Protein AF-0000000084729268 (afdb_homodimer)

pLDDT: mean 81.25, std 22.96, range [21.53, 98.81]

Sequence (520 aa):
MSSQNPLSTCLTQEKMNTTFDNKDSKAAITSRKYRYWSYLDIKDSEGNPRAKVYYVFKLSEVKNAVSLLKGPYLGFDMEWKPYGSSKVAIIQLSDANSIVLFHLSLMGLEGTFPEALKHLLEDPSYIKCGVGVRNDGYKLFKDYGIIGSGFLELSQLAIAVDSNKWDSNTRLIGLTKLAEQYLGKPLFKGNVRFNAATDCFAGLMIFEKLNYLRETSTNPLRIPEPIDMHLDPSVIDDIQKKEENGILQSKVDKDYENFGMSSQNPLSTCLTQEKMNTTFDNKDSKAAITSRKYRYWSYLDIKDSEGNPRAKVYYVFKLSEVKNAVSLLKGPYLGFDMEWKPYGSSKVAIIQLSDANSIVLFHLSLMGLEGTFPEALKHLLEDPSYIKCGVGVRNDGYKLFKDYGIIGSGFLELSQLAIAVDSNKWDSNTRLIGLTKLAEQYLGKPLFKGNVRFNAATDCFAGLMIFEKLNYLRETSTNPLRIPEPIDMHLDPSVIDDIQKKEENGILQSKVDKDYENFG

InterPro domains:
  IPR002562 3'-5' exonuclease domain [PF01612] (57-192)
  IPR002562 3'-5' exonuclease domain [SM00474] (53-215)
  IPR012337 Ribonuclease H-like superfamily [SSF53098] (67-210)
  IPR036397 Ribonuclease H superfamily [G3DSA:3.30.420.10] (44-211)
  IPR051132 3'-5' Exonuclease domain-containing protein [PTHR13620] (22-187)

Secondary structure (DSSP, 8-state):
---------------------TTTHHHHHHHHHHHSB-GGGSB-TTSSBSSEEEEE-SGGGHHHHHHT---SEEEEEEEE-SSTTPPEEEEEEE-SSEEEEEEGGGTT-TT---HHHHHHHH-TTSEEEESSHHHHHHHHHHHH----EEEEEHHHHHHHH-TTTS-TT-S---HHHHHHHHHSS-B----HHHHHHHHHHHHHHHHHHHHHHHHHSSSPPPPPPPEEGGG-HHHHHHHHHHHHHHHHHHHHHHHHHHH-/---------------------TTSHHHHHHHHHHHSB-GGGSB-TTSSBSSEEEEE-SGGGHHHHHHT---SEEEEEEEE-SSTTPPEEEEEEE-SSEEEEEEGGGTT-TT---HHHHHHHH-TTSEEEESSHHHHHHHHHHHH----EEEEEHHHHHHHH-TTTS-TT-S---HHHHHHHHHSS-B----HHHHHHHHHHHHHHHHHHHHHHHHHSSSPPPPPPPEEGGG-HHHHHHHHHHHHHHHHHHHHHHHHHHH-

Nearest PDB structures (foldseek):
  6k1d-assembly1_B  TM=5.890E-01  e=2.822E-11  Homo sapiens
  6k1c-assembly1_B  TM=5.981E-01  e=9.277E-11  Homo sapiens
  7jw2-assembly1_B  TM=7.699E-01  e=6.168E-09  Aedes aegypti
  5c0y-assembly2_B  TM=7.629E-01  e=6.358E-07  Saccharomyces cerevisiae S288C
  5fis-assembly1_B  TM=7.348E-01  e=8.697E-07  Bombyx mori

Radius of gyration: 27.51 Å; Cα contacts (8 Å, |Δi|>4): 822; chains: 2; bounding box: 82×84×83 Å

Organism: Pneumocystis jirovecii (NCBI:txid42068)

Solvent-accessible surface area (backbone atoms only — not comparable to full-atom values): 28543 Å² total; per-residue (Å²): 139,82,82,79,78,80,83,77,74,80,72,74,72,70,75,73,71,72,75,77,53,63,67,48,42,50,38,44,53,53,41,34,62,67,53,29,48,47,52,66,74,44,55,39,98,86,68,42,53,42,45,46,80,42,83,41,47,50,69,86,50,46,55,64,57,52,69,64,54,53,71,46,61,24,7,30,42,74,42,54,59,79,56,82,86,51,50,71,29,32,44,26,41,16,28,87,48,32,31,38,40,38,32,48,70,68,39,69,48,87,90,57,73,63,62,60,58,50,50,53,44,43,31,59,71,35,32,33,22,14,60,65,38,66,53,50,40,49,49,39,28,72,66,69,66,42,66,28,23,16,31,30,46,46,35,57,44,46,32,70,64,40,51,88,80,35,63,84,83,57,79,76,54,57,62,41,59,51,31,30,74,66,69,69,24,33,52,69,75,68,62,58,64,58,51,48,47,23,54,9,40,46,25,34,52,46,47,53,49,49,51,51,54,23,67,71,38,95,70,57,64,79,79,69,82,48,44,44,42,81,73,31,65,68,52,47,51,52,53,49,50,51,50,50,48,48,50,49,48,53,48,54,52,48,53,51,56,67,69,98,139,81,84,78,77,78,82,77,72,80,70,74,69,72,74,70,70,72,72,78,54,57,67,48,47,54,39,44,50,52,43,34,61,68,53,29,47,48,52,67,73,43,55,38,97,86,68,42,54,43,45,45,79,44,82,41,46,48,70,87,49,45,54,63,56,54,68,65,53,54,71,45,61,22,7,29,41,76,42,56,59,80,57,82,87,52,50,71,29,31,43,27,40,15,29,84,49,32,30,38,39,38,31,48,69,66,38,68,48,87,90,56,74,63,63,59,58,49,51,51,44,43,30,57,71,37,30,33,23,13,62,65,37,68,53,49,41,49,49,39,27,75,66,69,66,41,66,28,24,16,32,31,46,46,36,57,44,46,32,71,65,40,51,90,78,33,63,85,83,58,80,75,53,56,62,40,60,51,31,28,71,65,70,69,23,33,54,67,76,68,63,57,66,58,51,47,47,23,55,9,39,45,25,33,53,45,48,52,48,49,51,50,53,24,68,70,39,95,71,58,63,78,79,68,81,50,45,46,41,81,73,30,64,68,53,48,50,51,53,49,52,49,51,50,48,48,50,50,48,52,46,53,53,48,54,50,57,67,70,98

Structure (mmCIF, N/CA/C/O backbone):
data_AF-0000000084729268-model_v1
#
loop_
_entity.id
_entity.type
_entity.pdbx_description
1 polymer '3-5 exonuclease domain-containing protein'
#
loop_
_atom_site.group_PDB
_atom_site.id
_atom_site.type_symbol
_atom_site.label_atom_id
_atom_site.label_alt_id
_atom_site.label_comp_id
_atom_site.label_asym_id
_atom_site.label_entity_id
_atom_site.label_seq_id
_atom_site.pdbx_PDB_ins_code
_atom_site.Cartn_x
_atom_site.Cartn_y
_atom_site.Cartn_z
_atom_site.occupancy
_atom_site.B_iso_or_equiv
_atom_site.auth_seq_id
_atom_site.auth_comp_id
_atom_site.auth_asym_id
_atom_site.auth_atom_id
_atom_site.pdbx_PDB_model_num
ATOM 1 N N . MET A 1 1 ? 38.969 51.781 -7.699 1 28.42 1 MET A N 1
ATOM 2 C CA . MET A 1 1 ? 37.969 51.125 -6.879 1 28.42 1 MET A CA 1
ATOM 3 C C . MET A 1 1 ? 36.906 50.469 -7.75 1 28.42 1 MET A C 1
ATOM 5 O O . MET A 1 1 ? 36.031 51.156 -8.281 1 28.42 1 MET A O 1
ATOM 9 N N . SER A 1 2 ? 37.188 49.469 -8.586 1 28.23 2 SER A N 1
ATOM 10 C CA . SER A 1 2 ? 36.719 48.844 -9.812 1 28.23 2 SER A CA 1
ATOM 11 C C . SER A 1 2 ? 35.469 48.031 -9.57 1 28.23 2 SER A C 1
ATOM 13 O O . SER A 1 2 ? 35.406 47.219 -8.625 1 28.23 2 SER A O 1
ATOM 15 N N . SER A 1 3 ? 34.219 48.469 -10.07 1 28.56 3 SER A N 1
ATOM 16 C CA . SER A 1 3 ? 32.781 48.188 -10.07 1 28.56 3 SER A CA 1
ATOM 17 C C . SER A 1 3 ? 32.5 46.844 -10.664 1 28.56 3 SER A C 1
ATOM 19 O O . SER A 1 3 ? 32.625 46.625 -11.867 1 28.56 3 SER A O 1
ATOM 21 N N . GLN A 1 4 ? 32.969 45.75 -10.023 1 26.52 4 GLN A N 1
ATOM 22 C CA . GLN A 1 4 ? 32.938 44.406 -10.555 1 26.52 4 GLN A CA 1
ATOM 23 C C . GLN A 1 4 ? 31.5 44.031 -10.945 1 26.52 4 GLN A C 1
ATOM 25 O O . GLN A 1 4 ? 30.547 44.281 -10.203 1 26.52 4 GLN A O 1
ATOM 30 N N . ASN A 1 5 ? 31.266 43.844 -12.234 1 28.22 5 ASN A N 1
ATOM 31 C CA . ASN A 1 5 ? 30.125 43.531 -13.102 1 28.22 5 ASN A CA 1
ATOM 32 C C . ASN A 1 5 ? 29.328 42.344 -12.594 1 28.22 5 ASN A C 1
ATOM 34 O O . ASN A 1 5 ? 29.891 41.312 -12.203 1 28.22 5 ASN A O 1
ATOM 38 N N . PRO A 1 6 ? 27.984 42.562 -12.367 1 26.59 6 PRO A N 1
ATOM 39 C CA . PRO A 1 6 ? 26.953 41.688 -11.781 1 26.59 6 PRO A CA 1
ATOM 40 C C . PRO A 1 6 ? 26.734 40.406 -12.562 1 26.59 6 PRO A C 1
ATOM 42 O O . PRO A 1 6 ? 26.953 40.375 -13.781 1 26.59 6 PRO A O 1
ATOM 45 N N . LEU A 1 7 ? 27 39.219 -11.969 1 24.81 7 LEU A N 1
ATOM 46 C CA . LEU A 1 7 ? 26.891 37.812 -12.406 1 24.81 7 LEU A CA 1
ATOM 47 C C . LEU A 1 7 ? 25.547 37.562 -13.078 1 24.81 7 LEU A C 1
ATOM 49 O O . LEU A 1 7 ? 24.5 37.781 -12.469 1 24.81 7 LEU A O 1
ATOM 53 N N . SER A 1 8 ? 25.422 37.719 -14.375 1 22.19 8 SER A N 1
ATOM 54 C CA . SER A 1 8 ? 24.328 37.5 -15.312 1 22.19 8 SER A CA 1
ATOM 55 C C . SER A 1 8 ? 23.766 36.094 -15.18 1 22.19 8 SER A C 1
ATOM 57 O O . SER A 1 8 ? 24.438 35.125 -15.516 1 22.19 8 SER A O 1
ATOM 59 N N . THR A 1 9 ? 23.172 35.75 -14.078 1 22.33 9 THR A N 1
ATOM 60 C CA . THR A 1 9 ? 22.594 34.438 -13.836 1 22.33 9 THR A CA 1
ATOM 61 C C . THR A 1 9 ? 21.594 34.094 -14.922 1 22.33 9 THR A C 1
ATOM 63 O O . THR A 1 9 ? 20.609 34.812 -15.133 1 22.33 9 THR A O 1
ATOM 66 N N . CYS A 1 10 ? 22.031 33.531 -16.016 1 21.7 10 CYS A N 1
ATOM 67 C CA . CYS A 1 10 ? 21.281 33.062 -17.188 1 21.7 10 CYS A CA 1
ATOM 68 C C . CYS A 1 10 ? 20.125 32.156 -16.781 1 21.7 10 CYS A C 1
ATOM 70 O O . CYS A 1 10 ? 20.359 31.031 -16.328 1 21.7 10 CYS A O 1
ATOM 72 N N . LEU A 1 11 ? 19.141 32.719 -16.156 1 22.12 11 LEU A N 1
ATOM 73 C CA . LEU A 1 11 ? 17.891 32 -15.836 1 22.12 11 LEU A CA 1
ATOM 74 C C . LEU A 1 11 ? 17.203 31.531 -17.094 1 22.12 11 LEU A C 1
ATOM 76 O O . LEU A 1 11 ? 16.656 32.344 -17.859 1 22.12 11 LEU A O 1
ATOM 80 N N . THR A 1 12 ? 17.906 30.656 -17.875 1 23.02 12 THR A N 1
ATOM 81 C CA . THR A 1 12 ? 17.234 30.172 -19.062 1 23.02 12 THR A CA 1
ATOM 82 C C . THR A 1 12 ? 15.82 29.703 -18.75 1 23.02 12 THR A C 1
ATOM 84 O O . THR A 1 12 ? 15.633 28.844 -17.875 1 23.02 12 THR A O 1
ATOM 87 N N . GLN A 1 13 ? 14.938 30.594 -18.797 1 21.83 13 GLN A N 1
ATOM 88 C CA . GLN A 1 13 ? 13.492 30.375 -18.766 1 21.83 13 GLN A CA 1
ATOM 89 C C . GLN A 1 13 ? 13.062 29.391 -19.844 1 21.83 13 GLN A C 1
ATOM 91 O O . GLN A 1 13 ? 13.047 29.734 -21.031 1 21.83 13 GLN A O 1
ATOM 96 N N . GLU A 1 14 ? 13.531 28.188 -19.766 1 23.42 14 GLU A N 1
ATOM 97 C CA . GLU A 1 14 ? 13.047 27.297 -20.797 1 23.42 14 GLU A CA 1
ATOM 98 C C . GLU A 1 14 ? 11.531 27.359 -20.922 1 23.42 14 GLU A C 1
ATOM 100 O O . GLU A 1 14 ? 10.812 27.281 -19.922 1 23.42 14 GLU A O 1
ATOM 105 N N . LYS A 1 15 ? 11.117 28.062 -21.922 1 23.38 15 LYS A N 1
ATOM 106 C CA . LYS A 1 15 ? 9.75 28.141 -22.438 1 23.38 15 LYS A CA 1
ATOM 107 C C . LYS A 1 15 ? 9.07 26.781 -22.438 1 23.38 15 LYS A C 1
ATOM 109 O O . LYS A 1 15 ? 9.484 25.875 -23.172 1 23.38 15 LYS A O 1
ATOM 114 N N . MET A 1 16 ? 8.758 26.391 -21.219 1 22.5 16 MET A N 1
ATOM 115 C CA . MET A 1 16 ? 7.973 25.156 -21.25 1 22.5 16 MET A CA 1
ATOM 116 C C . MET A 1 16 ? 6.715 25.328 -22.094 1 22.5 16 MET A C 1
ATOM 118 O O . MET A 1 16 ? 5.801 26.062 -21.719 1 22.5 16 MET A O 1
ATOM 122 N N . ASN A 1 17 ? 6.945 25.562 -23.359 1 23.59 17 ASN A N 1
ATOM 123 C CA . ASN A 1 17 ? 5.848 25.547 -24.328 1 23.59 17 ASN A CA 1
ATOM 124 C C . ASN A 1 17 ? 4.875 24.406 -24.047 1 23.59 17 ASN A C 1
ATOM 126 O O . ASN A 1 17 ? 5.262 23.234 -24.062 1 23.59 17 ASN A O 1
ATOM 130 N N . THR A 1 18 ? 3.947 24.766 -23.297 1 24.38 18 THR A N 1
ATOM 131 C CA . THR A 1 18 ? 2.852 24 -22.734 1 24.38 18 THR A CA 1
ATOM 132 C C . THR A 1 18 ? 1.941 23.469 -23.828 1 24.38 18 THR A C 1
ATOM 134 O O . THR A 1 18 ? 0.775 23.156 -23.594 1 24.38 18 THR A O 1
ATOM 137 N N . THR A 1 19 ? 2.521 23.531 -25.094 1 23.92 19 THR A N 1
ATOM 138 C CA . THR A 1 19 ? 1.584 22.984 -26.078 1 23.92 19 THR A CA 1
ATOM 139 C C . THR A 1 19 ? 1.326 21.5 -25.797 1 23.92 19 THR A C 1
ATOM 141 O O . THR A 1 19 ? 2.229 20.672 -25.922 1 23.92 19 THR A O 1
ATOM 144 N N . PHE A 1 20 ? 0.557 21.297 -24.812 1 24.8 20 PHE A N 1
ATOM 145 C CA . PHE A 1 20 ? 0.179 19.938 -24.406 1 24.8 20 PHE A CA 1
ATOM 146 C C . PHE A 1 20 ? -0.554 19.234 -25.547 1 24.8 20 PHE A C 1
ATOM 148 O O . PHE A 1 20 ? -1.713 19.531 -25.828 1 24.8 20 PHE A O 1
ATOM 155 N N . ASP A 1 21 ? 0.19 18.938 -26.641 1 24.8 21 ASP A N 1
ATOM 156 C CA . ASP A 1 21 ? -0.308 18.219 -27.812 1 24.8 21 ASP A CA 1
ATOM 157 C C . ASP A 1 21 ? -0.872 16.844 -27.422 1 24.8 21 ASP A C 1
ATOM 159 O O . ASP A 1 21 ? -0.324 16.172 -26.547 1 24.8 21 ASP A O 1
ATOM 163 N N . ASN A 1 22 ? -2.137 16.562 -27.766 1 30.05 22 ASN A N 1
ATOM 164 C CA . ASN A 1 22 ? -2.967 15.359 -27.75 1 30.05 22 ASN A CA 1
ATOM 165 C C . ASN A 1 22 ? -2.154 14.117 -28.094 1 30.05 22 ASN A C 1
ATOM 167 O O . ASN A 1 22 ? -2.641 12.992 -27.938 1 30.05 22 ASN A O 1
ATOM 171 N N . LYS A 1 23 ? -1.037 14.203 -28.703 1 28.89 23 LYS A N 1
ATOM 172 C CA . LYS A 1 23 ? 0.021 13.266 -29.047 1 28.89 23 LYS A CA 1
ATOM 173 C C . LYS A 1 23 ? 0.724 12.727 -27.812 1 28.89 23 LYS A C 1
ATOM 175 O O . LYS A 1 23 ? 1.473 11.75 -27.891 1 28.89 23 LYS A O 1
ATOM 180 N N . ASP A 1 24 ? 0.599 13.359 -26.703 1 29.17 24 ASP A N 1
ATOM 181 C CA . ASP A 1 24 ? 1.472 13.109 -25.562 1 29.17 24 ASP A CA 1
ATOM 182 C C . ASP A 1 24 ? 0.856 12.086 -24.609 1 29.17 24 ASP A C 1
ATOM 184 O O . ASP A 1 24 ? 1.572 11.414 -23.859 1 29.17 24 ASP A O 1
ATOM 188 N N . SER A 1 25 ? -0.538 11.969 -24.422 1 32 25 SER A N 1
ATOM 189 C CA . SER A 1 25 ? -1.125 10.914 -23.594 1 32 25 SER A CA 1
ATOM 190 C C . SER A 1 25 ? -0.924 9.539 -24.219 1 32 25 SER A C 1
ATOM 192 O O . SER A 1 25 ? -0.677 8.562 -23.5 1 32 25 SER A O 1
ATOM 194 N N . LYS A 1 26 ? -1.206 9.25 -25.422 1 31.67 26 LYS A N 1
ATOM 195 C CA . LYS A 1 26 ? -0.808 8.094 -26.203 1 31.67 26 LYS A CA 1
ATOM 196 C C . LYS A 1 26 ? 0.703 7.879 -26.156 1 31.67 26 LYS A C 1
ATOM 198 O O . LYS A 1 26 ? 1.184 6.754 -26.297 1 31.67 26 LYS A O 1
ATOM 203 N N . ALA A 1 27 ? 1.33 8.922 -26.078 1 30.92 27 ALA A N 1
ATOM 204 C CA . ALA A 1 27 ? 2.783 8.852 -25.938 1 30.92 27 ALA A CA 1
ATOM 205 C C . ALA A 1 27 ? 3.18 8.43 -24.516 1 30.92 27 ALA A C 1
ATOM 207 O O . ALA A 1 27 ? 4.168 7.715 -24.328 1 30.92 27 ALA A O 1
ATOM 208 N N . ALA A 1 28 ? 2.312 8.875 -23.484 1 34.19 28 ALA A N 1
ATOM 209 C CA . ALA A 1 28 ? 2.699 8.43 -22.156 1 34.19 28 ALA A CA 1
ATOM 210 C C . ALA A 1 28 ? 2.33 6.969 -21.922 1 34.19 28 ALA A C 1
ATOM 212 O O . ALA A 1 28 ? 3.111 6.207 -21.359 1 34.19 28 ALA A O 1
ATOM 213 N N . ILE A 1 29 ? 0.987 6.426 -22.094 1 38.97 29 ILE A N 1
ATOM 214 C CA . ILE A 1 29 ? 0.671 5 -22.094 1 38.97 29 ILE A CA 1
ATOM 215 C C . ILE A 1 29 ? 1.493 4.293 -23.172 1 38.97 29 ILE A C 1
ATOM 217 O O . ILE A 1 29 ? 2.049 3.221 -22.922 1 38.97 29 ILE A O 1
ATOM 221 N N . THR A 1 30 ? 1.351 4.809 -24.312 1 38.91 30 THR A N 1
ATOM 222 C CA . THR A 1 30 ? 2.205 4.262 -25.359 1 38.91 30 THR A CA 1
ATOM 223 C C . THR A 1 30 ? 3.67 4.289 -24.938 1 38.91 30 THR A C 1
ATOM 225 O O . THR A 1 30 ? 4.422 3.355 -25.219 1 38.91 30 THR A O 1
ATOM 228 N N . SER A 1 31 ? 3.887 5.465 -24.266 1 42 31 SER A N 1
ATOM 229 C CA . SER A 1 31 ? 5.266 5.559 -23.797 1 42 31 SER A CA 1
ATOM 230 C C . SER A 1 31 ? 5.504 4.656 -22.594 1 42 31 SER A C 1
ATOM 232 O O . SER A 1 31 ? 6.574 4.059 -22.453 1 42 31 SER A O 1
ATOM 234 N N . ARG A 1 32 ? 4.367 4.547 -21.734 1 47.88 32 ARG A N 1
ATOM 235 C CA . ARG A 1 32 ? 4.461 3.611 -20.625 1 47.88 32 ARG A CA 1
ATOM 236 C C . ARG A 1 32 ? 4.516 2.17 -21.109 1 47.88 32 ARG A C 1
ATOM 238 O O . ARG A 1 32 ? 5.207 1.334 -20.531 1 47.88 32 ARG A O 1
ATOM 245 N N . LYS A 1 33 ? 3.482 1.901 -22.203 1 50.91 33 LYS A N 1
ATOM 246 C CA . LYS A 1 33 ? 3.508 0.553 -22.766 1 50.91 33 LYS A CA 1
ATOM 247 C C . LYS A 1 33 ? 4.934 0.125 -23.094 1 50.91 33 LYS A C 1
ATOM 249 O O . LYS A 1 33 ? 5.285 -1.049 -22.953 1 50.91 33 LYS A O 1
ATOM 254 N N . TYR A 1 34 ? 5.57 1.213 -23.359 1 57.84 34 TYR A N 1
ATOM 255 C CA . TYR A 1 34 ? 6.91 0.814 -23.766 1 57.84 34 TYR A CA 1
ATOM 256 C C . TYR A 1 34 ? 7.875 0.854 -22.594 1 57.84 34 TYR A C 1
ATOM 258 O O . TYR A 1 34 ? 8.883 0.14 -22.578 1 57.84 34 TYR A O 1
ATOM 266 N N . ARG A 1 35 ? 7.27 1.392 -21.516 1 77.31 35 ARG A N 1
ATOM 267 C CA . ARG A 1 35 ? 8.25 1.584 -20.453 1 77.31 35 ARG A CA 1
ATOM 268 C C . ARG A 1 35 ? 8.047 0.568 -19.328 1 77.31 35 ARG A C 1
ATOM 270 O O . ARG A 1 35 ? 9.016 0.118 -18.719 1 77.31 35 ARG A O 1
ATOM 277 N N . TYR A 1 36 ? 6.676 0.058 -19.266 1 86.5 36 TYR A N 1
ATOM 278 C CA . TYR A 1 36 ? 6.406 -0.847 -18.156 1 86.5 36 TYR A CA 1
ATOM 279 C C . TYR A 1 36 ? 5.762 -2.137 -18.641 1 86.5 36 TYR A C 1
ATOM 281 O O . TYR A 1 36 ? 5.031 -2.133 -19.641 1 86.5 36 TYR A O 1
ATOM 289 N N . TRP A 1 37 ? 6.027 -3.178 -17.969 1 92.56 37 TRP A N 1
ATOM 290 C CA . TRP A 1 37 ? 5.422 -4.469 -18.281 1 92.56 37 TRP A CA 1
ATOM 291 C C . TRP A 1 37 ? 4.035 -4.586 -17.656 1 92.56 37 TRP A C 1
ATOM 293 O O . TRP A 1 37 ? 3.795 -4.066 -16.562 1 92.56 37 TRP A O 1
ATOM 303 N N . SER A 1 38 ? 3.105 -5.207 -18.328 1 92.44 38 SER A N 1
ATOM 304 C CA . SER A 1 38 ? 1.805 -5.574 -17.781 1 92.44 38 SER A CA 1
ATOM 305 C C . SER A 1 38 ? 1.3 -6.883 -18.375 1 92.44 38 SER A C 1
ATOM 307 O O . SER A 1 38 ? 1.89 -7.41 -19.328 1 92.44 38 SER A O 1
ATOM 309 N N . TYR A 1 39 ? 0.255 -7.41 -17.781 1 94.12 39 TYR A N 1
ATOM 310 C CA . TYR A 1 39 ? -0.292 -8.672 -18.266 1 94.12 39 TYR A CA 1
ATOM 311 C C . TYR A 1 39 ? -0.783 -8.531 -19.703 1 94.12 39 TYR A C 1
ATOM 313 O O . TYR A 1 39 ? -0.937 -9.531 -20.406 1 94.12 39 TYR A O 1
ATOM 321 N N . LEU A 1 40 ? -0.958 -7.336 -20.172 1 91.69 40 LEU A N 1
ATOM 322 C CA . LEU A 1 40 ? -1.426 -7.082 -21.531 1 91.69 40 LEU A CA 1
ATOM 323 C C . LEU A 1 40 ? -0.322 -7.355 -22.547 1 91.69 40 LEU A C 1
ATOM 325 O O . LEU A 1 40 ? -0.59 -7.488 -23.75 1 91.69 40 LEU A O 1
ATOM 329 N N . ASP A 1 41 ? 0.907 -7.445 -22.078 1 93.75 41 ASP A N 1
ATOM 330 C CA . ASP A 1 41 ? 2.051 -7.633 -22.969 1 93.75 41 ASP A CA 1
ATOM 331 C C . ASP A 1 41 ? 2.096 -9.055 -23.516 1 93.75 41 ASP A C 1
ATOM 333 O O . ASP A 1 41 ? 2.777 -9.328 -24.5 1 93.75 41 ASP A O 1
ATOM 337 N N . ILE A 1 42 ? 1.438 -10 -22.812 1 95.56 42 ILE A N 1
ATOM 338 C CA . ILE A 1 42 ? 1.348 -11.367 -23.297 1 95.56 42 ILE A CA 1
ATOM 339 C C . ILE A 1 42 ? 0.092 -11.539 -24.156 1 95.56 42 ILE A C 1
ATOM 341 O O . ILE A 1 42 ? -1.026 -11.367 -23.656 1 95.56 42 ILE A O 1
ATOM 345 N N . LYS A 1 43 ? 0.345 -11.922 -25.422 1 94.81 43 LYS A N 1
ATOM 346 C CA . LYS A 1 43 ? -0.756 -11.953 -26.391 1 94.81 43 LYS A CA 1
ATOM 347 C C . LYS A 1 43 ? -1.032 -13.375 -26.859 1 94.81 43 LYS A C 1
ATOM 349 O O . LYS A 1 43 ? -0.137 -14.219 -26.844 1 94.81 43 LYS A O 1
ATOM 354 N N . ASP A 1 44 ? -2.311 -13.57 -27.172 1 93.81 44 ASP A N 1
ATOM 355 C CA . ASP A 1 44 ? -2.65 -14.828 -27.828 1 93.81 44 ASP A CA 1
ATOM 356 C C . ASP A 1 44 ? -2.367 -14.758 -29.328 1 93.81 44 ASP A C 1
ATOM 358 O O . ASP A 1 44 ? -1.761 -13.805 -29.812 1 93.81 44 ASP A O 1
ATOM 362 N N . SER A 1 45 ? -2.742 -15.789 -30.031 1 94.5 45 SER A N 1
ATOM 363 C CA . SER A 1 45 ? -2.436 -15.906 -31.453 1 94.5 45 SER A CA 1
ATOM 364 C C . SER A 1 45 ? -3.133 -14.812 -32.25 1 94.5 45 SER A C 1
ATOM 366 O O . SER A 1 45 ? -2.67 -14.438 -33.344 1 94.5 45 SER A O 1
ATOM 368 N N . GLU A 1 46 ? -4.172 -14.203 -31.766 1 94.5 46 GLU A N 1
ATOM 369 C CA . GLU A 1 46 ? -4.945 -13.188 -32.469 1 94.5 46 GLU A CA 1
ATOM 370 C C . GLU A 1 46 ? -4.477 -11.781 -32.094 1 94.5 46 GLU A C 1
ATOM 372 O O . GLU A 1 46 ? -5.02 -10.789 -32.594 1 94.5 46 GLU A O 1
ATOM 377 N N . GLY A 1 47 ? -3.525 -11.75 -31.25 1 92.69 47 GLY A N 1
ATOM 378 C CA . GLY A 1 47 ? -2.973 -10.461 -30.891 1 92.69 47 GLY A CA 1
ATOM 379 C C . GLY A 1 47 ? -3.672 -9.82 -29.703 1 92.69 47 GLY A C 1
ATOM 380 O O . GLY A 1 47 ? -3.369 -8.688 -29.328 1 92.69 47 GLY A O 1
ATOM 381 N N . ASN A 1 48 ? -4.609 -10.555 -29.125 1 91.88 48 ASN A N 1
ATOM 382 C CA . ASN A 1 48 ? -5.301 -10.086 -27.922 1 91.88 48 ASN A CA 1
ATOM 383 C C . ASN A 1 48 ? -4.59 -10.547 -26.656 1 91.88 48 ASN A C 1
ATOM 385 O O . ASN A 1 48 ? -3.807 -11.5 -26.688 1 91.88 48 ASN A O 1
ATOM 389 N N . PRO A 1 49 ? -4.852 -9.734 -25.562 1 92.5 49 PRO A N 1
ATOM 390 C CA . PRO A 1 49 ? -4.281 -10.234 -24.312 1 92.5 49 PRO A CA 1
ATOM 391 C C . PRO A 1 49 ? -4.664 -11.688 -24.031 1 92.5 49 PRO A C 1
ATOM 393 O O . PRO A 1 49 ? -5.844 -12.047 -24.109 1 92.5 49 PRO A O 1
ATOM 396 N N . ARG A 1 50 ? -3.717 -12.469 -23.688 1 96.25 50 ARG A N 1
ATOM 397 C CA . ARG A 1 50 ? -3.938 -13.891 -23.453 1 96.25 50 ARG A CA 1
ATOM 398 C C . ARG A 1 50 ? -4.766 -14.109 -22.188 1 96.25 50 ARG A C 1
ATOM 400 O O . ARG A 1 50 ? -5.746 -14.859 -22.219 1 96.25 50 ARG A O 1
ATOM 407 N N . ALA A 1 51 ? -4.34 -13.453 -21.125 1 96.62 51 ALA A N 1
ATOM 408 C CA . ALA A 1 51 ? -5.012 -13.672 -19.844 1 96.62 51 ALA A CA 1
ATOM 409 C C . ALA A 1 51 ? -6.211 -12.734 -19.703 1 96.62 51 ALA A C 1
ATOM 411 O O . ALA A 1 51 ? -6.125 -11.547 -20.016 1 96.62 51 ALA A O 1
ATOM 412 N N . LYS A 1 52 ? -7.332 -13.25 -19.266 1 95.5 52 LYS A N 1
ATOM 413 C CA . LYS A 1 52 ? -8.523 -12.477 -18.922 1 95.5 52 LYS A CA 1
ATOM 414 C C . LYS A 1 52 ? -8.609 -12.219 -17.422 1 95.5 52 LYS A C 1
ATOM 416 O O . LYS A 1 52 ? -8.32 -13.109 -16.625 1 95.5 52 LYS A O 1
ATOM 421 N N . VAL A 1 53 ? -8.992 -10.984 -17.078 1 94.56 53 VAL A N 1
ATOM 422 C CA . VAL A 1 53 ? -9.086 -10.602 -15.672 1 94.56 53 VAL A CA 1
ATOM 423 C C . VAL A 1 53 ? -10.523 -10.789 -15.18 1 94.56 53 VAL A C 1
ATOM 425 O O . VAL A 1 53 ? -11.469 -10.32 -15.812 1 94.56 53 VAL A O 1
ATOM 428 N N . TYR A 1 54 ? -10.695 -11.508 -14.094 1 95.69 54 TYR A N 1
ATOM 429 C CA . TYR A 1 54 ? -11.977 -11.695 -13.43 1 95.69 54 TYR A CA 1
ATOM 430 C C . TYR A 1 54 ? -11.984 -11.047 -12.047 1 95.69 54 TYR A C 1
ATOM 432 O O . TYR A 1 54 ? -11.164 -11.398 -11.195 1 95.69 54 TYR A O 1
ATOM 440 N N . TYR A 1 55 ? -12.812 -10.117 -11.898 1 91.94 55 TYR A N 1
ATOM 441 C CA . TYR A 1 55 ? -12.977 -9.422 -10.625 1 91.94 55 TYR A CA 1
ATOM 442 C C . TYR A 1 55 ? -14.148 -10 -9.836 1 91.94 55 TYR A C 1
ATOM 444 O O . TYR A 1 55 ? -15.297 -9.914 -10.266 1 91.94 55 TYR A O 1
ATOM 452 N N . VAL A 1 56 ? -13.875 -10.602 -8.688 1 94.94 56 VAL A N 1
ATOM 453 C CA . VAL A 1 56 ? -14.867 -11.359 -7.93 1 94.94 56 VAL A CA 1
ATOM 454 C C . VAL A 1 56 ? -15.078 -10.703 -6.562 1 94.94 56 VAL A C 1
ATOM 456 O O . VAL A 1 56 ? -14.148 -10.641 -5.75 1 94.94 56 VAL A O 1
ATOM 459 N N . PHE A 1 57 ? -16.281 -10.258 -6.281 1 89.38 57 PHE A N 1
ATOM 460 C CA . PHE A 1 57 ? -16.547 -9.617 -4.996 1 89.38 57 PHE A CA 1
ATOM 461 C C . PHE A 1 57 ? -17.828 -10.18 -4.371 1 89.38 57 PHE A C 1
ATOM 463 O O . PHE A 1 57 ? -18.281 -9.688 -3.34 1 89.38 57 PHE A O 1
ATOM 470 N N . LYS A 1 58 ? -18.422 -11.18 -4.996 1 91.06 58 LYS A N 1
ATOM 471 C CA . LYS A 1 58 ? -19.562 -11.914 -4.434 1 91.06 58 LYS A CA 1
ATOM 472 C C . LYS A 1 58 ? -19.156 -13.344 -4.062 1 91.06 58 LYS A C 1
ATOM 474 O O . LYS A 1 58 ? -18.531 -14.039 -4.855 1 91.06 58 LYS A O 1
ATOM 479 N N . LEU A 1 59 ? -19.641 -13.734 -2.896 1 94.25 59 LEU A N 1
ATOM 480 C CA . LEU A 1 59 ? -19.312 -15.062 -2.393 1 94.25 59 LEU A CA 1
ATOM 481 C C . LEU A 1 59 ? -19.812 -16.141 -3.35 1 94.25 59 LEU A C 1
ATOM 483 O O . LEU A 1 59 ? -19.141 -17.156 -3.559 1 94.25 59 LEU A O 1
ATOM 487 N N . SER A 1 60 ? -20.891 -15.898 -3.979 1 95.06 60 SER A N 1
ATOM 488 C CA . SER A 1 60 ? -21.531 -16.875 -4.844 1 95.06 60 SER A CA 1
ATOM 489 C C . SER A 1 60 ? -20.703 -17.141 -6.094 1 95.06 60 SER A C 1
ATOM 491 O O . SER A 1 60 ? -20.906 -18.156 -6.77 1 95.06 60 SER A O 1
ATOM 493 N N . GLU A 1 61 ? -19.797 -16.297 -6.402 1 96.62 61 GLU A N 1
ATOM 494 C CA . GLU A 1 61 ? -19.047 -16.406 -7.648 1 96.62 61 GLU A CA 1
ATOM 495 C C . GLU A 1 61 ? -17.672 -17.031 -7.41 1 96.62 61 GLU A C 1
ATOM 497 O O . GLU A 1 61 ? -16.953 -17.359 -8.367 1 96.62 61 GLU A O 1
ATOM 502 N N . VAL A 1 62 ? -17.297 -17.25 -6.137 1 97.69 62 VAL A N 1
ATOM 503 C CA . VAL A 1 62 ? -15.93 -17.625 -5.801 1 97.69 62 VAL A CA 1
ATOM 504 C C . VAL A 1 62 ? -15.633 -19.031 -6.332 1 97.69 62 VAL A C 1
ATOM 506 O O . VAL A 1 62 ? -14.578 -19.25 -6.93 1 97.69 62 VAL A O 1
ATOM 509 N N . LYS A 1 63 ? -16.547 -19.922 -6.117 1 97.62 63 LYS A N 1
ATOM 510 C CA . LYS A 1 63 ? -16.312 -21.297 -6.559 1 97.62 63 LYS A CA 1
ATOM 511 C C . LYS A 1 63 ? -16.062 -21.344 -8.062 1 97.62 63 LYS A C 1
ATOM 513 O O . LYS A 1 63 ? -15.117 -22 -8.516 1 97.62 63 LYS A O 1
ATOM 518 N N . ASN A 1 64 ? -16.906 -20.688 -8.836 1 97.94 64 ASN A N 1
ATOM 519 C CA . ASN A 1 64 ? -16.734 -20.641 -10.281 1 97.94 64 ASN A CA 1
ATOM 520 C C . ASN A 1 64 ? -15.414 -19.984 -10.672 1 97.94 64 ASN A C 1
ATOM 522 O O . ASN A 1 64 ? -14.734 -20.453 -11.586 1 97.94 64 ASN A O 1
ATOM 526 N N . ALA A 1 65 ? -15.062 -18.953 -9.992 1 98.25 65 ALA A N 1
ATOM 527 C CA . ALA A 1 65 ? -13.828 -18.25 -10.297 1 98.25 65 ALA A CA 1
ATOM 528 C C . ALA A 1 65 ? -12.609 -19.125 -10.023 1 98.25 65 ALA A C 1
ATOM 530 O O . ALA A 1 65 ? -11.648 -19.125 -10.805 1 98.25 65 ALA A O 1
ATOM 531 N N . VAL A 1 66 ? -12.648 -19.875 -8.922 1 98.56 66 VAL A N 1
ATOM 532 C CA . VAL A 1 66 ? -11.555 -20.781 -8.57 1 98.56 66 VAL A CA 1
ATOM 533 C C . VAL A 1 66 ? -11.391 -21.844 -9.656 1 98.56 66 VAL A C 1
ATOM 535 O O . VAL A 1 66 ? -10.266 -22.234 -9.977 1 98.56 66 VAL A O 1
ATOM 538 N N . SER A 1 67 ? -12.477 -22.25 -10.234 1 98.19 67 SER A N 1
ATOM 539 C CA . SER A 1 67 ? -12.461 -23.297 -11.242 1 98.19 67 SER A CA 1
ATOM 540 C C . SER A 1 67 ? -11.75 -22.844 -12.516 1 98.19 67 SER A C 1
ATOM 542 O O . SER A 1 67 ? -11.344 -23.672 -13.344 1 98.19 67 SER A O 1
ATOM 544 N N . LEU A 1 68 ? -11.602 -21.578 -12.734 1 97.88 68 LEU A N 1
ATOM 545 C CA . LEU A 1 68 ? -10.906 -21.031 -13.898 1 97.88 68 LEU A CA 1
ATOM 546 C C . LEU A 1 68 ? -9.406 -21.25 -13.789 1 97.88 68 LEU A C 1
ATOM 548 O O . LEU A 1 68 ? -8.688 -21.203 -14.797 1 97.88 68 LEU A O 1
ATOM 552 N N . LEU A 1 69 ? -8.914 -21.406 -12.57 1 98.38 69 LEU A N 1
ATOM 553 C CA . LEU A 1 69 ? -7.484 -21.5 -12.312 1 98.38 69 LEU A CA 1
ATOM 554 C C . LEU A 1 69 ? -6.992 -22.938 -12.492 1 98.38 69 LEU A C 1
ATOM 556 O O . LEU A 1 69 ? -7.406 -23.844 -11.758 1 98.38 69 LEU A O 1
ATOM 560 N N . LYS A 1 70 ? -6.133 -23.062 -13.445 1 97.31 70 LYS A N 1
ATOM 561 C CA . LYS A 1 70 ? -5.566 -24.375 -13.727 1 97.31 70 LYS A CA 1
ATOM 562 C C . LYS A 1 70 ? -4.117 -24.469 -13.25 1 97.31 70 LYS A C 1
ATOM 564 O O . LYS A 1 70 ? -3.293 -23.625 -13.594 1 97.31 70 LYS A O 1
ATOM 569 N N . GLY A 1 71 ? -3.809 -25.469 -12.336 1 93.38 71 GLY A N 1
ATOM 570 C CA . GLY A 1 71 ? -2.471 -25.688 -11.805 1 93.38 71 GLY A CA 1
ATOM 571 C C . GLY A 1 71 ? -1.542 -26.391 -12.773 1 93.38 71 GLY A C 1
ATOM 572 O O . GLY A 1 71 ? -1.814 -26.438 -13.977 1 93.38 71 GLY A O 1
ATOM 573 N N . PRO A 1 72 ? -0.424 -26.781 -12.273 1 97.38 72 PRO A N 1
ATOM 574 C CA . PRO A 1 72 ? -0.017 -26.734 -10.867 1 97.38 72 PRO A CA 1
ATOM 575 C C . PRO A 1 72 ? 0.563 -25.375 -10.469 1 97.38 72 PRO A C 1
ATOM 577 O O . PRO A 1 72 ? 0.588 -25.031 -9.281 1 97.38 72 PRO A O 1
ATOM 580 N N . TYR A 1 73 ? 1.137 -24.547 -11.453 1 98.31 73 TYR A N 1
ATOM 581 C CA . TYR A 1 73 ? 1.79 -23.297 -11.117 1 98.31 73 TYR A CA 1
ATOM 582 C C . TYR A 1 73 ? 0.843 -22.125 -11.312 1 98.31 73 TYR A C 1
ATOM 584 O O . TYR A 1 73 ? 0.248 -21.969 -12.383 1 98.31 73 TYR A O 1
ATOM 592 N N . LEU A 1 74 ? 0.696 -21.328 -10.305 1 98.81 74 LEU A N 1
ATOM 593 C CA . LEU A 1 74 ? -0.155 -20.141 -10.32 1 98.81 74 LEU A CA 1
ATOM 594 C C . LEU A 1 74 ? 0.634 -18.906 -9.914 1 98.81 74 LEU A C 1
ATOM 596 O O . LEU A 1 74 ? 1.569 -18.984 -9.117 1 98.81 74 LEU A O 1
ATOM 600 N N . GLY A 1 75 ? 0.282 -17.75 -10.562 1 98.75 75 GLY A N 1
ATOM 601 C CA . GLY A 1 75 ? 0.681 -16.484 -9.961 1 98.75 75 GLY A CA 1
ATOM 602 C C . GLY A 1 75 ? -0.067 -16.172 -8.672 1 98.75 75 GLY A C 1
ATOM 603 O O . GLY A 1 75 ? -1.233 -16.547 -8.523 1 98.75 75 GLY A O 1
ATOM 604 N N . PHE A 1 76 ? 0.579 -15.492 -7.734 1 98.56 76 PHE A N 1
ATOM 605 C CA . PHE A 1 76 ? -0.013 -15.234 -6.43 1 98.56 76 PHE A CA 1
ATOM 606 C C . PHE A 1 76 ? 0.443 -13.883 -5.887 1 98.56 76 PHE A C 1
ATOM 608 O O . PHE A 1 76 ? 1.632 -13.562 -5.926 1 98.56 76 PHE A O 1
ATOM 615 N N . ASP A 1 77 ? -0.526 -13.125 -5.445 1 94.81 77 ASP A N 1
ATOM 616 C CA . ASP A 1 77 ? -0.266 -11.867 -4.758 1 94.81 77 ASP A CA 1
ATOM 617 C C . ASP A 1 77 ? -1.436 -11.484 -3.854 1 94.81 77 ASP A C 1
ATOM 619 O O . ASP A 1 77 ? -2.496 -12.109 -3.904 1 94.81 77 ASP A O 1
ATOM 623 N N . MET A 1 78 ? -1.172 -10.539 -2.932 1 93.06 78 MET A N 1
ATOM 624 C CA . MET A 1 78 ? -2.236 -10.047 -2.061 1 93.06 78 MET A CA 1
ATOM 625 C C . MET A 1 78 ? -2.115 -8.547 -1.844 1 93.06 78 MET A C 1
ATOM 627 O O . MET A 1 78 ? -1.028 -7.98 -1.979 1 93.06 78 MET A O 1
ATOM 631 N N . GLU A 1 79 ? -3.295 -7.902 -1.649 1 84.69 79 GLU A N 1
ATOM 632 C CA . GLU A 1 79 ? -3.352 -6.48 -1.333 1 84.69 79 GLU A CA 1
ATOM 633 C C . GLU A 1 79 ? -4.102 -6.234 -0.025 1 84.69 79 GLU A C 1
ATOM 635 O O . GLU A 1 79 ? -5.113 -6.883 0.248 1 84.69 79 GLU A O 1
ATOM 640 N N . TRP A 1 80 ? -3.516 -5.352 0.838 1 79.75 80 TRP A N 1
ATOM 641 C CA . TRP A 1 80 ? -4.199 -4.855 2.025 1 79.75 80 TRP A CA 1
ATOM 642 C C . TRP A 1 80 ? -3.805 -3.41 2.318 1 79.75 80 TRP A C 1
ATOM 644 O O . TRP A 1 80 ? -2.846 -2.895 1.738 1 79.75 80 TRP A O 1
ATOM 654 N N . LYS A 1 81 ? -4.57 -2.791 3.125 1 66.94 81 LYS A N 1
ATOM 655 C CA . LYS A 1 81 ? -4.277 -1.407 3.49 1 66.94 81 LYS A CA 1
ATOM 656 C C . LYS A 1 81 ? -3.148 -1.335 4.512 1 66.94 81 LYS A C 1
ATOM 658 O O . LYS A 1 81 ? -3.035 -2.201 5.383 1 66.94 81 LYS A O 1
ATOM 663 N N . PRO A 1 82 ? -2.254 -0.383 4.387 1 59.44 82 PRO A N 1
ATOM 664 C CA . PRO A 1 82 ? -1.081 -0.292 5.258 1 59.44 82 PRO A CA 1
ATOM 665 C C . PRO A 1 82 ? -1.432 0.157 6.676 1 59.44 82 PRO A C 1
ATOM 667 O O . PRO A 1 82 ? -0.564 0.181 7.551 1 59.44 82 PRO A O 1
ATOM 670 N N . TYR A 1 83 ? -2.705 0.397 6.949 1 51.03 83 TYR A N 1
ATOM 671 C CA . TYR A 1 83 ? -2.986 0.956 8.266 1 51.03 83 TYR A CA 1
ATOM 672 C C . TYR A 1 83 ? -3.525 -0.114 9.211 1 51.03 83 TYR A C 1
ATOM 674 O O . TYR A 1 83 ? -4.328 -0.958 8.805 1 51.03 83 TYR A O 1
ATOM 682 N N . GLY A 1 84 ? -2.877 -0.194 10.492 1 52.03 84 GLY A N 1
ATOM 683 C CA . GLY A 1 84 ? -3.43 -0.917 11.625 1 52.03 84 GLY A CA 1
ATOM 684 C C . GLY A 1 84 ? -3.529 -2.412 11.391 1 52.03 84 GLY A C 1
ATOM 685 O O . GLY A 1 84 ? -2.59 -3.031 10.891 1 52.03 84 GLY A O 1
ATOM 686 N N . SER A 1 85 ? -4.578 -2.852 11.797 1 59.72 85 SER A N 1
ATOM 687 C CA . SER A 1 85 ? -5.004 -4.246 11.781 1 59.72 85 SER A CA 1
ATOM 688 C C . SER A 1 85 ? -5.844 -4.555 10.547 1 59.72 85 SER A C 1
ATOM 690 O O . SER A 1 85 ? -6.715 -5.43 10.586 1 59.72 85 SER A O 1
ATOM 692 N N . SER A 1 86 ? -5.418 -3.795 9.414 1 70.19 86 SER A N 1
ATOM 693 C CA . SER A 1 86 ? -6.227 -4.055 8.227 1 70.19 86 SER A CA 1
ATOM 694 C C . SER A 1 86 ? -6.074 -5.496 7.754 1 70.19 86 SER A C 1
ATOM 696 O O . SER A 1 86 ? -4.977 -6.059 7.809 1 70.19 86 SER A O 1
ATOM 698 N N . LYS A 1 87 ? -7.207 -6.031 7.406 1 82.62 87 LYS A N 1
ATOM 699 C CA . LYS A 1 87 ? -7.219 -7.391 6.875 1 82.62 87 LYS A CA 1
ATOM 700 C C . LYS A 1 87 ? -6.879 -7.402 5.387 1 82.62 87 LYS A C 1
ATOM 702 O O . LYS A 1 87 ? -6.973 -6.375 4.715 1 82.62 87 LYS A O 1
ATOM 707 N N . VAL A 1 88 ? -6.488 -8.57 4.957 1 89.56 88 VAL A N 1
ATOM 708 C CA . VAL A 1 88 ? -6.285 -8.781 3.529 1 89.56 88 VAL A CA 1
ATOM 709 C C . VAL A 1 88 ? -7.539 -8.359 2.764 1 89.56 88 VAL A C 1
ATOM 711 O O . VAL A 1 88 ? -8.648 -8.781 3.092 1 89.56 88 VAL A O 1
ATOM 714 N N . ALA A 1 89 ? -7.336 -7.5 1.791 1 85.38 89 ALA A N 1
ATOM 715 C CA . ALA A 1 89 ? -8.477 -6.992 1.028 1 85.38 89 ALA A CA 1
ATOM 716 C C . ALA A 1 89 ? -8.664 -7.773 -0.268 1 85.38 89 ALA A C 1
ATOM 718 O O . ALA A 1 89 ? -9.789 -8.078 -0.661 1 85.38 89 ALA A O 1
ATOM 719 N N . ILE A 1 90 ? -7.562 -8.055 -1.023 1 90.44 90 ILE A N 1
ATOM 720 C CA . ILE A 1 90 ? -7.625 -8.719 -2.32 1 90.44 90 ILE A CA 1
ATOM 721 C C . ILE A 1 90 ? -6.598 -9.852 -2.371 1 90.44 90 ILE A C 1
ATOM 723 O O . ILE A 1 90 ? -5.449 -9.672 -1.952 1 90.44 90 ILE A O 1
ATOM 727 N N . ILE A 1 91 ? -7.059 -11.039 -2.783 1 97 91 ILE A N 1
ATOM 728 C CA . ILE A 1 91 ? -6.164 -12.133 -3.152 1 97 91 ILE A CA 1
ATOM 729 C C . ILE A 1 91 ? -6.164 -12.312 -4.672 1 97 91 ILE A C 1
ATOM 731 O O . ILE A 1 91 ? -7.227 -12.344 -5.297 1 97 91 ILE A O 1
ATOM 735 N N . GLN A 1 92 ? -5.004 -12.289 -5.23 1 96.38 92 GLN A N 1
ATOM 736 C CA . GLN A 1 92 ? -4.863 -12.461 -6.672 1 96.38 92 GLN A CA 1
ATOM 737 C C . GLN A 1 92 ? -4.25 -13.82 -7.008 1 96.38 92 GLN A C 1
ATOM 739 O O . GLN A 1 92 ? -3.256 -14.219 -6.402 1 96.38 92 GLN A O 1
ATOM 744 N N . LEU A 1 93 ? -4.867 -14.539 -7.852 1 98.75 93 LEU A N 1
ATOM 745 C CA . LEU A 1 93 ? -4.359 -15.789 -8.406 1 98.75 93 LEU A CA 1
ATOM 746 C C . LEU A 1 93 ? -4.496 -15.805 -9.93 1 98.75 93 LEU A C 1
ATOM 748 O O . LEU A 1 93 ? -5.484 -15.305 -10.469 1 98.75 93 LEU A O 1
ATOM 752 N N . SER A 1 94 ? -3.467 -16.406 -10.57 1 98.75 94 SER A N 1
ATOM 753 C CA . SER A 1 94 ? -3.574 -16.484 -12.031 1 98.75 94 SER A CA 1
ATOM 754 C C . SER A 1 94 ? -3.008 -17.797 -12.562 1 98.75 94 SER A C 1
ATOM 756 O O . SER A 1 94 ? -2.066 -18.344 -11.992 1 98.75 94 SER A O 1
ATOM 758 N N . ASP A 1 95 ? -3.631 -18.328 -13.539 1 98.5 95 ASP A N 1
ATOM 759 C CA . ASP A 1 95 ? -2.961 -19.234 -14.461 1 98.5 95 ASP A CA 1
ATOM 760 C C . ASP A 1 95 ? -2.592 -18.531 -15.758 1 98.5 95 ASP A C 1
ATOM 762 O O . ASP A 1 95 ? -2.521 -17.297 -15.805 1 98.5 95 ASP A O 1
ATOM 766 N N . ALA A 1 96 ? -2.246 -19.234 -16.781 1 97.06 96 ALA A N 1
ATOM 767 C CA . ALA A 1 96 ? -1.725 -18.641 -18.016 1 97.06 96 ALA A CA 1
ATOM 768 C C . ALA A 1 96 ? -2.814 -17.875 -18.75 1 97.06 96 ALA A C 1
ATOM 770 O O . ALA A 1 96 ? -2.518 -17 -19.578 1 97.06 96 ALA A O 1
ATOM 771 N N . ASN A 1 97 ? -4.09 -18.156 -18.406 1 97.62 97 ASN A N 1
ATOM 772 C CA . ASN A 1 97 ? -5.164 -17.609 -19.234 1 97.62 97 ASN A CA 1
ATOM 773 C C . ASN A 1 97 ? -6.141 -16.781 -18.406 1 97.62 97 ASN A C 1
ATOM 775 O O . ASN A 1 97 ? -6.969 -16.062 -18.953 1 97.62 97 ASN A O 1
ATOM 779 N N . SER A 1 98 ? -6.035 -16.891 -17.125 1 98.31 98 SER A N 1
ATOM 780 C CA . SER A 1 98 ? -6.996 -16.234 -16.25 1 98.31 98 SER A CA 1
ATOM 781 C C . SER A 1 98 ? -6.297 -15.57 -15.062 1 98.31 98 SER A C 1
ATOM 783 O O . SER A 1 98 ? -5.375 -16.141 -14.484 1 98.31 98 SER A O 1
ATOM 785 N N . ILE A 1 99 ? -6.656 -14.367 -14.789 1 98.25 99 ILE A N 1
ATOM 786 C CA . ILE A 1 99 ? -6.277 -13.656 -13.57 1 98.25 99 ILE A CA 1
ATOM 787 C C . ILE A 1 99 ? -7.523 -13.367 -12.734 1 98.25 99 ILE A C 1
ATOM 789 O O . ILE A 1 99 ? -8.422 -12.648 -13.18 1 98.25 99 ILE A O 1
ATOM 793 N N . VAL A 1 100 ? -7.566 -13.906 -11.531 1 98.44 100 VAL A N 1
ATOM 794 C CA . VAL A 1 100 ? -8.734 -13.719 -10.672 1 98.44 100 VAL A CA 1
ATOM 795 C C . VAL A 1 100 ? -8.367 -12.852 -9.477 1 98.44 100 VAL A C 1
ATOM 797 O O . VAL A 1 100 ? -7.41 -13.148 -8.758 1 98.44 100 VAL A O 1
ATOM 800 N N . LEU A 1 101 ? -9.062 -11.781 -9.352 1 96.38 101 LEU A N 1
ATOM 801 C CA . LEU A 1 101 ? -8.945 -10.891 -8.203 1 96.38 101 LEU A CA 1
ATOM 802 C C . LEU A 1 101 ? -10.102 -11.109 -7.227 1 96.38 101 LEU A C 1
ATOM 804 O O . LEU A 1 101 ? -11.227 -10.672 -7.477 1 96.38 101 LEU A O 1
ATOM 808 N N . PHE A 1 102 ? -9.82 -11.781 -6.109 1 96.94 102 PHE A N 1
ATOM 809 C CA . PHE A 1 102 ? -10.828 -11.984 -5.074 1 96.94 102 PHE A CA 1
ATOM 810 C C . PHE A 1 102 ? -10.836 -10.812 -4.098 1 96.94 102 PHE A C 1
ATOM 812 O O . PHE A 1 102 ? -9.938 -10.68 -3.268 1 96.94 102 PHE A O 1
ATOM 819 N N . HIS A 1 103 ? -11.852 -10 -4.203 1 91.56 103 HIS A N 1
ATOM 820 C CA . HIS A 1 103 ? -11.961 -8.836 -3.334 1 91.56 103 HIS A CA 1
ATOM 821 C C . HIS A 1 103 ? -12.695 -9.18 -2.043 1 91.56 103 HIS A C 1
ATOM 823 O O . HIS A 1 103 ? -13.867 -8.828 -1.88 1 91.56 103 HIS A O 1
ATOM 829 N N . LEU A 1 104 ? -11.984 -9.656 -1.073 1 93.88 104 LEU A N 1
ATOM 830 C CA . LEU A 1 104 ? -12.539 -10.219 0.154 1 93.88 104 LEU A CA 1
ATOM 831 C C . LEU A 1 104 ? -13.242 -9.141 0.974 1 93.88 104 LEU A C 1
ATOM 833 O O . LEU A 1 104 ? -14.32 -9.383 1.529 1 93.88 104 LEU A O 1
ATOM 837 N N . SER A 1 105 ? -12.648 -7.969 1.072 1 85.88 105 SER A N 1
ATOM 838 C CA . SER A 1 105 ? -13.18 -6.941 1.958 1 85.88 105 SER A CA 1
ATOM 839 C C . SER A 1 105 ? -14.562 -6.477 1.497 1 85.88 105 SER A C 1
ATOM 841 O O . SER A 1 105 ? -15.312 -5.883 2.273 1 85.88 105 SER A O 1
ATOM 843 N N . LEU A 1 106 ? -14.875 -6.809 0.238 1 81.69 106 LEU A N 1
ATOM 844 C CA . LEU A 1 106 ? -16.156 -6.375 -0.297 1 81.69 106 LEU A CA 1
ATOM 845 C C . LEU A 1 106 ? -17.188 -7.508 -0.246 1 81.69 106 LEU A C 1
ATOM 847 O O . LEU A 1 106 ? -18.375 -7.293 -0.508 1 81.69 106 LEU A O 1
ATOM 851 N N . MET A 1 107 ? -16.797 -8.734 0.193 1 89 107 MET A N 1
ATOM 852 C CA . MET A 1 107 ? -17.656 -9.914 0.105 1 89 107 MET A CA 1
ATOM 853 C C . MET A 1 107 ? -18.531 -10.031 1.343 1 89 107 MET A C 1
ATOM 855 O O . MET A 1 107 ? -19.422 -10.883 1.396 1 89 107 MET A O 1
ATOM 859 N N . GLY A 1 108 ? -18.328 -9.234 2.287 1 83.56 108 GLY A N 1
ATOM 860 C CA . GLY A 1 108 ? -19.125 -9.352 3.5 1 83.56 108 GLY A CA 1
ATOM 861 C C . GLY A 1 108 ? -18.938 -10.672 4.211 1 83.56 108 GLY A C 1
ATOM 862 O O . GLY A 1 108 ? -19.906 -11.336 4.586 1 83.56 108 GLY A O 1
ATOM 863 N N . LEU A 1 109 ? -17.781 -11.164 4.434 1 84.81 109 LEU A N 1
ATOM 864 C CA . LEU A 1 109 ? -17.422 -12.5 4.906 1 84.81 109 LEU A CA 1
ATOM 865 C C . LEU A 1 109 ? -17.812 -12.68 6.367 1 84.81 109 LEU A C 1
ATOM 867 O O . LEU A 1 109 ? -17.953 -13.812 6.84 1 84.81 109 LEU A O 1
ATOM 871 N N . GLU A 1 110 ? -18.219 -11.695 7.09 1 79.94 110 GLU A N 1
ATOM 872 C CA . GLU A 1 110 ? -18.703 -11.781 8.469 1 79.94 110 GLU A CA 1
ATOM 873 C C . GLU A 1 110 ? -17.969 -12.867 9.242 1 79.94 110 GLU A C 1
ATOM 875 O O . GLU A 1 110 ? -18.594 -13.719 9.875 1 79.94 110 GLU A O 1
ATOM 880 N N . GLY A 1 111 ? -16.672 -13.023 9.195 1 81.38 111 GLY A N 1
ATOM 881 C CA . GLY A 1 111 ? -15.844 -13.945 9.953 1 81.38 111 GLY A CA 1
ATOM 882 C C . GLY A 1 111 ? -15.609 -15.266 9.242 1 81.38 111 GLY A C 1
ATOM 883 O O . GLY A 1 111 ? -14.984 -16.172 9.797 1 81.38 111 GLY A O 1
ATOM 884 N N . THR A 1 112 ? -16.109 -15.383 8.078 1 89.62 112 THR A N 1
ATOM 885 C CA . THR A 1 112 ? -15.906 -16.594 7.301 1 89.62 112 THR A CA 1
ATOM 886 C C . THR A 1 112 ? -14.898 -16.359 6.18 1 89.62 112 THR A C 1
ATOM 888 O O . THR A 1 112 ? -14.32 -15.273 6.086 1 89.62 112 THR A O 1
ATOM 891 N N . PHE A 1 113 ? -14.602 -17.469 5.484 1 95.62 113 PHE A N 1
ATOM 892 C CA . PHE A 1 113 ? -13.734 -17.438 4.312 1 95.62 113 PHE A CA 1
ATOM 893 C C . PHE A 1 113 ? -14.266 -18.359 3.225 1 95.62 113 PHE A C 1
ATOM 895 O O . PHE A 1 113 ? -14.766 -19.453 3.514 1 95.62 113 PHE A O 1
ATOM 902 N N . PRO A 1 114 ? -14.227 -17.938 1.993 1 96.5 114 PRO A N 1
ATOM 903 C CA . PRO A 1 114 ? -14.758 -18.797 0.929 1 96.5 114 PRO A CA 1
ATOM 904 C C . PRO A 1 114 ? -14.078 -20.156 0.87 1 96.5 114 PRO A C 1
ATOM 906 O O . PRO A 1 114 ? -12.859 -20.234 0.673 1 96.5 114 PRO A O 1
ATOM 909 N N . GLU A 1 115 ? -14.836 -21.203 0.898 1 96.69 115 GLU A N 1
ATOM 910 C CA . GLU A 1 115 ? -14.32 -22.562 1.047 1 96.69 115 GLU A CA 1
ATOM 911 C C . GLU A 1 115 ? -13.469 -22.969 -0.151 1 96.69 115 GLU A C 1
ATOM 913 O O . GLU A 1 115 ? -12.391 -23.531 0.013 1 96.69 115 GLU A O 1
ATOM 918 N N . ALA A 1 116 ? -13.961 -22.703 -1.334 1 97.75 11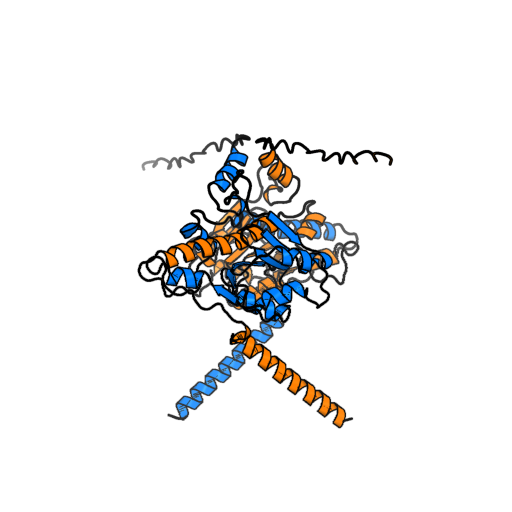6 ALA A N 1
ATOM 919 C CA . ALA A 1 116 ? -13.234 -23.094 -2.537 1 97.75 116 ALA A CA 1
ATOM 920 C C . ALA A 1 116 ? -11.852 -22.438 -2.582 1 97.75 116 ALA A C 1
ATOM 922 O O . ALA A 1 116 ? -10.875 -23.078 -2.967 1 97.75 116 ALA A O 1
ATOM 923 N N . LEU A 1 117 ? -11.805 -21.203 -2.207 1 98.44 117 LEU A N 1
ATOM 924 C CA . LEU A 1 117 ? -10.539 -20.469 -2.193 1 98.44 117 LEU A CA 1
ATOM 925 C C . LEU A 1 117 ? -9.625 -21 -1.093 1 98.44 117 LEU A C 1
ATOM 927 O O . LEU A 1 117 ? -8.422 -21.156 -1.304 1 98.44 117 LEU A O 1
ATOM 931 N N . LYS A 1 118 ? -10.227 -21.281 0.024 1 98.12 118 LYS A N 1
ATOM 932 C CA . LYS A 1 118 ? -9.484 -21.891 1.123 1 98.12 118 LYS A CA 1
ATOM 933 C C . LYS A 1 118 ? -8.82 -23.203 0.687 1 98.12 118 LYS A C 1
ATOM 935 O O . LYS A 1 118 ? -7.629 -23.406 0.923 1 98.12 118 LYS A O 1
ATOM 940 N N . HIS A 1 119 ? -9.539 -23.984 0.053 1 98.12 119 HIS A N 1
ATOM 941 C CA . HIS A 1 119 ? -9.031 -25.281 -0.397 1 98.12 119 HIS A CA 1
ATOM 942 C C . HIS A 1 119 ? -7.852 -25.109 -1.346 1 98.12 119 HIS A C 1
ATOM 944 O O . HIS A 1 119 ? -6.852 -25.828 -1.233 1 98.12 119 HIS A O 1
ATOM 950 N N . LEU A 1 120 ? -7.98 -24.219 -2.229 1 98.5 120 LEU A N 1
ATOM 951 C CA . LEU A 1 120 ? -6.906 -23.969 -3.186 1 98.5 120 LEU A CA 1
ATOM 952 C C . LEU A 1 120 ? -5.645 -23.484 -2.479 1 98.5 120 LEU A C 1
ATOM 954 O O . LEU A 1 120 ? -4.543 -23.969 -2.758 1 98.5 120 LEU A O 1
ATOM 958 N N . LEU A 1 121 ? -5.828 -22.547 -1.543 1 98.5 121 LEU A N 1
ATOM 959 C CA . LEU A 1 121 ? -4.707 -21.922 -0.849 1 98.5 121 LEU A CA 1
ATOM 960 C C . LEU A 1 121 ? -3.994 -22.938 0.045 1 98.5 121 LEU A C 1
ATOM 962 O O . LEU A 1 121 ? -2.781 -22.844 0.244 1 98.5 121 LEU A O 1
ATOM 966 N N . GLU A 1 122 ? -4.719 -23.891 0.521 1 97.88 122 GLU A N 1
ATOM 967 C CA . GLU A 1 122 ? -4.16 -24.891 1.437 1 97.88 122 GLU A CA 1
ATOM 968 C C . GLU A 1 122 ? -3.615 -26.094 0.678 1 97.88 122 GLU A C 1
ATOM 970 O O . GLU A 1 122 ? -2.889 -26.906 1.244 1 97.88 122 GLU A O 1
ATOM 975 N N . ASP A 1 123 ? -3.916 -26.266 -0.572 1 97.75 123 ASP A N 1
ATOM 976 C CA . ASP A 1 123 ? -3.541 -27.406 -1.394 1 97.75 123 ASP A CA 1
ATOM 977 C C . ASP A 1 123 ? -2.109 -27.281 -1.906 1 97.75 123 ASP A C 1
ATOM 979 O O . ASP A 1 123 ? -1.812 -26.375 -2.699 1 97.75 123 ASP A O 1
ATOM 983 N N . PRO A 1 124 ? -1.214 -28.188 -1.519 1 97.06 124 PRO A N 1
ATOM 984 C CA . PRO A 1 124 ? 0.188 -28.094 -1.932 1 97.06 124 PRO A CA 1
ATOM 985 C C . PRO A 1 124 ? 0.394 -28.422 -3.406 1 97.06 124 PRO A C 1
ATOM 987 O O . PRO A 1 124 ? 1.475 -28.188 -3.953 1 97.06 124 PRO A O 1
ATOM 990 N N . SER A 1 125 ? -0.614 -28.984 -3.996 1 97.25 125 SER A N 1
ATOM 991 C CA . SER A 1 125 ? -0.483 -29.328 -5.406 1 97.25 125 SER A CA 1
ATOM 992 C C . SER A 1 125 ? -0.545 -28.094 -6.293 1 97.25 125 SER A C 1
ATOM 994 O O . SER A 1 125 ? -0.152 -28.141 -7.461 1 97.25 125 SER A O 1
ATOM 996 N N . TYR A 1 126 ? -1.146 -27.047 -5.789 1 98.06 126 TYR A N 1
ATOM 997 C CA . TYR A 1 126 ? -1.076 -25.75 -6.441 1 98.06 126 TYR A CA 1
ATOM 998 C C . TYR A 1 126 ? 0.126 -24.953 -5.949 1 98.06 126 TYR A C 1
ATOM 1000 O O . TYR A 1 126 ? 0.226 -24.641 -4.758 1 98.06 126 TYR A O 1
ATOM 1008 N N . ILE A 1 127 ? 1.021 -24.703 -6.871 1 98.44 127 ILE A N 1
ATOM 1009 C CA . ILE A 1 127 ? 2.215 -23.953 -6.512 1 98.44 127 ILE A CA 1
ATOM 1010 C C . ILE A 1 127 ? 1.983 -22.469 -6.781 1 98.44 127 ILE A C 1
ATOM 1012 O O . ILE A 1 127 ? 1.82 -22.047 -7.934 1 98.44 127 ILE A O 1
ATOM 1016 N N . LYS A 1 128 ? 1.9 -21.703 -5.773 1 98.62 128 LYS A N 1
ATOM 1017 C CA . LYS A 1 128 ? 1.641 -20.266 -5.844 1 98.62 128 LYS A CA 1
ATOM 1018 C C . LYS A 1 128 ? 2.943 -19.469 -5.91 1 98.62 128 LYS A C 1
ATOM 1020 O O . LYS A 1 128 ? 3.639 -19.328 -4.902 1 98.62 128 LYS A O 1
ATOM 1025 N N . CYS A 1 129 ? 3.223 -18.906 -7.047 1 98.69 129 CYS A N 1
ATOM 1026 C CA . CYS A 1 129 ? 4.48 -18.219 -7.324 1 98.69 129 CYS A CA 1
ATOM 1027 C C . CYS A 1 129 ? 4.352 -16.719 -7.07 1 98.69 129 CYS A C 1
ATOM 1029 O O . CYS A 1 129 ? 3.445 -16.062 -7.602 1 98.69 129 CYS A O 1
ATOM 1031 N N . GLY A 1 130 ? 5.145 -16.172 -6.289 1 97.56 130 GLY A N 1
ATOM 1032 C CA . GLY A 1 130 ? 5.16 -14.742 -6.004 1 97.56 130 GLY A CA 1
ATOM 1033 C C . GLY A 1 130 ? 6.398 -14.305 -5.246 1 97.56 130 GLY A C 1
ATOM 1034 O O . GLY A 1 130 ? 7.352 -15.07 -5.102 1 97.56 130 GLY A O 1
ATOM 1035 N N . VAL A 1 131 ? 6.438 -13.055 -4.883 1 95.5 131 VAL A N 1
ATOM 1036 C CA . VAL A 1 131 ? 7.516 -12.484 -4.078 1 95.5 131 VAL A CA 1
ATOM 1037 C C . VAL A 1 131 ? 6.992 -12.133 -2.689 1 95.5 131 VAL A C 1
ATOM 1039 O O . VAL A 1 131 ? 5.902 -11.578 -2.551 1 95.5 131 VAL A O 1
ATOM 1042 N N . GLY A 1 132 ? 7.781 -12.492 -1.672 1 92.88 132 GLY A N 1
ATOM 1043 C CA . GLY A 1 132 ? 7.355 -12.234 -0.306 1 92.88 132 GLY A CA 1
ATOM 1044 C C . GLY A 1 132 ? 6.211 -13.125 0.139 1 92.88 132 GLY A C 1
ATOM 1045 O O . GLY A 1 132 ? 5.383 -12.719 0.959 1 92.88 132 GLY A O 1
ATOM 1046 N N . VAL A 1 133 ? 6.184 -14.273 -0.407 1 94.88 133 VAL A N 1
ATOM 1047 C CA . VAL A 1 133 ? 5.008 -15.133 -0.267 1 94.88 133 VAL A CA 1
ATOM 1048 C C . VAL A 1 133 ? 4.953 -15.703 1.147 1 94.88 133 VAL A C 1
ATOM 1050 O O . VAL A 1 133 ? 3.885 -16.094 1.624 1 94.88 133 VAL A O 1
ATOM 1053 N N . ARG A 1 134 ? 6.086 -15.828 1.856 1 93.31 134 ARG A N 1
ATOM 1054 C CA . ARG A 1 134 ? 6.043 -16.266 3.248 1 93.31 134 ARG A CA 1
ATOM 1055 C C . ARG A 1 134 ? 5.234 -15.297 4.102 1 93.31 134 ARG A C 1
ATOM 1057 O O . ARG A 1 134 ? 4.398 -15.719 4.906 1 93.31 134 ARG A O 1
ATOM 1064 N N . ASN A 1 135 ? 5.52 -14.055 3.9 1 88.88 135 ASN A N 1
ATOM 1065 C CA . ASN A 1 135 ? 4.773 -13.031 4.621 1 88.88 135 ASN A CA 1
ATOM 1066 C C . ASN A 1 135 ? 3.291 -13.055 4.254 1 88.88 135 ASN A C 1
ATOM 1068 O O . ASN A 1 135 ? 2.432 -12.836 5.109 1 88.88 135 ASN A O 1
ATOM 1072 N N . ASP A 1 136 ? 3.039 -13.242 3.027 1 91.81 136 ASP A N 1
ATOM 1073 C CA . ASP A 1 136 ? 1.654 -13.359 2.58 1 91.81 136 ASP A CA 1
ATOM 1074 C C . ASP A 1 136 ? 0.952 -14.523 3.273 1 91.81 136 ASP A C 1
ATOM 1076 O O . ASP A 1 136 ? -0.179 -14.383 3.746 1 91.81 136 ASP A O 1
ATOM 1080 N N . GLY A 1 137 ? 1.669 -15.664 3.293 1 94.75 137 GLY A N 1
ATOM 1081 C CA . GLY A 1 137 ? 1.117 -16.812 3.994 1 94.75 137 GLY A CA 1
ATOM 1082 C C . GLY A 1 137 ? 0.833 -16.531 5.457 1 94.75 137 GLY A C 1
ATOM 1083 O O . GLY A 1 137 ? -0.208 -16.938 5.98 1 94.75 137 GLY A O 1
ATOM 1084 N N . TYR A 1 138 ? 1.734 -15.859 6.098 1 92.94 138 TYR A N 1
ATOM 1085 C CA . TYR A 1 138 ? 1.552 -15.531 7.504 1 92.94 138 TYR A CA 1
ATOM 1086 C C . TYR A 1 138 ? 0.368 -14.586 7.695 1 92.94 138 TYR A C 1
ATOM 1088 O O . TYR A 1 138 ? -0.415 -14.742 8.633 1 92.94 138 TYR A O 1
ATOM 1096 N N . LYS A 1 139 ? 0.255 -13.617 6.809 1 90.12 139 LYS A N 1
ATOM 1097 C CA . LYS A 1 139 ? -0.86 -12.672 6.848 1 90.12 139 LYS A CA 1
ATOM 1098 C C . LYS A 1 139 ? -2.195 -13.391 6.676 1 90.12 139 LYS A C 1
ATOM 1100 O O . LYS A 1 139 ? -3.178 -13.055 7.34 1 90.12 139 LYS A O 1
ATOM 1105 N N . LEU A 1 140 ? -2.244 -14.344 5.809 1 93.56 140 LEU A N 1
ATOM 1106 C CA . LEU A 1 140 ? -3.438 -15.156 5.605 1 93.56 140 LEU A CA 1
ATOM 1107 C C . LEU A 1 140 ? -3.826 -15.875 6.895 1 93.56 140 LEU A C 1
ATOM 1109 O O . LEU A 1 140 ? -5.004 -15.914 7.258 1 93.56 140 LEU A O 1
ATOM 1113 N N . PHE A 1 141 ? -2.852 -16.438 7.543 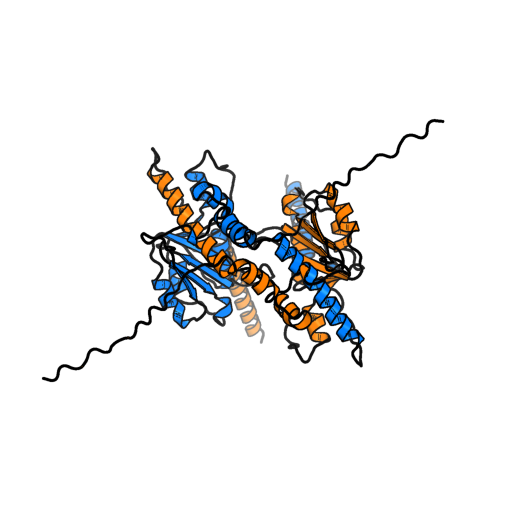1 94.62 141 PHE A N 1
ATOM 1114 C CA . PHE A 1 141 ? -3.064 -17.141 8.805 1 94.62 141 PHE A CA 1
ATOM 1115 C C . PHE A 1 141 ? -3.58 -16.188 9.875 1 94.62 141 PHE A C 1
ATOM 1117 O O . PHE A 1 141 ? -4.598 -16.453 10.516 1 94.62 141 PHE A O 1
ATOM 1124 N N . LYS A 1 142 ? -2.986 -15.062 10 1 89.25 142 LYS A N 1
ATOM 1125 C CA . LYS A 1 142 ? -3.354 -14.086 11.023 1 89.25 142 LYS A CA 1
ATOM 1126 C C . LYS A 1 142 ? -4.766 -13.562 10.805 1 89.25 142 LYS A C 1
ATOM 1128 O O . LYS A 1 142 ? -5.543 -13.422 11.75 1 89.25 142 LYS A O 1
ATOM 1133 N N . ASP A 1 143 ? -5.105 -13.32 9.586 1 90 143 ASP A N 1
ATOM 1134 C CA . ASP A 1 143 ? -6.355 -12.625 9.289 1 90 143 ASP A CA 1
ATOM 1135 C C . ASP A 1 143 ? -7.52 -13.609 9.211 1 90 143 ASP A C 1
ATOM 1137 O O . ASP A 1 143 ? -8.641 -13.281 9.602 1 90 143 ASP A O 1
ATOM 1141 N N . TYR A 1 144 ? -7.203 -14.82 8.695 1 93.62 144 TYR A N 1
ATOM 1142 C CA . TYR A 1 144 ? -8.336 -15.68 8.359 1 93.62 144 TYR A CA 1
ATOM 1143 C C . TYR A 1 144 ? -8.141 -17.078 8.914 1 93.62 144 TYR A C 1
ATOM 1145 O O . TYR A 1 144 ? -8.992 -17.953 8.727 1 93.62 144 TYR A O 1
ATOM 1153 N N . GLY A 1 145 ? -7.027 -17.312 9.516 1 93.12 145 GLY A N 1
ATOM 1154 C CA . GLY A 1 145 ? -6.762 -18.625 10.062 1 93.12 145 GLY A CA 1
ATOM 1155 C C . GLY A 1 145 ? -6.414 -19.656 9 1 93.12 145 GLY A C 1
ATOM 1156 O O . GLY A 1 145 ? -6.449 -20.859 9.258 1 93.12 145 GLY A O 1
ATOM 1157 N N . ILE A 1 146 ? -6.094 -19.219 7.828 1 95.31 146 ILE A N 1
ATOM 1158 C CA . ILE A 1 146 ? -5.754 -20.109 6.723 1 95.31 146 ILE A CA 1
ATOM 1159 C C . ILE A 1 146 ? -4.273 -20.469 6.793 1 95.31 146 ILE A C 1
ATOM 1161 O O . ILE A 1 146 ? -3.406 -19.594 6.766 1 95.31 146 ILE A O 1
ATOM 1165 N N . ILE A 1 147 ? -3.973 -21.75 6.891 1 96.94 147 ILE A N 1
ATOM 1166 C CA . ILE A 1 147 ? -2.592 -22.203 6.852 1 96.94 147 ILE A CA 1
ATOM 1167 C C . ILE A 1 147 ? -2.266 -22.734 5.457 1 96.94 147 ILE A C 1
ATOM 1169 O O . ILE A 1 147 ? -2.512 -23.906 5.156 1 96.94 147 ILE A O 1
ATOM 1173 N N . GLY A 1 148 ? -1.762 -21.859 4.668 1 97.25 148 GLY A N 1
ATOM 1174 C CA . GLY A 1 148 ? -1.534 -22.172 3.264 1 97.25 148 GLY A CA 1
ATOM 1175 C C . GLY A 1 148 ? -0.309 -23.031 3.031 1 97.25 148 GLY A C 1
ATOM 1176 O O . GLY A 1 148 ? 0.525 -23.188 3.924 1 97.25 148 GLY A O 1
ATOM 1177 N N . SER A 1 149 ? -0.258 -23.625 1.818 1 97.44 149 SER A N 1
ATOM 1178 C CA . SER A 1 149 ? 0.871 -24.422 1.368 1 97.44 149 SER A CA 1
ATOM 1179 C C . SER A 1 149 ? 1.153 -24.203 -0.114 1 97.44 149 SER A C 1
ATOM 1181 O O . SER A 1 149 ? 0.338 -23.609 -0.825 1 97.44 149 SER A O 1
ATOM 1183 N N . GLY A 1 150 ? 2.377 -24.578 -0.522 1 98 150 GLY A N 1
ATOM 1184 C CA . GLY A 1 150 ? 2.719 -24.5 -1.933 1 98 150 GLY A CA 1
ATOM 1185 C C . GLY A 1 150 ? 3.131 -23.109 -2.367 1 98 150 GLY A C 1
ATOM 1186 O O . GLY A 1 150 ? 2.881 -22.703 -3.506 1 98 150 GLY A O 1
ATOM 1187 N N . PHE A 1 151 ? 3.707 -22.297 -1.474 1 97.88 151 PHE A N 1
ATOM 1188 C CA . PHE A 1 151 ? 4.168 -20.953 -1.826 1 97.88 151 PHE A CA 1
ATOM 1189 C C . PHE A 1 151 ? 5.605 -21 -2.336 1 97.88 151 PHE A C 1
ATOM 1191 O O . PHE A 1 151 ? 6.516 -21.391 -1.606 1 97.88 151 PHE A O 1
ATOM 1198 N N . LEU A 1 152 ? 5.812 -20.594 -3.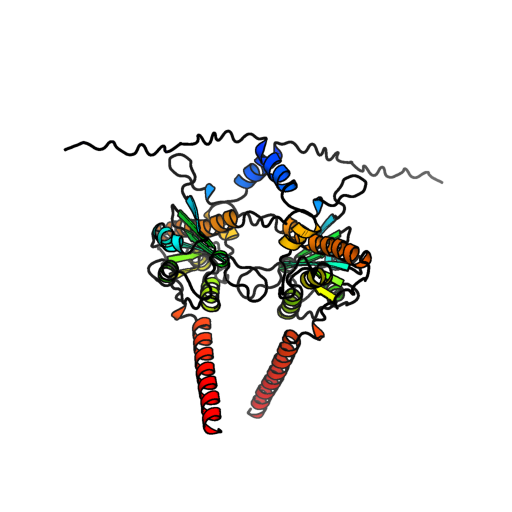561 1 98.19 152 LEU A N 1
ATOM 1199 C CA . LEU A 1 152 ? 7.152 -20.578 -4.141 1 98.19 152 LEU A CA 1
ATOM 1200 C C . LEU A 1 152 ? 7.695 -19.156 -4.191 1 98.19 152 LEU A C 1
ATOM 1202 O O . LEU A 1 152 ? 7.16 -18.297 -4.906 1 98.19 152 LEU A O 1
ATOM 1206 N N . GLU A 1 153 ? 8.742 -18.906 -3.471 1 97.06 153 GLU A N 1
ATOM 1207 C CA . GLU A 1 153 ? 9.406 -17.609 -3.449 1 97.06 153 GLU A CA 1
ATOM 1208 C C . GLU A 1 153 ? 10.297 -17.422 -4.68 1 97.06 153 GLU A C 1
ATOM 1210 O O . GLU A 1 153 ? 11.359 -18.047 -4.785 1 97.06 153 GLU A O 1
ATOM 1215 N N . LEU A 1 154 ? 9.945 -16.5 -5.535 1 97.69 154 LEU A N 1
ATOM 1216 C CA . LEU A 1 154 ? 10.633 -16.312 -6.812 1 97.69 154 LEU A CA 1
ATOM 1217 C C . LEU A 1 154 ? 12.039 -15.773 -6.594 1 97.69 154 LEU A C 1
ATOM 1219 O O . LEU A 1 154 ? 12.945 -16.062 -7.383 1 97.69 154 LEU A O 1
ATOM 1223 N N . SER A 1 155 ? 12.219 -14.961 -5.527 1 96.25 155 SER A N 1
ATOM 1224 C CA . SER A 1 155 ? 13.562 -14.484 -5.219 1 96.25 155 SER A CA 1
ATOM 1225 C C . SER A 1 155 ? 14.539 -15.641 -5.059 1 96.25 155 SER A C 1
ATOM 1227 O O . SER A 1 155 ? 15.648 -15.609 -5.602 1 96.25 155 SER A O 1
ATOM 1229 N N . GLN A 1 156 ? 14.094 -16.672 -4.336 1 94.94 156 GLN A N 1
ATOM 1230 C CA . GLN A 1 156 ? 14.945 -17.828 -4.105 1 94.94 156 GLN A CA 1
ATOM 1231 C C . GLN A 1 156 ? 15.195 -18.594 -5.406 1 94.94 156 GLN A C 1
ATOM 1233 O O . GLN A 1 156 ? 16.312 -19.047 -5.652 1 94.94 156 GLN A O 1
ATOM 1238 N N . LEU A 1 157 ? 14.195 -18.75 -6.172 1 96.5 157 LEU A N 1
ATOM 1239 C CA . LEU A 1 157 ? 14.359 -19.422 -7.457 1 96.5 157 LEU A CA 1
ATOM 1240 C C . LEU A 1 157 ? 15.32 -18.656 -8.352 1 96.5 157 LEU A C 1
ATOM 1242 O O . LEU A 1 157 ? 16.188 -19.266 -8.992 1 96.5 157 LEU A O 1
ATOM 1246 N N . ALA A 1 158 ? 15.141 -17.312 -8.414 1 96.62 158 ALA A N 1
ATOM 1247 C CA . ALA A 1 158 ? 16 -16.469 -9.242 1 96.62 158 ALA A CA 1
ATOM 1248 C C . ALA A 1 158 ? 17.469 -16.609 -8.82 1 96.62 158 ALA A C 1
ATOM 1250 O O . ALA A 1 158 ? 18.344 -16.734 -9.664 1 96.62 158 ALA A O 1
ATOM 1251 N N . ILE A 1 159 ? 17.734 -16.594 -7.531 1 94.88 159 ILE A N 1
ATOM 1252 C CA . ILE A 1 159 ? 19.094 -16.703 -6.996 1 94.88 159 ILE A CA 1
ATOM 1253 C C . ILE A 1 159 ? 19.688 -18.062 -7.359 1 94.88 159 ILE A C 1
ATOM 1255 O O . ILE A 1 159 ? 20.859 -18.156 -7.742 1 94.88 159 ILE A O 1
ATOM 1259 N N . ALA A 1 160 ? 18.875 -19.125 -7.242 1 92.81 160 ALA A N 1
ATOM 1260 C CA . ALA A 1 160 ? 19.328 -20.469 -7.547 1 92.81 160 ALA A CA 1
ATOM 1261 C C . ALA A 1 160 ? 19.656 -20.625 -9.031 1 92.81 160 ALA A C 1
ATOM 1263 O O . ALA A 1 160 ? 20.672 -21.219 -9.398 1 92.81 160 ALA A O 1
ATOM 1264 N N . VAL A 1 161 ? 18.875 -20.078 -9.914 1 93.75 161 VAL A N 1
ATOM 1265 C CA . VAL A 1 161 ? 18.938 -20.297 -11.359 1 93.75 161 VAL A CA 1
ATOM 1266 C C . VAL A 1 161 ? 19.969 -19.328 -11.969 1 93.75 161 VAL A C 1
ATOM 1268 O O . VAL A 1 161 ? 20.672 -19.688 -12.914 1 93.75 161 VAL A O 1
ATOM 1271 N N . ASP A 1 162 ? 20.016 -18.141 -11.461 1 93.06 162 ASP A N 1
ATOM 1272 C CA . ASP A 1 162 ? 20.844 -17.062 -12.008 1 93.06 162 ASP A CA 1
ATOM 1273 C C . ASP A 1 162 ? 21.781 -16.5 -10.953 1 93.06 162 ASP A C 1
ATOM 1275 O O . ASP A 1 162 ? 21.75 -15.297 -10.664 1 93.06 162 ASP A O 1
ATOM 1279 N N . SER A 1 163 ? 22.672 -17.359 -10.414 1 89.31 163 SER A N 1
ATOM 1280 C CA . SER A 1 163 ? 23.547 -17.062 -9.281 1 89.31 163 SER A CA 1
ATOM 1281 C C . SER A 1 163 ? 24.547 -15.969 -9.633 1 89.31 163 SER A C 1
ATOM 1283 O O . SER A 1 163 ? 25.047 -15.266 -8.75 1 89.31 163 SER A O 1
ATOM 1285 N N . ASN A 1 164 ? 24.859 -15.805 -10.836 1 90.69 164 ASN A N 1
ATOM 1286 C CA . ASN A 1 164 ? 25.812 -14.773 -11.25 1 90.69 164 ASN A CA 1
ATOM 1287 C C . ASN A 1 164 ? 25.172 -13.383 -11.219 1 90.69 164 ASN A C 1
ATOM 1289 O O . ASN A 1 164 ? 25.875 -12.383 -11.094 1 90.69 164 ASN A O 1
ATOM 1293 N N . LYS A 1 165 ? 23.906 -13.375 -11.344 1 91.94 165 LYS A N 1
ATOM 1294 C CA . LYS A 1 165 ? 23.188 -12.102 -11.43 1 91.94 165 LYS A CA 1
ATOM 1295 C C . LYS A 1 165 ? 22.812 -11.594 -10.039 1 91.94 165 LYS A C 1
ATOM 1297 O O . LYS A 1 165 ? 22.797 -10.383 -9.805 1 91.94 165 LYS A O 1
ATOM 1302 N N . TRP A 1 166 ? 22.484 -12.547 -9.211 1 93.44 166 TRP A N 1
ATOM 1303 C CA . TRP A 1 166 ? 21.938 -12.141 -7.922 1 93.44 166 TRP A CA 1
ATOM 1304 C C . TRP A 1 166 ? 22.875 -12.539 -6.785 1 93.44 166 TRP A C 1
ATOM 1306 O O . TRP A 1 166 ? 23.484 -13.617 -6.812 1 93.44 166 TRP A O 1
ATOM 1316 N N . ASP A 1 167 ? 22.891 -11.625 -5.777 1 90.5 167 ASP A N 1
ATOM 1317 C CA . ASP A 1 167 ? 23.672 -11.898 -4.57 1 90.5 167 ASP A CA 1
ATOM 1318 C C . ASP A 1 167 ? 23 -12.984 -3.727 1 90.5 167 ASP A C 1
ATOM 1320 O O . ASP A 1 167 ? 21.844 -12.852 -3.334 1 90.5 167 ASP A O 1
ATOM 1324 N N . SER A 1 168 ? 23.797 -13.992 -3.441 1 87.12 168 SER A N 1
ATOM 1325 C CA . SER A 1 168 ? 23.266 -15.125 -2.686 1 87.12 168 SER A CA 1
ATOM 1326 C C . SER A 1 168 ? 22.828 -14.703 -1.287 1 87.12 168 SER A C 1
ATOM 1328 O O . SER A 1 168 ? 22.062 -15.414 -0.635 1 87.12 168 SER A O 1
ATOM 1330 N N . ASN A 1 169 ? 23.234 -13.547 -0.864 1 88.25 169 ASN A N 1
ATOM 1331 C CA . ASN A 1 169 ? 22.891 -13.055 0.466 1 88.25 169 ASN A CA 1
ATOM 1332 C C . ASN A 1 169 ? 21.594 -12.266 0.447 1 88.25 169 ASN A C 1
ATOM 1334 O O . ASN A 1 169 ? 21.062 -11.891 1.5 1 88.25 169 ASN A O 1
ATOM 1338 N N . THR A 1 170 ? 21.156 -12.094 -0.79 1 84.06 170 THR A N 1
ATOM 1339 C CA . THR A 1 170 ? 19.906 -11.359 -0.909 1 84.06 170 THR A CA 1
ATOM 1340 C C . THR A 1 170 ? 18.719 -12.234 -0.498 1 84.06 170 THR A C 1
ATOM 1342 O O . THR A 1 170 ? 18.594 -13.375 -0.951 1 84.06 170 THR A O 1
ATOM 1345 N N . ARG A 1 171 ? 17.891 -11.734 0.43 1 79.44 171 ARG A N 1
ATOM 1346 C CA . ARG A 1 171 ? 16.75 -12.531 0.879 1 79.44 171 ARG A CA 1
ATOM 1347 C C . ARG A 1 171 ? 15.547 -12.336 -0.036 1 79.44 171 ARG A C 1
ATOM 1349 O O . ARG A 1 171 ? 14.875 -13.305 -0.404 1 79.44 171 ARG A O 1
ATOM 1356 N N . LEU A 1 172 ? 15.258 -11.141 -0.404 1 88.94 172 LEU A N 1
ATOM 1357 C CA . LEU A 1 172 ? 14.094 -10.805 -1.216 1 88.94 172 LEU A CA 1
ATOM 1358 C C . LEU A 1 172 ? 14.477 -9.852 -2.346 1 88.94 172 LEU A C 1
ATOM 1360 O O . LEU A 1 172 ? 15.164 -8.859 -2.117 1 88.94 172 LEU A O 1
ATOM 1364 N N . ILE A 1 173 ? 14.148 -10.289 -3.582 1 91.31 173 ILE A N 1
ATOM 1365 C CA . ILE A 1 173 ? 14.266 -9.445 -4.762 1 91.31 173 ILE A CA 1
ATOM 1366 C C . ILE A 1 173 ? 12.891 -8.914 -5.16 1 91.31 173 ILE A C 1
ATOM 1368 O O . ILE A 1 173 ? 11.938 -9.688 -5.277 1 91.31 173 ILE A O 1
ATOM 1372 N N . GLY A 1 174 ? 12.766 -7.574 -5.316 1 89.94 174 GLY A N 1
ATOM 1373 C CA . GLY A 1 174 ? 11.484 -6.984 -5.668 1 89.94 174 GLY A CA 1
ATOM 1374 C C . GLY A 1 174 ? 10.906 -7.539 -6.957 1 89.94 174 GLY A C 1
ATOM 1375 O O . GLY A 1 174 ? 11.641 -7.848 -7.895 1 89.94 174 GLY A O 1
ATOM 1376 N N . LEU A 1 175 ? 9.617 -7.578 -6.984 1 93.19 175 LEU A N 1
ATOM 1377 C CA . LEU A 1 175 ? 8.914 -8.117 -8.141 1 93.19 175 LEU A CA 1
ATOM 1378 C C . LEU A 1 175 ? 9.25 -7.32 -9.398 1 93.19 175 LEU A C 1
ATOM 1380 O O . LEU A 1 175 ? 9.477 -7.898 -10.469 1 93.19 175 LEU A O 1
ATOM 1384 N N . THR A 1 176 ? 9.32 -6 -9.234 1 89.75 176 THR A N 1
ATOM 1385 C CA . THR A 1 176 ? 9.594 -5.152 -10.391 1 89.75 176 THR A CA 1
ATOM 1386 C C . THR A 1 176 ? 11.008 -5.379 -10.906 1 89.75 176 THR A C 1
ATOM 1388 O O . THR A 1 176 ? 11.25 -5.352 -12.117 1 89.75 176 THR A O 1
ATOM 1391 N N . LYS A 1 177 ? 11.938 -5.586 -10.07 1 91.81 177 LYS A N 1
ATOM 1392 C CA . LYS A 1 177 ? 13.305 -5.887 -10.484 1 91.81 177 LYS A CA 1
ATOM 1393 C C . LYS A 1 177 ? 13.383 -7.219 -11.219 1 91.81 177 LYS A C 1
ATOM 1395 O O . LYS A 1 177 ? 14.07 -7.34 -12.227 1 91.81 177 LYS A O 1
ATOM 1400 N N . LEU A 1 178 ? 12.711 -8.219 -10.68 1 97 178 LEU A N 1
ATOM 1401 C CA . LEU A 1 178 ? 12.656 -9.508 -11.359 1 97 178 LEU A CA 1
ATOM 1402 C C . LEU A 1 178 ? 11.992 -9.375 -12.727 1 97 178 LEU A C 1
ATOM 1404 O O . LEU A 1 178 ? 12.453 -9.969 -13.703 1 97 178 LEU A O 1
ATOM 1408 N N . ALA A 1 179 ? 10.867 -8.57 -12.766 1 96.38 179 ALA A N 1
ATOM 1409 C CA . ALA A 1 179 ? 10.195 -8.352 -14.039 1 96.38 179 ALA A CA 1
ATOM 1410 C C . ALA A 1 179 ? 11.125 -7.688 -15.047 1 96.38 179 ALA A C 1
ATOM 1412 O O . ALA A 1 179 ? 11.164 -8.07 -16.219 1 96.38 179 ALA A O 1
ATOM 1413 N N . GLU A 1 180 ? 11.875 -6.766 -14.578 1 95.06 180 GLU A N 1
ATOM 1414 C CA . GLU A 1 180 ? 12.828 -6.082 -15.445 1 95.06 180 GLU A CA 1
ATOM 1415 C C . GLU A 1 180 ? 13.875 -7.051 -15.984 1 95.06 180 GLU A C 1
ATOM 1417 O O . GLU A 1 180 ? 14.18 -7.039 -17.188 1 95.06 180 GLU A O 1
ATOM 1422 N N . GLN A 1 181 ? 14.336 -7.898 -15.195 1 96.31 181 GLN A N 1
ATOM 1423 C CA . GLN A 1 181 ? 15.406 -8.82 -15.578 1 96.31 181 GLN A CA 1
ATOM 1424 C C . GLN A 1 181 ? 14.891 -9.93 -16.484 1 96.31 181 GLN A C 1
ATOM 1426 O O . GLN A 1 181 ? 15.555 -10.312 -17.453 1 96.31 181 GLN A O 1
ATOM 1431 N N . TYR A 1 182 ? 13.688 -10.391 -16.25 1 97.69 182 TYR A N 1
ATOM 1432 C CA . TYR A 1 182 ? 13.297 -11.641 -16.891 1 97.69 182 TYR A CA 1
ATOM 1433 C C . TYR A 1 182 ? 12.156 -11.414 -17.875 1 97.69 182 TYR A C 1
ATOM 1435 O O . TYR A 1 182 ? 11.867 -12.266 -18.719 1 97.69 182 TYR A O 1
ATOM 1443 N N . LEU A 1 183 ? 11.438 -10.266 -17.719 1 96.94 183 LEU A N 1
ATOM 1444 C CA . LEU A 1 183 ? 10.359 -9.961 -18.641 1 96.94 183 LEU A CA 1
ATOM 1445 C C . LEU A 1 183 ? 10.711 -8.758 -19.5 1 96.94 183 LEU A C 1
ATOM 1447 O O . LEU A 1 183 ? 9.938 -8.383 -20.391 1 96.94 183 LEU A O 1
ATOM 1451 N N . GLY A 1 184 ? 11.797 -8.078 -19.156 1 95.62 184 GLY A N 1
ATOM 1452 C CA . GLY A 1 184 ? 12.352 -7.062 -20.047 1 95.62 184 GLY A CA 1
ATOM 1453 C C . GLY A 1 184 ? 11.953 -5.652 -19.656 1 95.62 184 GLY A C 1
ATOM 1454 O O . GLY A 1 184 ? 12.547 -4.68 -20.125 1 95.62 184 GLY A O 1
ATOM 1455 N N . LYS A 1 185 ? 10.922 -5.461 -18.859 1 93 185 LYS A N 1
ATOM 1456 C CA . LYS A 1 185 ? 10.445 -4.152 -18.422 1 93 185 LYS A CA 1
ATOM 1457 C C . LYS A 1 185 ? 10.055 -4.184 -16.938 1 93 185 LYS A C 1
ATOM 1459 O O . LYS A 1 185 ? 9.602 -5.211 -16.438 1 93 185 LYS A O 1
ATOM 1464 N N . PRO A 1 186 ? 10.227 -3.021 -16.25 1 90.62 186 PRO A N 1
ATOM 1465 C CA . PRO A 1 186 ? 9.734 -2.943 -14.875 1 90.62 186 PRO A CA 1
ATOM 1466 C C . PRO A 1 186 ? 8.211 -2.82 -14.797 1 90.62 186 PRO A C 1
ATOM 1468 O O . PRO A 1 186 ? 7.562 -2.537 -15.805 1 90.62 186 PRO A O 1
ATOM 1471 N N . LEU A 1 187 ? 7.598 -3.176 -13.617 1 88.25 187 LEU A N 1
ATOM 1472 C CA . LEU A 1 187 ? 6.18 -2.953 -13.375 1 88.25 187 LEU A CA 1
ATOM 1473 C C . LEU A 1 187 ? 5.91 -1.495 -13.016 1 88.25 187 LEU A C 1
ATOM 1475 O O . LEU A 1 187 ? 6.73 -0.853 -12.352 1 88.25 187 LEU A O 1
ATOM 1479 N N . PHE A 1 188 ? 4.754 -1.097 -13.453 1 74.5 188 PHE A N 1
ATOM 1480 C CA . PHE A 1 188 ? 4.379 0.281 -13.156 1 74.5 188 PHE A CA 1
ATOM 1481 C C . PHE A 1 188 ? 3.947 0.421 -11.703 1 74.5 188 PHE A C 1
ATOM 1483 O O . PHE A 1 188 ? 3.059 -0.297 -11.242 1 74.5 188 PHE A O 1
ATOM 1490 N N . LYS A 1 189 ? 4.527 1.064 -10.867 1 62.12 189 LYS A N 1
ATOM 1491 C CA . LYS A 1 189 ? 4.082 1.279 -9.492 1 62.12 189 LYS A CA 1
ATOM 1492 C C . LYS A 1 189 ? 3.295 2.582 -9.367 1 62.12 189 LYS A C 1
ATOM 1494 O O . LYS A 1 189 ? 2.76 2.889 -8.305 1 62.12 189 LYS A O 1
ATOM 1499 N N . GLY A 1 190 ? 2.625 3.021 -10.508 1 58.81 190 GLY A N 1
ATOM 1500 C CA . GLY A 1 190 ? 1.921 4.293 -10.422 1 58.81 190 GLY A CA 1
ATOM 1501 C C . GLY A 1 190 ? 2.814 5.441 -9.992 1 58.81 190 GLY A C 1
ATOM 1502 O O . GLY A 1 190 ? 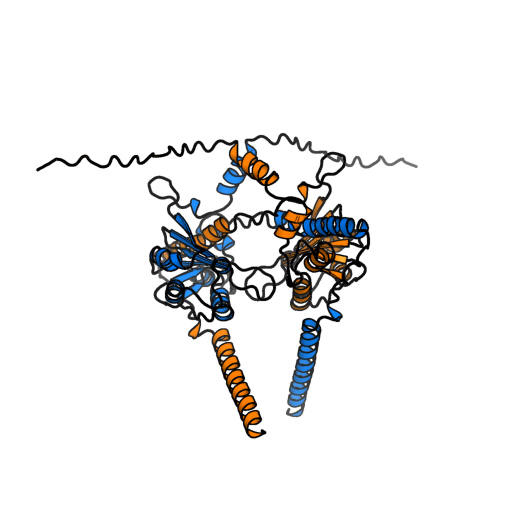3.998 5.242 -9.711 1 58.81 190 GLY A O 1
ATOM 1503 N N . ASN A 1 191 ? 2.314 6.598 -10.188 1 61.38 191 ASN A N 1
ATOM 1504 C CA . ASN A 1 191 ? 3.064 7.777 -9.773 1 61.38 191 ASN A CA 1
ATOM 1505 C C . ASN A 1 191 ? 3.002 7.977 -8.266 1 61.38 191 ASN A C 1
ATOM 1507 O O . ASN A 1 191 ? 2.18 8.75 -7.766 1 61.38 191 ASN A O 1
ATOM 1511 N N . VAL A 1 192 ? 3.686 7.102 -7.52 1 66.06 192 VAL A N 1
ATOM 1512 C CA . VAL A 1 192 ? 3.715 7.094 -6.062 1 66.06 192 VAL A CA 1
ATOM 1513 C C . VAL A 1 192 ? 3.891 8.516 -5.539 1 66.06 192 VAL A C 1
ATOM 1515 O O . VAL A 1 192 ? 3.219 8.922 -4.586 1 66.06 192 VAL A O 1
ATOM 1518 N N . ARG A 1 193 ? 4.68 9.32 -6.25 1 77.56 193 ARG A N 1
ATOM 1519 C CA . ARG A 1 193 ? 4.949 10.672 -5.785 1 77.56 193 ARG A CA 1
ATOM 1520 C C . ARG A 1 193 ? 3.725 11.562 -5.949 1 77.56 193 ARG A C 1
ATOM 1522 O O . ARG A 1 193 ? 3.381 12.328 -5.047 1 77.56 193 ARG A O 1
ATOM 1529 N N . PHE A 1 194 ? 3.053 11.375 -7.078 1 82.62 194 PHE A N 1
ATOM 1530 C CA . PHE A 1 194 ? 1.864 12.172 -7.34 1 82.62 194 PHE A CA 1
ATOM 1531 C C . PHE A 1 194 ? 0.747 11.82 -6.367 1 82.62 194 PHE A C 1
ATOM 1533 O O . PHE A 1 194 ? 0.107 12.711 -5.801 1 82.62 194 PHE A O 1
ATOM 1540 N N . ASN A 1 195 ? 0.551 10.562 -6.164 1 83.06 195 ASN A N 1
ATOM 1541 C CA . ASN A 1 195 ? -0.497 10.125 -5.25 1 83.06 195 ASN A CA 1
ATOM 1542 C C . ASN A 1 195 ? -0.189 10.523 -3.811 1 83.06 195 ASN A C 1
ATOM 1544 O O . ASN A 1 195 ? -1.078 10.969 -3.08 1 83.06 195 ASN A O 1
ATOM 1548 N N . ALA A 1 196 ? 1.108 10.391 -3.434 1 86.56 196 ALA A N 1
ATOM 1549 C CA . ALA A 1 196 ? 1.527 10.773 -2.09 1 86.56 196 ALA A CA 1
ATOM 1550 C C . ALA A 1 196 ? 1.318 12.273 -1.86 1 86.56 196 ALA A C 1
ATOM 1552 O O . ALA A 1 196 ? 0.788 12.68 -0.825 1 86.56 196 ALA A O 1
ATOM 1553 N N . ALA A 1 197 ? 1.701 13.062 -2.9 1 92.62 197 ALA A N 1
ATOM 1554 C CA . ALA A 1 197 ? 1.513 14.508 -2.812 1 92.62 197 ALA A CA 1
ATOM 1555 C C . ALA A 1 197 ? 0.032 14.859 -2.699 1 92.62 197 ALA A C 1
ATOM 1557 O O . ALA A 1 197 ? -0.353 15.695 -1.873 1 92.62 197 ALA A O 1
ATOM 1558 N N . THR A 1 198 ? -0.754 14.203 -3.475 1 91.69 198 THR A N 1
ATOM 1559 C CA . THR A 1 198 ? -2.188 14.469 -3.516 1 91.69 198 THR A CA 1
ATOM 1560 C C . THR A 1 198 ? -2.846 14.109 -2.188 1 91.69 198 THR A C 1
ATOM 1562 O O . THR A 1 198 ? -3.617 14.898 -1.638 1 91.69 198 THR A O 1
ATOM 1565 N N . ASP A 1 199 ? -2.508 12.992 -1.59 1 92.75 199 ASP A N 1
ATOM 1566 C CA . ASP A 1 199 ? -3.123 12.539 -0.345 1 92.75 199 ASP A CA 1
ATOM 1567 C C . ASP A 1 199 ? -2.773 13.469 0.811 1 92.75 199 ASP A C 1
ATOM 1569 O O . ASP A 1 199 ? -3.646 13.852 1.593 1 92.75 199 ASP A O 1
ATOM 1573 N N . CYS A 1 200 ? -1.545 13.82 0.87 1 95.81 200 CYS A N 1
ATOM 1574 C CA . CYS A 1 200 ? -1.075 14.727 1.914 1 95.81 200 CYS A CA 1
ATOM 1575 C C . CYS A 1 200 ? -1.751 16.094 1.802 1 95.81 200 CYS A C 1
ATOM 1577 O O . CYS A 1 200 ? -2.289 16.609 2.783 1 95.81 200 CYS A O 1
ATOM 1579 N N . PHE A 1 201 ? -1.8 16.641 0.609 1 97.69 201 PHE A N 1
ATOM 1580 C CA . PHE A 1 201 ? -2.377 17.953 0.391 1 97.69 201 PHE A CA 1
ATOM 1581 C C . PHE A 1 201 ? -3.883 17.938 0.628 1 97.69 201 PHE A C 1
ATOM 1583 O O . PHE A 1 201 ? -4.445 18.891 1.163 1 97.69 201 PHE A O 1
ATOM 1590 N N . ALA A 1 202 ? -4.508 16.875 0.245 1 97.44 202 ALA A N 1
ATOM 1591 C CA . ALA A 1 202 ? -5.938 16.719 0.508 1 97.44 202 ALA A CA 1
ATOM 1592 C C . ALA A 1 202 ? -6.23 16.812 2.002 1 97.44 202 ALA A C 1
ATOM 1594 O O . ALA A 1 202 ? -7.242 17.391 2.406 1 97.44 202 ALA A O 1
ATOM 1595 N N . GLY A 1 203 ? -5.352 16.188 2.818 1 98.19 203 GLY A N 1
ATOM 1596 C CA . GLY A 1 203 ? -5.527 16.281 4.258 1 98.19 203 GLY A CA 1
ATOM 1597 C C . GLY A 1 203 ? -5.641 17.719 4.742 1 98.19 203 GLY A C 1
ATOM 1598 O O . GLY A 1 203 ? -6.551 18.062 5.504 1 98.19 203 GLY A O 1
ATOM 1599 N N . LEU A 1 204 ? -4.773 18.578 4.254 1 98.56 204 LEU A N 1
ATOM 1600 C CA . LEU A 1 204 ? -4.781 19.984 4.652 1 98.56 204 LEU A CA 1
ATOM 1601 C C . LEU A 1 204 ? -6.016 20.703 4.113 1 98.56 204 LEU A C 1
ATOM 1603 O O . LEU A 1 204 ? -6.664 21.469 4.828 1 98.56 204 LEU A O 1
ATOM 1607 N N . MET A 1 205 ? -6.371 20.438 2.875 1 98.25 205 MET A N 1
ATOM 1608 C CA . MET A 1 205 ? -7.516 21.109 2.26 1 98.25 205 MET A CA 1
ATOM 1609 C C . MET A 1 205 ? -8.82 20.703 2.938 1 98.25 205 MET A C 1
ATOM 1611 O O . MET A 1 205 ? -9.711 21.531 3.119 1 98.25 205 MET A O 1
ATOM 1615 N N . ILE A 1 206 ? -8.93 19.469 3.26 1 98.38 206 ILE A N 1
ATOM 1616 C CA . ILE A 1 206 ? -10.102 18.984 3.973 1 98.38 206 ILE A CA 1
ATOM 1617 C C . ILE A 1 206 ? -10.203 19.672 5.336 1 98.38 206 ILE A C 1
ATOM 1619 O O . ILE A 1 206 ? -11.281 20.109 5.742 1 98.38 206 ILE A O 1
ATOM 1623 N N . PHE A 1 207 ? -9.094 19.797 6.055 1 98.5 207 PHE A N 1
ATOM 1624 C CA . PHE A 1 207 ? -9.086 20.516 7.324 1 98.5 207 PHE A CA 1
ATOM 1625 C C . PHE A 1 207 ? -9.602 21.938 7.145 1 98.5 207 PHE A C 1
ATOM 1627 O O . PHE A 1 207 ? -10.453 22.391 7.914 1 98.5 207 PHE A O 1
ATOM 1634 N N . GLU A 1 208 ? -9.039 22.562 6.113 1 97.94 208 GLU A N 1
ATOM 1635 C CA . GLU A 1 208 ? -9.438 23.953 5.883 1 97.94 208 GLU A CA 1
ATOM 1636 C C . GLU A 1 208 ? -10.938 24.078 5.648 1 97.94 208 GLU A C 1
ATOM 1638 O O . GLU A 1 208 ? -11.578 24.984 6.172 1 97.94 208 GLU A O 1
ATOM 1643 N N . LYS A 1 209 ? -11.492 23.203 4.906 1 97.38 209 LYS A N 1
ATOM 1644 C CA . LYS A 1 209 ? -12.93 23.219 4.633 1 97.38 209 LYS A CA 1
ATOM 1645 C C . LYS A 1 209 ? -13.734 22.938 5.898 1 97.38 209 LYS A C 1
ATOM 1647 O O . LYS A 1 209 ? -14.711 23.625 6.184 1 97.38 209 LYS A O 1
ATOM 1652 N N . LEU A 1 210 ? -13.312 21.969 6.664 1 97.19 210 LEU A N 1
ATOM 1653 C CA . LEU A 1 210 ? -14.008 21.609 7.895 1 97.19 210 LEU A CA 1
ATOM 1654 C C . LEU A 1 210 ? -13.914 22.75 8.914 1 97.19 210 LEU A C 1
ATOM 1656 O O . LEU A 1 210 ? -14.883 23.031 9.625 1 97.19 210 LEU A O 1
ATOM 1660 N N . ASN A 1 211 ? -12.719 23.312 9.047 1 95.88 211 ASN A N 1
ATOM 1661 C CA . ASN A 1 211 ? -12.539 24.438 9.969 1 95.88 211 ASN A CA 1
ATOM 1662 C C . ASN A 1 211 ? -13.422 25.625 9.578 1 95.88 211 ASN A C 1
ATOM 1664 O O . ASN A 1 211 ? -13.945 26.312 10.453 1 95.88 211 ASN A O 1
ATOM 1668 N N . TYR A 1 212 ? -13.523 25.859 8.289 1 95.44 212 TYR A N 1
ATOM 1669 C CA . TYR A 1 212 ? -14.422 26.906 7.809 1 95.44 212 TYR A CA 1
ATOM 1670 C C . TYR A 1 212 ? -15.859 26.625 8.227 1 95.44 212 TYR A C 1
ATOM 1672 O O . TYR A 1 212 ? -16.547 27.516 8.727 1 95.44 212 TYR A O 1
ATOM 1680 N N . LEU A 1 213 ? -16.312 25.422 8.023 1 93.94 213 LEU A N 1
ATOM 1681 C CA . LEU A 1 213 ? -17.656 25.031 8.406 1 93.94 213 LEU A CA 1
ATOM 1682 C C . LEU A 1 213 ? -17.859 25.172 9.914 1 93.94 213 LEU A C 1
ATOM 1684 O O . LEU A 1 213 ? -18.922 25.609 10.367 1 93.94 213 LEU A O 1
ATOM 1688 N N . ARG A 1 214 ? -16.875 24.797 10.633 1 93 214 ARG A N 1
ATOM 1689 C CA . ARG A 1 214 ? -16.906 24.906 12.086 1 93 214 ARG A CA 1
ATOM 1690 C C . ARG A 1 214 ? -17.062 26.359 12.523 1 93 214 ARG A C 1
ATOM 1692 O O . ARG A 1 214 ? -17.906 26.672 13.359 1 93 214 ARG A O 1
ATOM 1699 N N . GLU A 1 215 ? -16.281 27.234 11.961 1 92.5 215 GLU A N 1
ATOM 1700 C CA . GLU A 1 215 ? -16.234 28.641 12.352 1 92.5 215 GLU A CA 1
ATOM 1701 C C . GLU A 1 215 ? -17.516 29.375 11.945 1 92.5 215 GLU A C 1
ATOM 1703 O O . GLU A 1 215 ? -17.891 30.359 12.562 1 92.5 215 GLU A O 1
ATOM 1708 N N . THR A 1 216 ? -18.172 28.922 10.898 1 90.94 216 THR A N 1
ATOM 1709 C CA . THR A 1 216 ? -19.344 29.625 10.375 1 90.94 216 THR A CA 1
ATOM 1710 C C . THR A 1 216 ? -20.625 29.047 10.977 1 90.94 216 THR A C 1
ATOM 1712 O O . THR A 1 216 ? -21.719 29.547 10.695 1 90.94 216 THR A O 1
ATOM 1715 N N . SER A 1 217 ? -20.469 28.078 11.75 1 87.25 217 SER A N 1
ATOM 1716 C CA . SER A 1 217 ? -21.625 27.516 12.438 1 87.25 217 SER A CA 1
ATOM 1717 C C . SER A 1 217 ? -22.094 28.438 13.57 1 87.25 217 SER A C 1
ATOM 1719 O O . SER A 1 217 ? -21.312 29.266 14.062 1 87.25 217 SER A O 1
ATOM 1721 N N . THR A 1 218 ? -23.359 28.375 13.953 1 84.25 218 THR A N 1
ATOM 1722 C CA . THR A 1 218 ? -23.969 29.203 14.992 1 84.25 218 THR A CA 1
ATOM 1723 C C . THR A 1 218 ? -23.297 28.953 16.344 1 84.25 218 THR A C 1
ATOM 1725 O O . THR A 1 218 ? -23.109 29.891 17.125 1 84.25 218 THR A O 1
ATOM 1728 N N . ASN A 1 219 ? -22.969 27.781 16.594 1 80.88 219 ASN A N 1
ATOM 1729 C CA . ASN A 1 219 ? -22.234 27.375 17.781 1 80.88 219 ASN A CA 1
ATOM 1730 C C . ASN A 1 219 ? -20.922 26.703 17.438 1 80.88 219 ASN A C 1
ATOM 1732 O O . ASN A 1 219 ? -20.859 25.484 17.234 1 80.88 219 ASN A O 1
ATOM 1736 N N . PRO A 1 220 ? -20 27.578 17.281 1 78.38 220 PRO A N 1
ATOM 1737 C CA . PRO A 1 220 ? -18.734 26.984 16.812 1 78.38 220 PRO A CA 1
ATOM 1738 C C . PRO A 1 220 ? -18.188 25.938 17.766 1 78.38 220 PRO A C 1
ATOM 1740 O O . PRO A 1 220 ? -18.078 26.172 18.969 1 78.38 220 PRO A O 1
ATOM 1743 N N . LEU A 1 221 ? -18.031 24.797 17.25 1 81.5 221 LEU A N 1
ATOM 1744 C CA . LEU A 1 221 ? -17.5 23.672 17.984 1 81.5 221 LEU A CA 1
ATOM 1745 C C . LEU A 1 221 ? -15.977 23.781 18.109 1 81.5 221 LEU A C 1
ATOM 1747 O O . LEU A 1 221 ? -15.344 24.516 17.344 1 81.5 221 LEU A O 1
ATOM 1751 N N . ARG A 1 222 ? -15.438 23.188 19.125 1 85.38 222 ARG A N 1
ATOM 1752 C CA . ARG A 1 222 ? -13.992 23.141 19.312 1 85.38 222 ARG A CA 1
ATOM 1753 C C . ARG A 1 222 ? -13.352 22.094 18.406 1 85.38 222 ARG A C 1
ATOM 1755 O O . ARG A 1 222 ? -13.969 21.078 18.094 1 85.38 222 ARG A O 1
ATOM 1762 N N . ILE A 1 223 ? -12.156 22.422 17.938 1 89.75 223 ILE A N 1
ATOM 1763 C CA . ILE A 1 223 ? -11.367 21.422 17.234 1 89.75 223 ILE A CA 1
ATOM 1764 C C . ILE A 1 223 ? -10.953 20.312 18.188 1 89.75 223 ILE A C 1
ATOM 1766 O O . ILE A 1 223 ? -10.516 20.578 19.312 1 89.75 223 ILE A O 1
ATOM 1770 N N . PRO A 1 224 ? -11.141 19.062 17.766 1 90.5 224 PRO A N 1
ATOM 1771 C CA . PRO A 1 224 ? -10.672 17.984 18.641 1 90.5 224 PRO A CA 1
ATOM 1772 C C . PRO A 1 224 ? -9.203 18.125 19.016 1 90.5 224 PRO A C 1
ATOM 1774 O O . PRO A 1 224 ? -8.406 18.656 18.234 1 90.5 224 PRO A O 1
ATOM 1777 N N . GLU A 1 225 ? -8.891 17.656 20.203 1 91.81 225 GLU A N 1
ATOM 1778 C CA . GLU A 1 225 ? -7.508 17.719 20.656 1 91.81 225 GLU A CA 1
ATOM 1779 C C . GLU A 1 225 ? -6.594 16.875 19.797 1 91.81 225 GLU A C 1
ATOM 1781 O O . GLU A 1 225 ? -6.875 15.695 19.547 1 91.81 225 GLU A O 1
ATOM 1786 N N . PRO A 1 226 ? -5.566 17.516 19.25 1 94.88 226 PRO A N 1
ATOM 1787 C CA . PRO A 1 226 ? -4.613 16.703 18.469 1 94.88 226 PRO A CA 1
ATOM 1788 C C . PRO A 1 226 ? -3.998 15.578 19.297 1 94.88 226 PRO A C 1
ATOM 1790 O O . PRO A 1 226 ? -3.814 15.719 20.5 1 94.88 226 PRO A O 1
ATOM 1793 N N . ILE A 1 227 ? -3.672 14.477 18.703 1 94.25 227 ILE A N 1
ATOM 1794 C CA . ILE A 1 227 ? -3.113 13.289 19.344 1 94.25 227 ILE A CA 1
ATOM 1795 C C . ILE A 1 227 ? -1.659 13.547 19.719 1 94.25 227 ILE A C 1
ATOM 1797 O O . ILE A 1 227 ? -0.887 14.094 18.938 1 94.25 227 ILE A O 1
ATOM 1801 N N . ASP A 1 228 ? -1.361 13.305 20.953 1 95.38 228 ASP A N 1
ATOM 1802 C CA . ASP A 1 228 ? -0.006 13.273 21.5 1 95.38 228 ASP A CA 1
ATOM 1803 C C . ASP A 1 228 ? 0.44 11.844 21.797 1 95.38 228 ASP A C 1
ATOM 1805 O O . ASP A 1 228 ? -0.077 11.203 22.703 1 95.38 228 ASP A O 1
ATOM 1809 N N . MET A 1 229 ? 1.441 11.367 21.031 1 93.56 229 MET A N 1
ATOM 1810 C CA . MET A 1 229 ? 1.814 9.953 21.109 1 93.56 229 MET A CA 1
ATOM 1811 C C . MET A 1 229 ? 2.484 9.648 22.453 1 93.56 229 MET A C 1
ATOM 1813 O O . MET A 1 229 ? 2.613 8.484 22.828 1 93.56 229 MET A O 1
ATOM 1817 N N . HIS A 1 230 ? 2.924 10.695 23.203 1 93.19 230 HIS A N 1
ATOM 1818 C CA . HIS A 1 230 ? 3.455 10.469 24.547 1 93.19 230 HIS A CA 1
ATOM 1819 C C . HIS A 1 230 ? 2.387 9.906 25.484 1 93.19 230 HIS A C 1
ATOM 1821 O O . HIS A 1 230 ? 2.705 9.25 26.469 1 93.19 230 HIS A O 1
ATOM 1827 N N . LEU A 1 231 ? 1.132 10.188 25.078 1 90.62 231 LEU A N 1
ATOM 1828 C CA . LEU A 1 231 ? 0.016 9.781 25.922 1 90.62 231 LEU A CA 1
ATOM 1829 C C . LEU A 1 231 ? -0.684 8.555 25.344 1 90.62 231 LEU A C 1
ATOM 1831 O O . LEU A 1 231 ? -1.686 8.086 25.891 1 90.62 231 LEU A O 1
ATOM 1835 N N . ASP A 1 232 ? -0.229 8.023 24.297 1 90.69 232 ASP A N 1
ATOM 1836 C CA . ASP A 1 232 ? -0.86 6.887 23.625 1 90.69 232 ASP A CA 1
ATOM 1837 C C . ASP A 1 232 ? -0.581 5.59 24.391 1 90.69 232 ASP A C 1
ATOM 1839 O O . ASP A 1 232 ? 0.576 5.254 24.641 1 90.69 232 ASP A O 1
ATOM 1843 N N . PRO A 1 233 ? -1.59 4.867 24.672 1 87.5 233 PRO A N 1
ATOM 1844 C CA . PRO A 1 233 ? -1.396 3.66 25.484 1 87.5 233 PRO A CA 1
ATOM 1845 C C . PRO A 1 233 ? -0.472 2.645 24.812 1 87.5 233 PRO A C 1
ATOM 1847 O O . PRO A 1 233 ? 0.298 1.962 25.5 1 87.5 233 PRO A O 1
ATOM 1850 N N . SER A 1 234 ? -0.612 2.504 23.562 1 85.81 234 SER A N 1
ATOM 1851 C CA . SER A 1 234 ? 0.235 1.541 22.859 1 85.81 234 SER A CA 1
ATOM 1852 C C . SER A 1 234 ? 1.708 1.923 22.969 1 85.81 234 SER A C 1
ATOM 1854 O O . SER A 1 234 ? 2.566 1.059 23.156 1 85.81 234 SER A O 1
ATOM 1856 N N . VAL A 1 235 ? 1.954 3.172 22.797 1 85.94 235 VAL A N 1
ATOM 1857 C CA . VAL A 1 235 ? 3.326 3.662 22.891 1 85.94 235 VAL A CA 1
ATOM 1858 C C . VAL A 1 235 ? 3.842 3.469 24.312 1 85.94 235 VAL A C 1
ATOM 1860 O O . VAL A 1 235 ? 4.953 2.977 24.516 1 85.94 235 VAL A O 1
ATOM 1863 N N . ILE A 1 236 ? 3.041 3.818 25.281 1 85.06 236 ILE A N 1
ATOM 1864 C CA . ILE A 1 236 ? 3.398 3.688 26.688 1 85.06 236 ILE A CA 1
ATOM 1865 C C . ILE A 1 236 ? 3.691 2.225 27.016 1 85.06 236 ILE A C 1
ATOM 1867 O O . ILE A 1 236 ? 4.699 1.915 27.656 1 85.06 236 ILE A O 1
ATOM 1871 N N . ASP A 1 237 ? 2.836 1.331 26.562 1 87.94 237 ASP A N 1
ATOM 1872 C CA . ASP A 1 237 ? 2.992 -0.101 26.797 1 87.94 237 ASP A CA 1
ATOM 1873 C C . ASP A 1 237 ? 4.301 -0.617 26.203 1 87.94 237 ASP A C 1
ATOM 1875 O O . ASP A 1 237 ? 5.012 -1.397 26.844 1 87.94 237 ASP A O 1
ATOM 1879 N N . ASP A 1 238 ? 4.586 -0.216 25.078 1 84.81 238 ASP A N 1
ATOM 1880 C CA . ASP A 1 238 ? 5.789 -0.68 24.391 1 84.81 238 ASP A CA 1
ATOM 1881 C C . ASP A 1 238 ? 7.051 -0.165 25.094 1 84.81 238 ASP A C 1
ATOM 1883 O O . ASP A 1 238 ? 8.055 -0.877 25.172 1 84.81 238 ASP A O 1
ATOM 1887 N N . ILE A 1 239 ? 7.035 1.053 25.516 1 85.5 239 ILE A N 1
ATOM 1888 C CA . ILE A 1 239 ? 8.172 1.627 26.234 1 85.5 239 ILE A CA 1
ATOM 1889 C C . ILE A 1 239 ? 8.391 0.875 27.531 1 85.5 239 ILE A C 1
ATOM 1891 O O . ILE A 1 239 ? 9.523 0.558 27.891 1 85.5 239 ILE A O 1
ATOM 1895 N N . GLN A 1 240 ? 7.352 0.536 28.203 1 85.25 240 GLN A N 1
ATOM 1896 C CA . GLN A 1 240 ? 7.43 -0.198 29.469 1 85.25 240 GLN A CA 1
ATOM 1897 C C . GLN A 1 240 ? 7.961 -1.611 29.25 1 85.25 240 GLN A C 1
ATOM 1899 O O . GLN A 1 240 ? 8.781 -2.102 30.031 1 85.25 240 GLN A O 1
ATOM 1904 N N . LYS A 1 241 ? 7.504 -2.225 28.219 1 82.62 241 LYS A N 1
ATOM 1905 C CA . LYS A 1 241 ? 7.973 -3.568 27.891 1 82.62 241 LYS A CA 1
ATOM 1906 C C . LYS A 1 241 ? 9.469 -3.57 27.594 1 82.62 241 LYS A C 1
ATOM 1908 O O . LYS A 1 241 ? 10.188 -4.48 28 1 82.62 241 LYS A O 1
ATOM 1913 N N . LYS A 1 242 ? 9.898 -2.586 26.875 1 81.56 242 LYS A N 1
ATOM 1914 C CA . LYS A 1 242 ? 11.312 -2.484 26.531 1 81.56 242 LYS A CA 1
ATOM 1915 C C . LYS A 1 242 ? 12.156 -2.244 27.781 1 81.56 242 LYS A C 1
ATOM 1917 O O . LYS A 1 242 ? 13.266 -2.773 27.891 1 81.56 242 LYS A O 1
ATOM 1922 N N . GLU A 1 243 ? 11.641 -1.446 28.672 1 77.75 243 GLU A N 1
ATOM 1923 C CA . GLU A 1 243 ? 12.336 -1.161 29.922 1 77.75 243 GLU A CA 1
ATOM 1924 C C . GLU A 1 243 ? 12.422 -2.408 30.797 1 77.75 243 GLU A C 1
ATOM 1926 O O . GLU A 1 243 ? 13.461 -2.672 31.406 1 77.75 243 GLU A O 1
ATOM 1931 N N . GLU A 1 244 ? 11.367 -3.113 30.781 1 74.56 244 GLU A N 1
ATOM 1932 C CA . GLU A 1 244 ? 11.344 -4.352 31.547 1 74.56 244 GLU A CA 1
ATOM 1933 C C . GLU A 1 244 ? 12.305 -5.383 30.969 1 74.56 244 GLU A C 1
ATOM 1935 O O . GLU A 1 244 ? 13.016 -6.066 31.719 1 74.56 244 GLU A O 1
ATOM 1940 N N . ASN A 1 245 ? 12.273 -5.398 29.688 1 71.12 245 ASN A N 1
ATOM 1941 C CA . ASN A 1 245 ? 13.188 -6.332 29.016 1 71.12 245 ASN A CA 1
ATOM 1942 C C . ASN A 1 245 ? 14.641 -5.898 29.188 1 71.12 245 ASN A C 1
ATOM 1944 O O . ASN A 1 245 ? 15.539 -6.742 29.25 1 71.12 245 ASN A O 1
ATOM 1948 N N . GLY A 1 246 ? 14.812 -4.648 29.109 1 65.31 246 GLY A N 1
ATOM 1949 C CA . GLY A 1 246 ? 16.156 -4.141 29.375 1 65.31 246 GLY A CA 1
ATOM 1950 C C . GLY A 1 246 ? 16.625 -4.438 30.781 1 65.31 246 GLY A C 1
ATOM 1951 O O . GLY A 1 246 ? 17.797 -4.785 30.984 1 65.31 246 GLY A O 1
ATOM 1952 N N . ILE A 1 247 ? 15.758 -4.328 31.641 1 66.75 247 ILE A N 1
ATOM 1953 C CA . ILE A 1 247 ? 16.078 -4.629 33.031 1 66.75 247 ILE A CA 1
ATOM 1954 C C . ILE A 1 247 ? 16.344 -6.125 33.188 1 66.75 247 ILE A C 1
ATOM 1956 O O . ILE A 1 247 ? 17.297 -6.527 33.875 1 66.75 247 ILE A O 1
ATOM 1960 N N . LEU A 1 248 ? 15.547 -6.832 32.469 1 61.91 248 LEU A N 1
ATOM 1961 C CA . LEU A 1 248 ? 15.719 -8.281 32.531 1 61.91 248 LEU A CA 1
ATOM 1962 C C . LEU A 1 248 ? 17.031 -8.695 31.875 1 61.91 248 LEU A C 1
ATOM 1964 O O . LEU A 1 248 ? 17.734 -9.57 32.406 1 61.91 248 LEU A O 1
ATOM 1968 N N . GLN A 1 249 ? 17.312 -8.078 30.828 1 62.62 249 GLN A N 1
ATOM 1969 C CA . GLN A 1 249 ? 18.562 -8.391 30.156 1 62.62 249 GLN A CA 1
ATOM 1970 C C . GLN A 1 249 ? 19.766 -7.961 31 1 62.62 249 GLN A C 1
ATOM 1972 O O . GLN A 1 249 ? 20.766 -8.672 31.078 1 62.62 249 GLN A O 1
ATOM 1977 N N . SER A 1 250 ? 19.641 -6.855 31.594 1 65.38 250 SER A N 1
ATOM 1978 C CA . SER A 1 250 ? 20.703 -6.395 32.469 1 65.38 250 SER A CA 1
ATOM 1979 C C . SER A 1 250 ? 20.875 -7.332 33.688 1 65.38 250 SER A C 1
ATOM 1981 O O . SER A 1 250 ? 22 -7.559 34.125 1 65.38 250 SER A O 1
ATOM 1983 N N . LYS A 1 251 ? 19.938 -7.906 34.188 1 61.94 251 LYS A N 1
ATOM 1984 C CA . LYS A 1 251 ? 20 -8.867 35.281 1 61.94 251 LYS A CA 1
ATOM 1985 C C . LYS A 1 251 ? 20.625 -10.18 34.844 1 61.94 251 LYS A C 1
ATOM 1987 O O . LYS A 1 251 ? 21.438 -10.766 35.562 1 61.94 251 LYS A O 1
ATOM 1992 N N . VAL A 1 252 ? 20.156 -10.57 33.688 1 59.72 252 VAL A N 1
ATOM 1993 C CA . VAL A 1 252 ? 20.703 -11.812 33.125 1 59.72 252 VAL A CA 1
ATOM 1994 C C . VAL A 1 252 ? 22.203 -11.648 32.875 1 59.72 252 VAL A C 1
ATOM 1996 O O . VAL A 1 252 ? 22.984 -12.562 33.188 1 59.72 252 VAL A O 1
ATOM 1999 N N . ASP A 1 253 ? 22.578 -10.555 32.438 1 63.03 253 ASP A N 1
ATOM 2000 C CA . ASP A 1 253 ? 23.984 -10.281 32.219 1 63.03 253 ASP A CA 1
ATOM 2001 C C . ASP A 1 253 ? 24.75 -10.227 33.531 1 63.03 253 ASP A C 1
ATOM 2003 O O . ASP A 1 253 ? 25.875 -10.727 33.625 1 63.03 253 ASP A O 1
ATOM 2007 N N . LYS A 1 254 ? 24.25 -9.695 34.531 1 63.81 254 LYS A N 1
ATOM 2008 C CA . LYS A 1 254 ? 24.875 -9.641 35.844 1 63.81 254 LYS A CA 1
ATOM 2009 C C . LYS A 1 254 ? 24.984 -11.031 36.469 1 63.81 254 LYS A C 1
ATOM 2011 O O . LYS A 1 254 ? 26 -11.359 37.094 1 63.81 254 LYS A O 1
ATOM 2016 N N . ASP A 1 255 ? 23.969 -11.695 36.312 1 58.56 255 ASP A N 1
ATOM 2017 C CA . ASP A 1 255 ? 23.969 -13.047 36.844 1 58.56 255 ASP A CA 1
ATOM 2018 C C . ASP A 1 255 ? 25.031 -13.906 36.156 1 58.56 255 ASP A C 1
ATOM 2020 O O . ASP A 1 255 ? 25.688 -14.719 36.812 1 58.56 255 ASP A O 1
ATOM 2024 N N . TYR A 1 256 ? 25.25 -13.664 35.031 1 60.78 256 TYR A N 1
ATOM 2025 C CA . TYR A 1 256 ? 26.297 -14.367 34.312 1 60.78 256 TYR A CA 1
ATOM 2026 C C . TYR A 1 256 ? 27.688 -13.906 34.75 1 60.78 256 TYR A C 1
ATOM 2028 O O . TYR A 1 256 ? 28.625 -14.703 34.781 1 60.78 256 TYR A O 1
ATOM 2036 N N . GLU A 1 257 ? 27.797 -12.719 34.969 1 62.28 257 GLU A N 1
ATOM 2037 C CA . GLU A 1 257 ? 29.078 -12.227 35.469 1 62.28 257 GLU A CA 1
ATOM 2038 C C . GLU A 1 257 ? 29.391 -12.789 36.844 1 62.28 257 GLU A C 1
ATOM 2040 O O . GLU A 1 257 ? 30.547 -13.031 37.188 1 62.28 257 GLU A O 1
ATOM 2045 N N . ASN A 1 258 ? 28.422 -13 37.562 1 60.75 258 ASN A N 1
ATOM 2046 C CA . ASN A 1 258 ? 28.656 -13.5 38.906 1 60.75 258 ASN A CA 1
ATOM 2047 C C . ASN A 1 258 ? 28.938 -15 38.906 1 60.75 258 ASN A C 1
ATOM 2049 O O . ASN A 1 258 ? 29.391 -15.547 39.906 1 60.75 258 ASN A O 1
ATOM 2053 N N . PHE A 1 259 ? 28.438 -15.586 37.875 1 54.53 259 PHE A N 1
ATOM 2054 C CA . PHE A 1 259 ? 28.719 -17.016 37.812 1 54.53 259 PHE A CA 1
ATOM 2055 C C . PHE A 1 259 ? 30.094 -17.281 37.25 1 54.53 259 PHE A C 1
ATOM 2057 O O . PHE A 1 259 ? 30.609 -18.391 37.344 1 54.53 259 PHE A O 1
ATOM 2064 N N . GLY A 1 260 ? 30.703 -16.422 36.562 1 40.69 260 GLY A N 1
ATOM 2065 C CA . GLY A 1 260 ? 32.094 -16.672 36.219 1 40.69 260 GLY A CA 1
ATOM 2066 C C . GLY A 1 260 ? 33.062 -16.203 37.312 1 40.69 260 GLY A C 1
ATOM 2067 O O . GLY A 1 260 ? 32.719 -15.344 38.125 1 40.69 260 GLY A O 1
ATOM 2068 N N . MET B 1 1 ? -45 -32.938 -38.188 1 27.28 1 MET B N 1
ATOM 2069 C CA . MET B 1 1 ? -43.562 -33.031 -38.062 1 27.28 1 MET B CA 1
ATOM 2070 C C . MET B 1 1 ? -42.875 -31.688 -38.25 1 27.28 1 MET B C 1
ATOM 2072 O O . MET B 1 1 ? -42.438 -31.359 -39.344 1 27.28 1 MET B O 1
ATOM 2076 N N . SER B 1 2 ? -43.438 -30.609 -37.812 1 27.84 2 SER B N 1
ATOM 2077 C CA . SER B 1 2 ? -43.406 -29.156 -37.969 1 27.84 2 SER B CA 1
ATOM 2078 C C . SER B 1 2 ? -42.062 -28.578 -37.5 1 27.84 2 SER B C 1
ATOM 2080 O O . SER B 1 2 ? -41.531 -28.969 -36.469 1 27.84 2 SER B O 1
ATOM 2082 N N . SER B 1 3 ? -41.188 -27.984 -38.438 1 28.09 3 SER B N 1
ATOM 2083 C CA . SER B 1 3 ? -39.875 -27.406 -38.688 1 28.09 3 SER B CA 1
ATOM 2084 C C . SER B 1 3 ? -39.656 -26.188 -37.812 1 28.09 3 SER B C 1
ATOM 2086 O O . SER B 1 3 ? -40.219 -25.125 -38.062 1 28.09 3 SER B O 1
ATOM 2088 N N . GLN B 1 4 ? -39.719 -26.359 -36.531 1 26.89 4 GLN B N 1
ATOM 2089 C CA . GLN B 1 4 ? -39.719 -25.234 -35.594 1 26.89 4 GLN B CA 1
ATOM 2090 C C . GLN B 1 4 ? -38.5 -24.328 -35.812 1 26.89 4 GLN B C 1
ATOM 2092 O O . GLN B 1 4 ? -37.406 -24.797 -36.062 1 26.89 4 GLN B O 1
ATOM 2097 N N . ASN B 1 5 ? -38.75 -23.094 -36.281 1 28.77 5 ASN B N 1
ATOM 2098 C CA . ASN B 1 5 ? -38 -21.938 -36.719 1 28.77 5 ASN B CA 1
ATOM 2099 C C . ASN B 1 5 ? -36.906 -21.562 -35.719 1 28.77 5 ASN B C 1
ATOM 2101 O O . ASN B 1 5 ? -37.125 -21.5 -34.531 1 28.77 5 ASN B O 1
ATOM 2105 N N . PRO B 1 6 ? -35.625 -21.609 -36.188 1 26.88 6 PRO B N 1
ATOM 2106 C CA . PRO B 1 6 ? -34.312 -21.438 -35.5 1 26.88 6 PRO B CA 1
ATOM 2107 C C . PRO B 1 6 ? -34.156 -20.062 -34.875 1 26.88 6 PRO B C 1
ATOM 2109 O O . PRO B 1 6 ? -34.656 -19.078 -35.375 1 26.88 6 PRO B O 1
ATOM 2112 N N . LEU B 1 7 ? -34.281 -19.984 -33.531 1 25.12 7 LEU B N 1
ATOM 2113 C CA . LEU B 1 7 ? -34.156 -18.812 -32.656 1 25.12 7 LEU B CA 1
ATOM 2114 C C . LEU B 1 7 ? -32.938 -17.969 -33.031 1 25.12 7 LEU B C 1
ATOM 2116 O O . LEU B 1 7 ? -31.812 -18.453 -33.062 1 25.12 7 LEU B O 1
ATOM 2120 N N . SER B 1 8 ? -33.094 -17 -33.906 1 22.27 8 SER B N 1
ATOM 2121 C CA . SER B 1 8 ? -32.188 -15.992 -34.469 1 22.27 8 SER B CA 1
ATOM 2122 C C . SER B 1 8 ? -31.469 -15.219 -33.375 1 22.27 8 SER B C 1
ATOM 2124 O O . SER B 1 8 ? -32.094 -14.43 -32.656 1 22.27 8 SER B O 1
ATOM 2126 N N . THR B 1 9 ? -30.688 -15.859 -32.562 1 22.09 9 THR B N 1
ATOM 2127 C CA . THR B 1 9 ? -29.969 -15.234 -31.469 1 22.09 9 THR B CA 1
ATOM 2128 C C . THR B 1 9 ? -29.125 -14.062 -31.969 1 22.09 9 THR B C 1
ATOM 2130 O O . THR B 1 9 ? -28.266 -14.242 -32.812 1 22.09 9 THR B O 1
ATOM 2133 N N . CYS B 1 10 ? -29.703 -12.883 -32.062 1 21.53 10 CYS B N 1
ATOM 2134 C CA . CYS B 1 10 ? -29.125 -11.617 -32.531 1 21.53 10 CYS B CA 1
ATOM 2135 C C . CYS B 1 10 ? -27.859 -11.297 -31.75 1 21.53 10 CYS B C 1
ATOM 2137 O O . CYS B 1 10 ? -27.906 -10.992 -30.547 1 21.53 10 CYS B O 1
ATOM 2139 N N . LEU B 1 11 ? -26.844 -12.07 -31.953 1 21.7 11 LEU B N 1
ATOM 2140 C CA . LEU B 1 11 ? -25.531 -11.82 -31.391 1 21.7 11 LEU B CA 1
ATOM 2141 C C . LEU B 1 11 ? -24.984 -10.469 -31.859 1 21.7 11 LEU B C 1
ATOM 2143 O O . LEU B 1 11 ? -24.625 -10.305 -33.031 1 21.7 11 LEU B O 1
ATOM 2147 N N . THR B 1 12 ? -25.75 -9.406 -31.5 1 22.89 12 THR B N 1
ATOM 2148 C CA . THR B 1 12 ? -25.234 -8.109 -31.922 1 22.89 12 THR B CA 1
ATOM 2149 C C . THR B 1 12 ? -23.75 -7.977 -31.562 1 22.89 12 THR B C 1
ATOM 2151 O O . THR B 1 12 ? -23.375 -8.141 -30.391 1 22.89 12 THR B O 1
ATOM 2154 N N . GLN B 1 13 ? -22.953 -8.453 -32.406 1 22.02 13 GLN B N 1
ATOM 2155 C CA . GLN B 1 13 ? -21.516 -8.227 -32.438 1 22.02 13 GLN B CA 1
ATOM 2156 C C . GLN B 1 13 ? -21.188 -6.742 -32.344 1 22.02 13 GLN B C 1
ATOM 2158 O O . GLN B 1 13 ? -21.391 -5.996 -33.312 1 22.02 13 GLN B O 1
ATOM 2163 N N . GLU B 1 14 ? -21.562 -6.172 -31.234 1 23.48 14 GLU B N 1
ATOM 2164 C CA . GLU B 1 14 ? -21.188 -4.766 -31.203 1 23.48 14 GLU B CA 1
ATOM 2165 C C . GLU B 1 14 ? -19.719 -4.578 -31.562 1 23.48 14 GLU B C 1
ATOM 2167 O O . GLU B 1 14 ? -18.844 -5.262 -31.016 1 23.48 14 GLU B O 1
ATOM 2172 N N . LYS B 1 15 ? -19.547 -4.227 -32.812 1 24.06 15 LYS B N 1
ATOM 2173 C CA . LYS B 1 15 ? -18.297 -3.764 -33.406 1 24.06 15 LYS B CA 1
ATOM 2174 C C . LYS B 1 15 ? -17.531 -2.863 -32.438 1 24.06 15 LYS B C 1
ATOM 2176 O O . LYS B 1 15 ? -17.984 -1.772 -32.094 1 24.06 15 LYS B O 1
ATOM 2181 N N . MET B 1 16 ? -17 -3.564 -31.422 1 22.31 16 MET B N 1
ATOM 2182 C CA . MET B 1 16 ? -16.141 -2.721 -30.609 1 22.31 16 MET B CA 1
ATOM 2183 C C . MET B 1 16 ? -15.055 -2.061 -31.453 1 22.31 16 MET B C 1
ATOM 2185 O O . MET B 1 16 ? -14.133 -2.729 -31.922 1 22.31 16 MET B O 1
ATOM 2189 N N . ASN B 1 17 ? -15.547 -1.312 -32.406 1 23.78 17 ASN B N 1
ATOM 2190 C CA . ASN B 1 17 ? -14.633 -0.46 -33.156 1 23.78 17 ASN B CA 1
ATOM 2191 C C . ASN B 1 17 ? -13.602 0.194 -32.219 1 23.78 17 ASN B C 1
ATOM 2193 O O . ASN B 1 17 ? -13.953 0.995 -31.359 1 23.78 17 ASN B O 1
ATOM 2197 N N . THR B 1 18 ? -12.664 -0.586 -32 1 24.56 18 THR B N 1
ATOM 2198 C CA . THR B 1 18 ? -11.5 -0.326 -31.172 1 24.56 18 THR B CA 1
ATOM 2199 C C . THR B 1 18 ? -10.688 0.846 -31.719 1 24.56 18 THR B C 1
ATOM 2201 O O . THR B 1 18 ? -9.539 0.674 -32.125 1 24.56 18 THR B O 1
ATOM 2204 N N . THR B 1 19 ? -11.477 1.688 -32.5 1 24.08 19 THR B N 1
ATOM 2205 C CA . THR B 1 19 ? -10.68 2.84 -32.875 1 24.08 19 THR B CA 1
ATOM 2206 C C . THR B 1 19 ? -10.188 3.607 -31.656 1 24.08 19 THR B C 1
ATOM 2208 O O . THR B 1 19 ? -10.992 4.18 -30.922 1 24.08 19 THR B O 1
ATOM 2211 N N . PHE B 1 20 ? -9.211 3.062 -31.094 1 24.59 20 PHE B N 1
ATOM 2212 C CA . PHE B 1 20 ? -8.562 3.631 -29.922 1 24.59 20 PHE B CA 1
ATOM 2213 C C . PHE B 1 20 ? -8.055 5.039 -30.203 1 24.59 20 PHE B C 1
ATOM 2215 O O . PHE B 1 20 ? -7.043 5.207 -30.891 1 24.59 20 PHE B O 1
ATOM 2222 N N . ASP B 1 21 ? -9.008 5.977 -30.453 1 25.17 21 ASP B N 1
ATOM 2223 C CA . ASP B 1 21 ? -8.766 7.383 -30.766 1 25.17 21 ASP B CA 1
ATOM 2224 C C . ASP B 1 21 ? -7.973 8.062 -29.656 1 25.17 21 ASP B C 1
ATOM 2226 O O . ASP B 1 21 ? -8.203 7.801 -28.469 1 25.17 21 ASP B O 1
ATOM 2230 N N . ASN B 1 22 ? -6.828 8.68 -29.953 1 30.06 22 ASN B N 1
ATOM 2231 C CA . ASN B 1 22 ? -5.867 9.555 -29.281 1 30.06 22 ASN B CA 1
ATOM 2232 C C . ASN B 1 22 ? -6.566 10.555 -28.359 1 30.06 22 ASN B C 1
ATOM 2234 O O . ASN B 1 22 ? -5.914 11.266 -27.594 1 30.06 22 ASN B O 1
ATOM 2238 N N . LYS B 1 23 ? -7.836 10.789 -28.484 1 28.83 23 LYS B N 1
ATOM 2239 C CA . LYS B 1 23 ? -8.812 11.57 -27.734 1 28.83 23 LYS B CA 1
ATOM 2240 C C . LYS B 1 23 ? -9.062 10.977 -26.359 1 28.83 23 LYS B C 1
ATOM 2242 O O . LYS B 1 23 ? -9.742 11.578 -25.531 1 28.83 23 LYS B O 1
ATOM 2247 N N . ASP B 1 24 ? -8.711 9.75 -26.156 1 29.38 24 ASP B N 1
ATOM 2248 C CA . ASP B 1 24 ? -9.227 9.031 -24.984 1 29.38 24 ASP B CA 1
ATOM 2249 C C . ASP B 1 24 ? -8.273 9.141 -23.797 1 29.38 24 ASP B C 1
ATOM 2251 O O . ASP B 1 24 ? -8.688 8.977 -22.656 1 29.38 24 ASP B O 1
ATOM 2255 N N . SER B 1 25 ? -6.902 9.305 -23.969 1 31.94 25 SER B N 1
ATOM 2256 C CA . SER B 1 25 ? -6.016 9.492 -22.828 1 31.94 25 SER B CA 1
ATOM 2257 C C . SER B 1 25 ? -6.195 10.875 -22.219 1 31.94 25 SER B C 1
ATOM 2259 O O . SER B 1 25 ? -6.113 11.039 -21 1 31.94 25 SER B O 1
ATOM 2261 N N . LYS B 1 26 ? -6.215 12.016 -22.844 1 31.58 26 LYS B N 1
ATOM 2262 C CA . LYS B 1 26 ? -6.684 13.336 -22.453 1 31.58 26 LYS B CA 1
ATOM 2263 C C . LYS B 1 26 ? -8.109 13.281 -21.906 1 31.58 26 LYS B C 1
ATOM 2265 O O . LYS B 1 26 ? -8.477 14.062 -21.031 1 31.58 26 LYS B O 1
ATOM 2270 N N . ALA B 1 27 ? -8.836 12.461 -22.469 1 30.92 27 ALA B N 1
ATOM 2271 C CA . ALA B 1 27 ? -10.195 12.242 -21.969 1 30.92 27 ALA B CA 1
ATOM 2272 C C . ALA B 1 27 ? -10.188 11.445 -20.672 1 30.92 27 ALA B C 1
ATOM 2274 O O . ALA B 1 27 ? -11.047 11.633 -19.812 1 30.92 27 ALA B O 1
ATOM 2275 N N . ALA B 1 28 ? -9.172 10.539 -20.547 1 34.03 28 ALA B N 1
ATOM 2276 C CA . ALA B 1 28 ? -9.172 9.836 -19.266 1 34.03 28 ALA B CA 1
ATOM 2277 C C . ALA B 1 28 ? -8.609 10.727 -18.156 1 34.03 28 ALA B C 1
ATOM 2279 O O . ALA B 1 28 ? -9.133 10.734 -17.031 1 34.03 28 ALA B O 1
ATOM 2280 N N . ILE B 1 29 ? -7.363 11.398 -18.234 1 38.09 29 ILE B N 1
ATOM 2281 C CA . ILE B 1 29 ? -6.934 12.43 -17.297 1 38.09 29 ILE B CA 1
ATOM 2282 C C . ILE B 1 29 ? -7.926 13.586 -17.312 1 38.09 29 ILE B C 1
ATOM 2284 O O . ILE B 1 29 ? -8.305 14.102 -16.25 1 38.09 29 ILE B O 1
ATOM 2288 N N . THR B 1 30 ? -8.148 14.062 -18.484 1 38.59 30 THR B N 1
ATOM 2289 C CA . THR B 1 30 ? -9.203 15.062 -18.594 1 38.59 30 THR B CA 1
ATOM 2290 C C . THR B 1 30 ? -10.5 14.547 -17.984 1 38.59 30 THR B C 1
ATOM 2292 O O . THR B 1 30 ? -11.219 15.297 -17.328 1 38.59 30 THR B O 1
ATOM 2295 N N . SER B 1 31 ? -10.656 13.234 -18.391 1 41.62 31 SER B N 1
ATOM 2296 C CA . SER B 1 31 ? -11.859 12.641 -17.812 1 41.62 31 SER B CA 1
ATOM 2297 C C . SER B 1 31 ? -11.672 12.344 -16.328 1 41.62 31 SER B C 1
ATOM 2299 O O . SER B 1 31 ? -12.602 12.5 -15.531 1 41.62 31 SER B O 1
ATOM 2301 N N . ARG B 1 32 ? -10.352 11.969 -15.992 1 47.31 32 ARG B N 1
ATOM 2302 C CA . ARG B 1 32 ? -10.031 11.797 -14.586 1 47.31 32 ARG B CA 1
ATOM 2303 C C . ARG B 1 32 ? -10.062 13.133 -13.844 1 47.31 32 ARG B C 1
ATOM 2305 O O . ARG B 1 32 ? -10.469 13.195 -12.68 1 47.31 32 ARG B O 1
ATOM 2312 N N . LYS B 1 33 ? -9.352 14.258 -14.617 1 49.84 33 LYS B N 1
ATOM 2313 C CA . LYS B 1 33 ? -9.383 15.578 -14.008 1 49.84 33 LYS B CA 1
ATOM 2314 C C . LYS B 1 33 ? -10.781 15.938 -13.516 1 49.84 33 LYS B C 1
ATOM 2316 O O . LYS B 1 33 ? -10.938 16.609 -12.5 1 49.84 33 LYS B O 1
ATOM 2321 N N . TYR B 1 34 ? -11.578 15.297 -14.289 1 57.12 34 TYR B N 1
ATOM 2322 C CA . TYR B 1 34 ? -12.93 15.695 -13.906 1 57.12 34 TYR B CA 1
ATOM 2323 C C . TYR B 1 34 ? -13.531 14.695 -12.922 1 57.12 34 TYR B C 1
ATOM 2325 O O . TYR B 1 34 ? -14.414 15.047 -12.141 1 57.12 34 TYR B O 1
ATOM 2333 N N . ARG B 1 35 ? -12.688 13.641 -12.781 1 77.44 35 ARG B N 1
ATOM 2334 C CA . ARG B 1 35 ? -13.367 12.617 -11.984 1 77.44 35 ARG B CA 1
ATOM 2335 C C . ARG B 1 35 ? -12.742 12.508 -10.594 1 77.44 35 ARG B C 1
ATOM 2337 O O . ARG B 1 35 ? -13.445 12.25 -9.617 1 77.44 35 ARG B O 1
ATOM 2344 N N . TYR B 1 36 ? -11.367 12.953 -10.586 1 86.44 36 TYR B N 1
ATOM 2345 C CA . TYR B 1 36 ? -10.695 12.789 -9.297 1 86.44 36 TYR B CA 1
ATOM 2346 C C . TYR B 1 36 ? -10.047 14.086 -8.844 1 86.44 36 TYR B C 1
ATOM 2348 O O . TYR B 1 36 ? -9.617 14.898 -9.672 1 86.44 36 TYR B O 1
ATOM 2356 N N . TRP B 1 37 ? -9.992 14.281 -7.582 1 92.56 37 TRP B N 1
ATOM 2357 C CA . TRP B 1 37 ? -9.344 15.453 -7.004 1 92.56 37 TRP B CA 1
ATOM 2358 C C . TRP B 1 37 ? -7.836 15.242 -6.902 1 92.56 37 TRP B C 1
ATOM 2360 O O . TRP B 1 37 ? -7.371 14.125 -6.664 1 92.56 37 TRP B O 1
ATOM 2370 N N . SER B 1 38 ? -7.059 16.266 -7.113 1 92.44 38 SER B N 1
ATOM 2371 C CA . SER B 1 38 ? -5.625 16.266 -6.852 1 92.44 38 SER B CA 1
ATOM 2372 C C . SER B 1 38 ? -5.145 17.641 -6.41 1 92.44 38 SER B C 1
ATOM 2374 O O . SER B 1 38 ? -5.902 18.625 -6.465 1 92.44 38 SER B O 1
ATOM 2376 N N . TYR B 1 39 ? -3.918 17.688 -5.938 1 94.12 39 TYR B N 1
ATOM 2377 C CA . TYR B 1 39 ? -3.373 18.969 -5.477 1 94.12 39 TYR B CA 1
ATOM 2378 C C . TYR B 1 39 ? -3.311 19.969 -6.617 1 94.12 39 TYR B C 1
ATOM 2380 O O . TYR B 1 39 ? -3.236 21.172 -6.379 1 94.12 39 TYR B O 1
ATOM 2388 N N . LEU B 1 40 ? -3.412 19.531 -7.824 1 91.75 40 LEU B N 1
ATOM 2389 C CA . LEU B 1 40 ? -3.359 20.406 -8.992 1 91.75 40 LEU B CA 1
ATOM 2390 C C . LEU B 1 40 ? -4.656 21.188 -9.141 1 91.75 40 LEU B C 1
ATOM 2392 O O . LEU B 1 40 ? -4.703 22.188 -9.867 1 91.75 40 LEU B O 1
ATOM 2396 N N . ASP B 1 41 ? -5.691 20.766 -8.453 1 93.69 41 ASP B N 1
ATOM 2397 C CA . ASP B 1 41 ? -7 21.391 -8.57 1 93.69 41 ASP B CA 1
ATOM 2398 C C . ASP B 1 41 ? -7.023 22.75 -7.859 1 93.69 41 ASP B C 1
ATOM 2400 O O . ASP B 1 41 ? -7.91 23.562 -8.102 1 93.69 41 ASP B O 1
ATOM 2404 N N . ILE B 1 42 ? -6.109 22.969 -6.922 1 95.56 42 ILE B N 1
ATOM 2405 C CA . ILE B 1 42 ? -5.988 24.25 -6.25 1 95.56 42 ILE B CA 1
ATOM 2406 C C . ILE B 1 42 ? -5.004 25.141 -7.008 1 95.56 42 ILE B C 1
ATOM 2408 O O . ILE B 1 42 ? -3.822 24.812 -7.129 1 95.56 42 ILE B O 1
ATOM 2412 N N . LYS B 1 43 ? -5.559 26.297 -7.465 1 94.88 43 LYS B N 1
ATOM 2413 C CA . LYS B 1 43 ? -4.766 27.141 -8.344 1 94.88 43 LYS B CA 1
ATOM 2414 C C . LYS B 1 43 ? -4.457 28.484 -7.688 1 94.88 43 LYS B C 1
ATOM 2416 O O . LYS B 1 43 ? -5.207 28.938 -6.824 1 94.88 43 LYS B O 1
ATOM 2421 N N . ASP B 1 44 ? -3.295 29 -8.094 1 93.75 44 ASP B N 1
ATOM 2422 C CA . ASP B 1 44 ? -2.998 30.359 -7.68 1 93.75 44 ASP B CA 1
ATOM 2423 C C . ASP B 1 44 ? -3.68 31.375 -8.602 1 93.75 44 ASP B C 1
ATOM 2425 O O . ASP B 1 44 ? -4.504 31 -9.438 1 93.75 44 ASP B O 1
ATOM 2429 N N . SER B 1 45 ? -3.395 32.625 -8.398 1 94.44 45 SER B N 1
ATOM 2430 C CA . SER B 1 45 ? -4.059 33.688 -9.133 1 94.44 45 SER B CA 1
ATOM 2431 C C . SER B 1 45 ? -3.742 33.625 -10.617 1 94.44 45 SER B C 1
ATOM 2433 O O . SER B 1 45 ? -4.523 34.094 -11.445 1 94.44 45 SER B O 1
ATOM 2435 N N . GLU B 1 46 ? -2.686 33 -11.023 1 94.5 46 GLU B N 1
ATOM 2436 C CA . GLU B 1 46 ? -2.258 32.906 -12.422 1 94.5 46 GLU B CA 1
ATOM 2437 C C . GLU B 1 46 ? -2.77 31.625 -13.078 1 94.5 46 GLU B C 1
ATOM 2439 O O . GLU B 1 46 ? -2.508 31.375 -14.258 1 94.5 46 GLU B O 1
ATOM 2444 N N . GLY B 1 47 ? -3.447 30.875 -12.312 1 92.69 47 GLY B N 1
ATOM 2445 C CA . GLY B 1 47 ? -4.031 29.672 -12.875 1 92.69 47 GLY B CA 1
ATOM 2446 C C . GLY B 1 47 ? -3.117 28.453 -12.773 1 92.69 47 GLY B C 1
ATOM 2447 O O . GLY B 1 47 ? -3.438 27.391 -13.289 1 92.69 47 GLY B O 1
ATOM 2448 N N . ASN B 1 48 ? -1.979 28.656 -12.133 1 91.94 48 ASN B N 1
ATOM 2449 C CA . ASN B 1 48 ? -1.051 27.562 -11.906 1 91.94 48 ASN B CA 1
ATOM 2450 C C . ASN B 1 48 ? -1.329 26.859 -10.578 1 91.94 48 ASN B C 1
ATOM 2452 O O . ASN B 1 48 ? -1.969 27.422 -9.695 1 91.94 48 ASN B O 1
ATOM 2456 N N . PRO B 1 49 ? -0.873 25.547 -10.547 1 92.62 49 PRO B N 1
ATOM 2457 C CA . PRO B 1 49 ? -1.016 24.906 -9.234 1 92.62 49 PRO B CA 1
ATOM 2458 C C . PRO B 1 49 ? -0.395 25.734 -8.109 1 92.62 49 PRO B C 1
ATOM 2460 O O . PRO B 1 49 ? 0.747 26.188 -8.227 1 92.62 49 PRO B O 1
ATOM 2463 N N . ARG B 1 50 ? -1.116 25.891 -7.074 1 96.31 50 ARG B N 1
ATOM 2464 C CA . ARG B 1 50 ? -0.666 26.719 -5.949 1 96.31 50 ARG B CA 1
ATOM 2465 C C . ARG B 1 50 ? 0.496 26.047 -5.219 1 96.31 50 ARG B C 1
ATOM 2467 O O . ARG B 1 50 ? 1.519 26.688 -4.961 1 96.31 50 ARG B O 1
ATOM 2474 N N . ALA B 1 51 ? 0.302 24.781 -4.898 1 96.56 51 ALA B N 1
ATOM 2475 C CA . ALA B 1 51 ? 1.319 24.078 -4.121 1 96.56 51 ALA B CA 1
ATOM 2476 C C . ALA B 1 51 ? 2.389 23.484 -5.027 1 96.56 51 ALA B C 1
ATOM 2478 O O . ALA B 1 51 ? 2.076 22.906 -6.074 1 96.56 51 ALA B O 1
ATOM 2479 N N . LYS B 1 52 ? 3.641 23.641 -4.684 1 95.5 52 LYS B N 1
ATOM 2480 C CA . LYS B 1 52 ? 4.777 23.031 -5.355 1 95.5 52 LYS B CA 1
ATOM 2481 C C . LYS B 1 52 ? 5.23 21.766 -4.621 1 95.5 52 LYS B C 1
ATOM 2483 O O . LYS B 1 52 ? 5.281 21.75 -3.389 1 95.5 52 LYS B O 1
ATOM 2488 N N . VAL B 1 53 ? 5.543 20.719 -5.398 1 94.62 53 VAL B N 1
ATOM 2489 C CA . VAL B 1 53 ? 5.969 19.453 -4.82 1 94.62 53 VAL B CA 1
ATOM 2490 C C . VAL B 1 53 ? 7.492 19.391 -4.762 1 94.62 53 VAL B C 1
ATOM 2492 O O . VAL B 1 53 ? 8.164 19.656 -5.762 1 94.62 53 VAL B O 1
ATOM 2495 N N . TYR B 1 54 ? 8.047 19.109 -3.6 1 95.69 54 TYR B N 1
ATOM 2496 C CA . TYR B 1 54 ? 9.477 18.906 -3.393 1 95.69 54 TYR B CA 1
ATOM 2497 C C . TYR B 1 54 ? 9.773 17.469 -2.996 1 95.69 54 TYR B C 1
ATOM 2499 O O . TYR B 1 54 ? 9.266 16.969 -1.987 1 95.69 54 TYR B O 1
ATOM 2507 N N . TYR B 1 55 ? 10.5 16.828 -3.801 1 91.94 55 TYR B N 1
ATOM 2508 C CA . TYR B 1 55 ? 10.914 15.453 -3.545 1 91.94 55 TYR B CA 1
ATOM 2509 C C . TYR B 1 55 ? 12.312 15.406 -2.943 1 91.94 55 TYR B C 1
ATOM 2511 O O . TYR B 1 55 ? 13.289 15.805 -3.588 1 91.94 55 TYR B O 1
ATOM 2519 N N . VAL B 1 56 ? 12.445 14.953 -1.715 1 95 56 VAL B N 1
ATOM 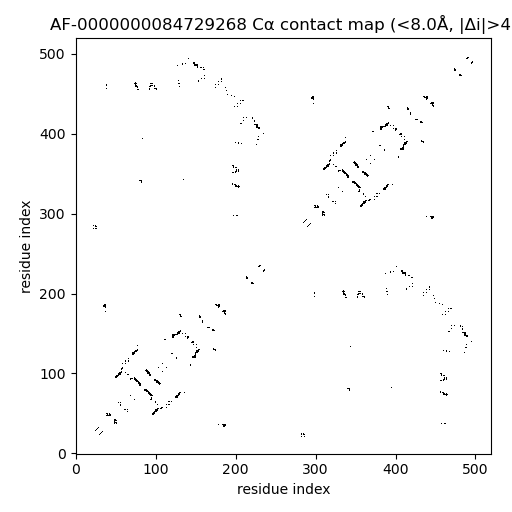2520 C CA . VAL B 1 56 ? 13.688 15.031 -0.953 1 95 56 VAL B CA 1
ATOM 2521 C C . VAL B 1 56 ? 14.18 13.625 -0.622 1 95 56 VAL B C 1
ATOM 2523 O O . VAL B 1 56 ? 13.508 12.875 0.095 1 95 56 VAL B O 1
ATOM 2526 N N . PHE B 1 57 ? 15.352 13.266 -1.104 1 89.56 57 PHE B N 1
ATOM 2527 C CA . PHE B 1 57 ? 15.875 11.93 -0.834 1 89.56 57 PHE B CA 1
ATOM 2528 C C . PHE B 1 57 ? 17.328 12.008 -0.382 1 89.56 57 PHE B C 1
ATOM 2530 O O . PHE B 1 57 ? 18 10.984 -0.231 1 89.56 57 PHE B O 1
ATOM 2537 N N . LYS B 1 58 ? 17.844 13.211 -0.192 1 91.06 58 LYS B N 1
ATOM 2538 C CA . LYS B 1 58 ? 19.172 13.438 0.385 1 91.06 58 LYS B CA 1
ATOM 2539 C C . LYS B 1 58 ? 19.062 14.086 1.765 1 91.06 58 LYS B C 1
ATOM 2541 O O . LYS B 1 58 ? 18.328 15.055 1.947 1 91.06 58 LYS B O 1
ATOM 2546 N N . LEU B 1 59 ? 19.891 13.555 2.66 1 94.25 59 LEU B N 1
ATOM 2547 C CA . LEU B 1 59 ? 19.875 14.047 4.035 1 94.25 59 LEU B CA 1
ATOM 2548 C C . LEU B 1 59 ? 20.219 15.531 4.082 1 94.25 59 LEU B C 1
ATOM 2550 O O . LEU B 1 59 ? 19.641 16.281 4.871 1 94.25 59 LEU B O 1
ATOM 2554 N N . SER B 1 60 ? 21.047 15.945 3.213 1 95 60 SER B N 1
ATOM 2555 C CA . SER B 1 60 ? 21.547 17.312 3.213 1 95 60 SER B CA 1
ATOM 2556 C C . SER B 1 60 ? 20.453 18.297 2.838 1 95 60 SER B C 1
ATOM 2558 O O . SER B 1 60 ? 20.562 19.5 3.102 1 95 60 SER B O 1
ATOM 2560 N N . GLU B 1 61 ? 19.391 17.859 2.279 1 96.56 61 GLU B N 1
ATOM 2561 C CA . GLU B 1 61 ? 18.344 18.734 1.774 1 96.56 61 GLU B CA 1
ATOM 2562 C C . GLU B 1 61 ? 17.172 18.812 2.75 1 96.56 61 GLU B C 1
ATOM 2564 O O . GLU B 1 61 ? 16.281 19.656 2.584 1 96.56 61 GLU B O 1
ATOM 2569 N N . VAL B 1 62 ? 17.203 18 3.805 1 97.62 62 VAL B N 1
ATOM 2570 C CA . VAL B 1 62 ? 16.031 17.844 4.664 1 97.62 62 VAL B CA 1
ATOM 2571 C C . VAL B 1 62 ? 15.766 19.141 5.426 1 97.62 62 VAL B C 1
ATOM 2573 O O . VAL B 1 62 ? 14.625 19.594 5.5 1 97.62 62 VAL B O 1
ATOM 2576 N N . LYS B 1 63 ? 16.797 19.703 5.973 1 97.56 63 LYS B N 1
ATOM 2577 C CA . LYS B 1 63 ? 16.625 20.922 6.75 1 97.56 63 LYS B CA 1
ATOM 2578 C C . LYS B 1 63 ? 15.992 22.016 5.914 1 97.56 63 LYS B C 1
ATOM 2580 O O . LYS B 1 63 ? 15.047 22.672 6.359 1 97.56 63 LYS B O 1
ATOM 2585 N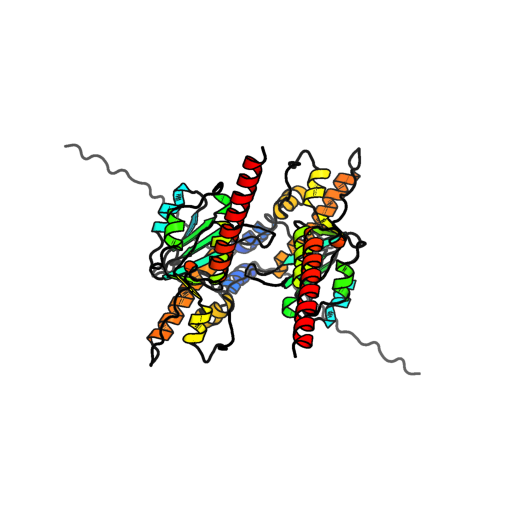 N . ASN B 1 64 ? 16.5 22.219 4.719 1 97.88 64 ASN B N 1
ATOM 2586 C CA . ASN B 1 64 ? 15.945 23.234 3.818 1 97.88 64 ASN B CA 1
ATOM 2587 C C . ASN B 1 64 ? 14.492 22.906 3.455 1 97.88 64 ASN B C 1
ATOM 2589 O O . ASN B 1 64 ? 13.648 23.812 3.402 1 97.88 64 ASN B O 1
ATOM 2593 N N . ALA B 1 65 ? 14.227 21.672 3.223 1 98.25 65 ALA B N 1
ATOM 2594 C CA . ALA B 1 65 ? 12.875 21.266 2.848 1 98.25 65 ALA B CA 1
ATOM 2595 C C . ALA B 1 65 ? 11.891 21.516 3.986 1 98.25 65 ALA B C 1
ATOM 2597 O O . ALA B 1 65 ? 10.766 21.969 3.756 1 98.25 65 ALA B O 1
ATOM 2598 N N . VAL B 1 66 ? 12.32 21.234 5.223 1 98.56 66 VAL B N 1
ATOM 2599 C CA . VAL B 1 66 ? 11.477 21.438 6.395 1 98.56 66 VAL B CA 1
ATOM 2600 C C . VAL B 1 66 ? 11.148 22.938 6.527 1 98.56 66 VAL B C 1
ATOM 2602 O O . VAL B 1 66 ? 10.039 23.297 6.922 1 98.56 66 VAL B O 1
ATOM 2605 N N . SER B 1 67 ? 12.078 23.766 6.168 1 98.12 67 SER B N 1
ATOM 2606 C CA . SER B 1 67 ? 11.914 25.219 6.305 1 98.12 67 SER B CA 1
ATOM 2607 C C . SER B 1 67 ? 10.828 25.734 5.363 1 98.12 67 SER B C 1
ATOM 2609 O O . SER B 1 67 ? 10.32 26.844 5.551 1 98.12 67 SER B O 1
ATOM 2611 N N . LEU B 1 68 ? 10.484 25.031 4.332 1 97.81 68 LEU B N 1
ATOM 2612 C CA . LEU B 1 68 ? 9.445 25.422 3.391 1 97.81 68 LEU B CA 1
ATOM 2613 C C . LEU B 1 68 ? 8.062 25.312 4.027 1 97.81 68 LEU B C 1
ATOM 2615 O O . LEU B 1 68 ? 7.105 25.922 3.549 1 97.81 68 LEU B O 1
ATOM 2619 N N . LEU B 1 69 ? 7.945 24.484 5.051 1 98.38 69 LEU B N 1
ATOM 2620 C CA . LEU B 1 69 ? 6.66 24.188 5.672 1 98.38 69 LEU B CA 1
ATOM 2621 C C . LEU B 1 69 ? 6.312 25.219 6.734 1 98.38 69 LEU B C 1
ATOM 2623 O O . LEU B 1 69 ? 7.016 25.344 7.742 1 98.38 69 LEU B O 1
ATOM 2627 N N . LYS B 1 70 ? 5.254 25.891 6.457 1 97.25 70 LYS B N 1
ATOM 2628 C CA . LYS B 1 70 ? 4.793 26.922 7.391 1 97.25 70 LYS B CA 1
ATOM 2629 C C . LYS B 1 70 ? 3.551 26.453 8.148 1 97.25 70 LYS B C 1
ATOM 2631 O O . LYS B 1 70 ? 2.572 26.016 7.539 1 97.25 70 LYS B O 1
ATOM 2636 N N . GLY B 1 71 ? 3.615 26.422 9.531 1 93.19 71 GLY B N 1
ATOM 2637 C CA . GLY B 1 71 ? 2.508 26.016 10.383 1 93.19 71 GLY B CA 1
ATOM 2638 C C . GLY B 1 71 ? 1.442 27.078 10.531 1 93.19 71 GLY B C 1
ATOM 2639 O O . GLY B 1 71 ? 1.381 28.016 9.734 1 93.19 71 GLY B O 1
ATOM 2640 N N . PRO B 1 72 ? 0.557 26.859 11.445 1 97.31 72 PRO B N 1
ATOM 2641 C CA . PRO B 1 72 ? 0.542 25.75 12.406 1 97.31 72 PRO B CA 1
ATOM 2642 C C . PRO B 1 72 ? -0.067 24.469 11.828 1 97.31 72 PRO B C 1
ATOM 2644 O O . PRO B 1 72 ? 0.186 23.375 12.344 1 97.31 72 PRO B O 1
ATOM 2647 N N . TYR B 1 73 ? -0.979 24.562 10.773 1 98.31 73 TYR B N 1
ATOM 2648 C CA . TYR B 1 73 ? -1.661 23.375 10.242 1 98.31 73 TYR B CA 1
ATOM 2649 C C . TYR B 1 73 ? -0.954 22.844 9.008 1 98.31 73 TYR B C 1
ATOM 2651 O O . TYR B 1 73 ? -0.694 23.594 8.062 1 98.31 73 TYR B O 1
ATOM 2659 N N . LEU B 1 74 ? -0.631 21.594 9.023 1 98.81 74 LEU B N 1
ATOM 2660 C CA . LEU B 1 74 ? 0.034 20.906 7.922 1 98.81 74 LEU B CA 1
ATOM 2661 C C . LEU B 1 74 ? -0.758 19.688 7.488 1 98.81 74 LEU B C 1
ATOM 2663 O O . LEU B 1 74 ? -1.422 19.047 8.312 1 98.81 74 LEU B O 1
ATOM 2667 N N . GLY B 1 75 ? -0.739 19.406 6.145 1 98.75 75 GLY B N 1
ATOM 2668 C CA . GLY B 1 75 ? -1.106 18.078 5.715 1 98.75 75 GLY B CA 1
ATOM 2669 C C . GLY B 1 75 ? -0.08 17.016 6.098 1 98.75 75 GLY B C 1
ATOM 2670 O O . GLY B 1 75 ? 1.118 17.297 6.145 1 98.75 75 GLY B O 1
ATOM 2671 N N . PHE B 1 76 ? -0.52 15.789 6.355 1 98.5 76 PHE B N 1
ATOM 2672 C CA . PHE B 1 76 ? 0.37 14.734 6.828 1 98.5 76 PHE B CA 1
ATOM 2673 C C . PHE B 1 76 ? -0.082 13.375 6.316 1 98.5 76 PHE B C 1
ATOM 2675 O O . PHE B 1 76 ? -1.267 13.039 6.383 1 98.5 76 PHE B O 1
ATOM 2682 N N . ASP B 1 77 ? 0.869 12.664 5.77 1 94.75 77 ASP B N 1
ATOM 2683 C CA . ASP B 1 77 ? 0.656 11.281 5.359 1 94.75 77 ASP B CA 1
ATOM 2684 C C . ASP B 1 77 ? 1.973 10.508 5.332 1 94.75 77 ASP B C 1
ATOM 2686 O O . ASP B 1 77 ? 3.047 11.094 5.461 1 94.75 77 ASP B O 1
ATOM 2690 N N . MET B 1 78 ? 1.862 9.172 5.305 1 93 78 MET B N 1
ATOM 2691 C CA . MET B 1 78 ? 3.055 8.336 5.211 1 93 78 MET B CA 1
ATOM 2692 C C . MET B 1 78 ? 2.814 7.148 4.289 1 93 78 MET B C 1
ATOM 2694 O O . MET B 1 78 ? 1.673 6.73 4.094 1 93 78 MET B O 1
ATOM 2698 N N . GLU B 1 79 ? 3.92 6.711 3.615 1 84.5 79 GLU B N 1
ATOM 2699 C CA . GLU B 1 79 ? 3.887 5.523 2.766 1 84.5 79 GLU B CA 1
ATOM 2700 C C . GLU B 1 79 ? 4.93 4.5 3.207 1 84.5 79 GLU B C 1
ATOM 2702 O O . GLU B 1 79 ? 6.051 4.867 3.566 1 84.5 79 GLU B O 1
ATOM 2707 N N . TRP B 1 80 ? 4.5 3.213 3.271 1 79.38 80 TRP B N 1
ATOM 2708 C CA . TRP B 1 80 ? 5.422 2.098 3.471 1 79.38 80 TRP B CA 1
ATOM 2709 C C . TRP B 1 80 ? 4.949 0.861 2.713 1 79.38 80 TRP B C 1
ATOM 2711 O O . TRP B 1 80 ? 3.814 0.815 2.23 1 79.38 80 TRP B O 1
ATOM 2721 N N . LYS B 1 81 ? 5.816 -0.048 2.564 1 66.62 81 LYS B N 1
ATOM 2722 C CA . LYS B 1 81 ? 5.473 -1.284 1.866 1 66.62 81 LYS B CA 1
ATOM 2723 C C . LYS B 1 81 ? 4.668 -2.217 2.766 1 66.62 81 LYS B C 1
ATOM 2725 O O . LYS B 1 81 ? 4.906 -2.281 3.973 1 66.62 81 LYS B O 1
ATOM 2730 N N . PRO B 1 82 ? 3.66 -2.871 2.248 1 59.22 82 PRO B N 1
ATOM 2731 C CA . PRO B 1 82 ? 2.77 -3.713 3.049 1 59.22 82 PRO B CA 1
ATOM 2732 C C . PRO B 1 82 ? 3.439 -5.004 3.514 1 59.22 82 PRO B C 1
ATOM 2734 O O . PRO B 1 82 ? 2.854 -5.766 4.289 1 59.22 82 PRO B O 1
ATOM 2737 N N . TYR B 1 83 ? 4.699 -5.219 3.166 1 51.12 83 TYR B N 1
ATOM 2738 C CA . TYR B 1 83 ? 5.254 -6.523 3.508 1 51.12 83 TYR B CA 1
ATOM 2739 C C . TYR B 1 83 ? 6.16 -6.43 4.727 1 51.12 83 TYR B C 1
ATOM 2741 O O . TYR B 1 83 ? 6.918 -5.465 4.875 1 51.12 83 TYR B O 1
ATOM 2749 N N . GLY B 1 84 ? 5.895 -7.398 5.754 1 52.28 84 GLY B N 1
ATOM 2750 C CA . GLY B 1 84 ? 6.824 -7.66 6.84 1 52.28 84 GLY B CA 1
ATOM 2751 C C . GLY B 1 84 ? 7.02 -6.469 7.758 1 52.28 84 GLY B C 1
ATOM 2752 O O . GLY B 1 84 ? 6.047 -5.812 8.148 1 52.28 84 GLY B O 1
ATOM 2753 N N . SER B 1 85 ? 8.195 -6.32 8.062 1 60.44 85 SER B N 1
ATOM 2754 C CA . SER B 1 85 ? 8.742 -5.309 8.953 1 60.44 85 SER B CA 1
ATOM 2755 C C . SER B 1 85 ? 9.25 -4.098 8.18 1 60.44 85 SER B C 1
ATOM 2757 O O . SER B 1 85 ? 10.188 -3.426 8.609 1 60.44 85 SER B O 1
ATOM 2759 N N . SER B 1 86 ? 8.453 -3.846 7.008 1 70.44 86 SER B N 1
ATOM 2760 C CA . SER B 1 86 ? 8.93 -2.707 6.234 1 70.44 86 SER B CA 1
ATOM 2761 C C . SER B 1 86 ? 8.828 -1.411 7.031 1 70.44 86 SER B C 1
ATOM 2763 O O . SER B 1 86 ? 7.855 -1.204 7.766 1 70.44 86 SER B O 1
ATOM 2765 N N . LYS B 1 87 ? 9.883 -0.655 6.906 1 82.75 87 LYS B N 1
ATOM 2766 C CA . LYS B 1 87 ? 9.906 0.65 7.559 1 82.75 87 LYS B CA 1
ATOM 2767 C C . LYS B 1 87 ? 9.18 1.699 6.727 1 82.75 87 LYS B C 1
ATOM 2769 O O . LYS B 1 87 ? 8.969 1.508 5.527 1 82.75 87 LYS B O 1
ATOM 2774 N N . VAL B 1 88 ? 8.836 2.752 7.398 1 89.5 88 VAL B N 1
ATOM 2775 C CA . VAL B 1 88 ? 8.273 3.908 6.703 1 89.5 88 VAL B CA 1
ATOM 2776 C C . VAL B 1 88 ? 9.211 4.336 5.578 1 89.5 88 VAL B C 1
ATOM 2778 O O . VAL B 1 88 ? 10.414 4.52 5.797 1 89.5 88 VAL B O 1
ATOM 2781 N N . ALA B 1 89 ? 8.664 4.438 4.398 1 85.44 89 ALA B N 1
ATOM 2782 C CA . ALA B 1 89 ? 9.477 4.785 3.24 1 85.44 89 ALA B CA 1
ATOM 2783 C C . ALA B 1 89 ? 9.398 6.277 2.939 1 85.44 89 ALA B C 1
ATOM 2785 O O . ALA B 1 89 ? 10.406 6.902 2.602 1 85.44 89 ALA B O 1
ATOM 2786 N N . ILE B 1 90 ? 8.188 6.883 2.967 1 90.31 90 ILE B N 1
ATOM 2787 C CA . ILE B 1 90 ? 7.969 8.281 2.615 1 90.31 90 ILE B CA 1
ATOM 2788 C C . ILE B 1 90 ? 7.109 8.953 3.684 1 90.31 90 ILE B C 1
ATOM 2790 O O . ILE B 1 90 ? 6.105 8.391 4.129 1 90.31 90 ILE B O 1
ATOM 2794 N N . ILE B 1 91 ? 7.57 10.109 4.16 1 97 91 ILE B N 1
ATOM 2795 C CA . ILE B 1 91 ? 6.746 11.008 4.965 1 97 91 ILE B CA 1
ATOM 2796 C C . ILE B 1 91 ? 6.355 12.227 4.137 1 97 91 ILE B C 1
ATOM 2798 O O . ILE B 1 91 ? 7.199 12.828 3.471 1 97 91 ILE B O 1
ATOM 2802 N N . GLN B 1 92 ? 5.098 12.492 4.094 1 96.38 92 GLN B N 1
ATOM 2803 C CA . GLN B 1 92 ? 4.594 13.641 3.352 1 96.38 92 GLN B CA 1
ATOM 2804 C C . GLN B 1 92 ? 4.082 14.727 4.293 1 96.38 92 GLN B C 1
ATOM 2806 O O . GLN B 1 92 ? 3.346 14.438 5.242 1 96.38 92 GLN B O 1
ATOM 2811 N N . LEU B 1 93 ? 4.531 15.898 4.113 1 98.75 93 LEU B N 1
ATOM 2812 C CA . LEU B 1 93 ? 4.043 17.078 4.812 1 98.75 93 LEU B CA 1
ATOM 2813 C C . LEU B 1 93 ? 3.764 18.219 3.83 1 98.75 93 LEU B C 1
ATOM 2815 O O . LEU B 1 93 ? 4.5 18.391 2.857 1 98.75 93 LEU B O 1
ATOM 2819 N N . SER B 1 94 ? 2.68 18.969 4.137 1 98.75 94 SER B N 1
ATOM 2820 C CA . SER B 1 94 ? 2.396 20.094 3.244 1 98.75 94 SER B CA 1
ATOM 2821 C C . SER B 1 94 ? 1.87 21.297 4.02 1 98.75 94 SER B C 1
ATOM 2823 O O . SER B 1 94 ? 1.193 21.125 5.035 1 98.75 94 SER B O 1
ATOM 2825 N N . ASP B 1 95 ? 2.26 22.438 3.623 1 98.44 95 ASP B N 1
ATOM 2826 C CA . ASP B 1 95 ? 1.476 23.641 3.887 1 98.44 95 ASP B CA 1
ATOM 2827 C C . ASP B 1 95 ? 0.687 24.062 2.65 1 98.44 95 ASP B C 1
ATOM 2829 O O . ASP B 1 95 ? 0.463 23.25 1.743 1 98.44 95 ASP B O 1
ATOM 2833 N N . ALA B 1 96 ? 0.162 25.25 2.613 1 97.06 96 ALA B N 1
ATOM 2834 C CA . ALA B 1 96 ? -0.74 25.672 1.547 1 97.06 96 ALA B CA 1
ATOM 2835 C C . ALA B 1 96 ? 0.01 25.844 0.227 1 97.06 96 ALA B C 1
ATOM 2837 O O . ALA B 1 96 ? -0.599 25.812 -0.846 1 97.06 96 ALA B O 1
ATOM 2838 N N . ASN B 1 97 ? 1.345 25.938 0.311 1 97.56 97 ASN B N 1
ATOM 2839 C CA . ASN B 1 97 ? 2.086 26.297 -0.891 1 97.56 97 ASN B CA 1
ATOM 2840 C C . ASN B 1 97 ? 3.146 25.266 -1.237 1 97.56 97 ASN B C 1
ATOM 2842 O O . ASN B 1 97 ? 3.705 25.281 -2.336 1 97.56 97 ASN B O 1
ATOM 2846 N N . SER B 1 98 ? 3.414 24.391 -0.33 1 98.25 98 SER B N 1
ATOM 2847 C CA . SER B 1 98 ? 4.488 23.422 -0.526 1 98.25 98 SER B CA 1
ATOM 2848 C C . SER B 1 98 ? 4.062 22.031 -0.072 1 98.25 98 SER B C 1
ATOM 2850 O O . SER B 1 98 ? 3.406 21.875 0.961 1 98.25 98 SER B O 1
ATOM 2852 N N . ILE B 1 99 ? 4.34 21.047 -0.872 1 98.25 99 ILE B N 1
ATOM 2853 C CA . ILE B 1 99 ? 4.223 19.641 -0.525 1 98.25 99 ILE B CA 1
ATOM 2854 C C . ILE B 1 99 ? 5.605 18.984 -0.542 1 98.25 99 ILE B C 1
ATOM 2856 O O . ILE B 1 99 ? 6.262 18.938 -1.583 1 98.25 99 ILE B O 1
ATOM 2860 N N . VAL B 1 100 ? 6.039 18.484 0.602 1 98.44 100 VAL B N 1
ATOM 2861 C CA . VAL B 1 100 ? 7.367 17.875 0.693 1 98.44 100 VAL B CA 1
ATOM 2862 C C . VAL B 1 100 ? 7.238 16.375 0.917 1 98.44 100 VAL B C 1
ATOM 2864 O O . VAL B 1 100 ? 6.551 15.93 1.84 1 98.44 100 VAL B O 1
ATOM 2867 N N . LEU B 1 101 ? 7.809 15.648 0.025 1 96.31 101 LEU B N 1
ATOM 2868 C CA . LEU B 1 101 ? 7.898 14.195 0.129 1 96.31 101 LEU B CA 1
ATOM 2869 C C . LEU B 1 101 ? 9.289 13.773 0.591 1 96.31 101 LEU B C 1
ATOM 2871 O O . LEU B 1 101 ? 10.242 13.789 -0.191 1 96.31 101 LEU B O 1
ATOM 2875 N N . PHE B 1 102 ? 9.406 13.375 1.861 1 97 102 PHE B N 1
ATOM 2876 C CA . PHE B 1 102 ? 10.664 12.875 2.391 1 97 102 PHE B CA 1
ATOM 2877 C C . PHE B 1 102 ? 10.805 11.375 2.148 1 97 102 PHE B C 1
ATOM 2879 O O . PHE B 1 102 ? 10.148 10.57 2.816 1 97 102 PHE B O 1
ATOM 2886 N N . HIS B 1 103 ? 11.641 11.039 1.216 1 91.69 103 HIS B N 1
ATOM 2887 C CA . HIS B 1 103 ? 11.836 9.633 0.888 1 91.69 103 HIS B CA 1
ATOM 2888 C C . HIS B 1 103 ? 12.938 9.016 1.753 1 91.69 103 HIS B C 1
ATOM 2890 O O . HIS B 1 103 ? 14.055 8.797 1.283 1 91.69 103 HIS B O 1
ATOM 2896 N N . LEU B 1 104 ? 12.586 8.547 2.902 1 93.81 104 LEU B N 1
ATOM 2897 C CA . LEU B 1 104 ? 13.516 8.102 3.934 1 93.81 104 LEU B CA 1
ATOM 2898 C C . LEU B 1 104 ? 14.281 6.867 3.477 1 93.81 104 LEU B C 1
ATOM 2900 O O . LEU B 1 104 ? 15.484 6.758 3.709 1 93.81 104 LEU B O 1
ATOM 2904 N N . SER B 1 105 ? 13.586 5.926 2.842 1 85.81 105 SER B N 1
ATOM 2905 C CA . SER B 1 105 ? 14.219 4.652 2.506 1 85.81 105 SER B CA 1
ATOM 2906 C C . SER B 1 105 ? 15.352 4.844 1.504 1 85.81 105 SER B C 1
ATOM 2908 O O . SER B 1 105 ? 16.219 3.975 1.361 1 85.81 105 SER B O 1
ATOM 2910 N N . LEU B 1 106 ? 15.359 6.02 0.865 1 81.81 106 LEU B N 1
ATOM 2911 C CA . LEU B 1 106 ? 16.391 6.277 -0.135 1 81.81 106 LEU B CA 1
ATOM 2912 C C . LEU B 1 106 ? 17.516 7.125 0.448 1 81.81 106 LEU B C 1
ATOM 2914 O O . LEU B 1 106 ? 18.547 7.312 -0.19 1 81.81 106 LEU B O 1
ATOM 2918 N N . MET B 1 107 ? 17.406 7.598 1.725 1 89.12 107 MET B N 1
ATOM 2919 C CA . MET B 1 107 ? 18.344 8.562 2.293 1 89.12 107 MET B CA 1
ATOM 2920 C C . MET B 1 107 ? 19.531 7.848 2.926 1 89.12 107 MET B C 1
ATOM 2922 O O . MET B 1 107 ? 20.5 8.492 3.348 1 89.12 107 MET B O 1
ATOM 2926 N N . GLY B 1 108 ? 19.484 6.598 2.99 1 83.31 108 GLY B N 1
ATOM 2927 C CA . GLY B 1 108 ? 20.594 5.887 3.623 1 83.31 108 GLY B CA 1
ATOM 2928 C C . GLY B 1 108 ? 20.75 6.238 5.09 1 83.31 108 GLY B C 1
ATOM 2929 O O . GLY B 1 108 ? 21.859 6.531 5.543 1 83.31 108 GLY B O 1
ATOM 2930 N N . LEU B 1 109 ? 19.781 6.254 5.895 1 84.5 109 LEU B N 1
ATOM 2931 C CA . LEU B 1 109 ? 19.734 6.766 7.262 1 84.5 109 LEU B CA 1
ATOM 2932 C C . LEU B 1 109 ? 20.531 5.875 8.203 1 84.5 109 LEU B C 1
ATOM 2934 O O . LEU B 1 109 ? 20.906 6.305 9.297 1 84.5 109 LEU B O 1
ATOM 2938 N N . GLU B 1 110 ? 21 4.738 7.824 1 79.5 110 GLU B N 1
ATOM 2939 C CA . GLU B 1 110 ? 21.828 3.848 8.617 1 79.5 110 GLU B CA 1
ATOM 2940 C C . GLU B 1 110 ? 21.469 3.926 10.102 1 79.5 110 GLU B C 1
ATOM 2942 O O . GLU B 1 110 ? 22.344 4.121 10.953 1 79.5 110 GLU B O 1
ATOM 2947 N N . GLY B 1 111 ? 20.234 3.891 10.539 1 81 111 GLY B N 1
ATOM 2948 C CA . GLY B 1 111 ? 19.766 3.859 11.914 1 81 111 GLY B CA 1
ATOM 2949 C C . GLY B 1 111 ? 19.516 5.238 12.492 1 81 111 GLY B C 1
ATOM 2950 O O . GLY B 1 111 ? 19.172 5.371 13.664 1 81 111 GLY B O 1
ATOM 2951 N N . THR B 1 112 ? 19.688 6.234 11.719 1 89.38 112 THR B N 1
ATOM 2952 C CA . THR B 1 112 ? 19.422 7.598 12.164 1 89.38 112 THR B CA 1
ATOM 2953 C C . THR B 1 112 ? 18.125 8.125 11.555 1 89.38 112 THR B C 1
ATOM 2955 O O . THR B 1 112 ? 17.422 7.398 10.859 1 89.38 112 THR B O 1
ATOM 2958 N N . PHE B 1 113 ? 17.797 9.352 12.008 1 95.62 113 PHE B N 1
ATOM 2959 C CA . PHE B 1 113 ? 16.641 10.078 11.484 1 95.62 113 PHE B CA 1
ATOM 2960 C C . PHE B 1 113 ? 16.969 11.562 11.328 1 95.62 113 PHE B C 1
ATOM 2962 O O . PHE B 1 113 ? 17.656 12.148 12.172 1 95.62 113 PHE B O 1
ATOM 2969 N N . PRO B 1 114 ? 16.547 12.148 10.258 1 96.44 114 PRO B N 1
ATOM 2970 C CA . PRO B 1 114 ? 16.859 13.562 10.062 1 96.44 114 PRO B CA 1
ATOM 2971 C C . PRO B 1 114 ? 16.359 14.445 11.211 1 96.44 114 PRO B C 1
ATOM 2973 O O . PRO B 1 114 ? 15.164 14.492 11.477 1 96.44 114 PRO B O 1
ATOM 2976 N N . GLU B 1 115 ? 17.219 15.234 11.773 1 96.69 115 GLU B N 1
ATOM 2977 C CA . GLU B 1 115 ? 16.938 15.977 12.992 1 96.69 115 GLU B CA 1
ATOM 2978 C C . GLU B 1 115 ? 15.852 17.016 12.766 1 96.69 115 GLU B C 1
ATOM 2980 O O . GLU B 1 115 ? 14.93 17.141 13.578 1 96.69 115 GLU B O 1
ATOM 2985 N N . ALA B 1 116 ? 15.969 17.766 11.703 1 97.75 116 ALA B N 1
ATOM 2986 C CA . ALA B 1 116 ? 15 18.828 11.43 1 97.75 116 ALA B CA 1
ATOM 2987 C C . ALA B 1 116 ? 13.586 18.25 11.305 1 97.75 116 ALA B C 1
ATOM 2989 O O . ALA B 1 116 ? 12.625 18.844 11.789 1 97.75 116 ALA B O 1
ATOM 2990 N N . LEU B 1 117 ? 13.492 17.125 10.641 1 98.44 117 LEU B N 1
ATOM 2991 C CA . LEU B 1 117 ? 12.195 16.484 10.469 1 98.44 117 LEU B CA 1
ATOM 2992 C C . LEU B 1 117 ? 11.68 15.922 11.789 1 98.44 117 LEU B C 1
ATOM 2994 O O . LEU B 1 117 ? 10.492 16.031 12.102 1 98.44 117 LEU B O 1
ATOM 2998 N N . LYS B 1 118 ? 12.594 15.367 12.539 1 98.12 118 LYS B N 1
ATOM 2999 C CA . LYS B 1 118 ? 12.25 14.883 13.875 1 98.12 118 LYS B CA 1
ATOM 3000 C C . LYS B 1 118 ? 11.664 16 14.727 1 98.12 118 LYS B C 1
ATOM 3002 O O . LYS B 1 118 ? 10.617 15.828 15.352 1 98.12 118 LYS B O 1
ATOM 3007 N N . HIS B 1 119 ? 12.273 17.078 14.719 1 98.12 119 HIS B N 1
ATOM 3008 C CA . HIS B 1 119 ? 11.828 18.219 15.516 1 98.12 119 HIS B CA 1
ATOM 3009 C C . HIS B 1 119 ? 10.422 18.656 15.109 1 98.12 119 HIS B C 1
ATOM 3011 O O . HIS B 1 119 ? 9.586 18.938 15.969 1 98.12 119 HIS B O 1
ATOM 3017 N N . LEU B 1 120 ? 10.203 18.719 13.867 1 98.5 120 LEU B N 1
ATOM 3018 C CA . LEU B 1 120 ? 8.891 19.125 13.383 1 98.5 120 LEU B CA 1
ATOM 3019 C C . LEU B 1 120 ? 7.816 18.125 13.812 1 98.5 120 LEU B C 1
ATOM 3021 O O . LEU B 1 120 ? 6.746 18.531 14.281 1 98.5 120 LEU B O 1
ATOM 3025 N N . LEU B 1 121 ? 8.125 16.844 13.672 1 98.5 121 LEU B N 1
ATOM 3026 C CA . LEU B 1 121 ? 7.16 15.781 13.961 1 98.5 121 LEU B CA 1
ATOM 3027 C C . LEU B 1 121 ? 6.844 15.727 15.453 1 98.5 121 LEU B C 1
ATOM 3029 O O . LEU B 1 121 ? 5.727 15.375 15.844 1 98.5 121 LEU B O 1
ATOM 3033 N N . GLU B 1 122 ? 7.793 16.109 16.25 1 97.88 122 GLU B N 1
ATOM 3034 C CA . GLU B 1 122 ? 7.625 16.047 17.688 1 97.88 122 GLU B CA 1
ATOM 3035 C C . GLU B 1 122 ? 7.047 17.344 18.25 1 97.88 122 GLU B C 1
ATOM 3037 O O . GLU B 1 122 ? 6.605 17.391 19.391 1 97.88 122 GLU B O 1
ATOM 3042 N N . ASP B 1 123 ? 7.02 18.406 17.5 1 97.69 123 ASP B N 1
ATOM 3043 C CA . ASP B 1 123 ? 6.578 19.734 17.922 1 97.69 123 ASP B CA 1
ATOM 3044 C C . ASP B 1 123 ? 5.055 19.844 17.891 1 97.69 123 ASP B C 1
ATOM 3046 O O . ASP B 1 123 ? 4.449 19.781 16.812 1 97.69 123 ASP B O 1
ATOM 3050 N N . PRO B 1 124 ? 4.41 20.062 19.031 1 97.12 124 PRO B N 1
ATOM 3051 C CA . PRO B 1 124 ? 2.947 20.141 19.078 1 97.12 124 PRO B CA 1
ATOM 3052 C C . PRO B 1 124 ? 2.395 21.422 18.453 1 97.12 124 PRO B C 1
ATOM 3054 O O . PRO B 1 124 ? 1.186 21.531 18.234 1 97.12 124 PRO B O 1
ATOM 3057 N N . SER B 1 125 ? 3.26 22.344 18.219 1 97.25 125 SER B N 1
ATOM 3058 C CA . SER B 1 125 ? 2.797 23.578 17.625 1 97.25 125 SER B CA 1
ATOM 3059 C C . SER B 1 125 ? 2.461 23.406 16.141 1 97.25 125 SER B C 1
ATOM 3061 O O . SER B 1 125 ? 1.772 24.234 15.547 1 97.25 125 SER B O 1
ATOM 3063 N N . TYR B 1 126 ? 3.049 22.406 15.539 1 98.06 126 TYR B N 1
ATOM 3064 C CA . TYR B 1 126 ? 2.645 22 14.195 1 98.06 126 TYR B CA 1
ATOM 3065 C C . TYR B 1 126 ? 1.534 20.953 14.258 1 98.06 126 TYR B C 1
ATOM 3067 O O . TYR B 1 126 ? 1.725 19.859 14.812 1 98.06 126 TYR B O 1
ATOM 3075 N N . ILE B 1 127 ? 0.399 21.344 13.734 1 98.44 127 ILE B N 1
ATOM 3076 C CA . ILE B 1 127 ? -0.734 20.422 13.734 1 98.44 127 ILE B CA 1
ATOM 3077 C C . ILE B 1 127 ? -0.768 19.641 12.422 1 98.44 127 ILE B C 1
ATOM 3079 O O . ILE B 1 127 ? -0.977 20.234 11.352 1 98.44 127 ILE B O 1
ATOM 3083 N N . LYS B 1 128 ? -0.5 18.406 12.484 1 98.62 128 LYS B N 1
ATOM 3084 C CA . LYS B 1 128 ? -0.444 17.516 11.328 1 98.62 128 LYS B CA 1
ATOM 3085 C C . LYS B 1 128 ? -1.801 16.875 11.062 1 98.62 128 LYS B C 1
ATOM 3087 O O . LYS B 1 128 ? -2.213 15.961 11.789 1 98.62 128 LYS B O 1
ATOM 3092 N N . CYS B 1 129 ? -2.453 17.281 9.992 1 98.69 129 CYS B N 1
ATOM 3093 C CA . CYS B 1 129 ? -3.811 16.859 9.656 1 98.69 129 CYS B CA 1
ATOM 3094 C C . CYS B 1 129 ? -3.801 15.688 8.695 1 98.69 129 CYS B C 1
ATOM 3096 O O . CYS B 1 129 ? -3.158 15.742 7.645 1 98.69 129 CYS B O 1
ATOM 3098 N N . GLY B 1 130 ? -4.414 14.664 9.008 1 97.56 130 GLY B N 1
ATOM 3099 C CA . GLY B 1 130 ? -4.527 13.492 8.148 1 97.56 130 GLY B CA 1
ATOM 3100 C C . GLY B 1 130 ? -5.559 12.492 8.641 1 97.56 130 GLY B C 1
ATOM 3101 O O . GLY B 1 130 ? -6.336 12.789 9.547 1 97.56 130 GLY B O 1
ATOM 3102 N N . VAL B 1 131 ? -5.652 11.375 7.98 1 95.44 131 VAL B N 1
ATOM 3103 C CA . VAL B 1 131 ? -6.531 10.273 8.359 1 95.44 131 VAL B CA 1
ATOM 3104 C C . VAL B 1 131 ? -5.695 9.086 8.844 1 95.44 131 VAL B C 1
ATOM 3106 O O . VAL B 1 131 ? -4.684 8.75 8.227 1 95.44 131 VAL B O 1
ATOM 3109 N N . GLY B 1 132 ? -6.125 8.492 9.969 1 93 132 GLY B N 1
ATOM 3110 C CA . GLY B 1 132 ? -5.375 7.379 10.523 1 93 132 GLY B CA 1
ATOM 3111 C C . GLY B 1 132 ? -4.055 7.797 11.141 1 93 132 GLY B C 1
ATOM 3112 O O . GLY B 1 132 ? -3.094 7.023 11.141 1 93 132 GLY B O 1
ATOM 3113 N N . VAL B 1 133 ? -4.043 8.961 11.625 1 94.81 133 VAL B N 1
ATOM 3114 C CA . VAL B 1 133 ? -2.777 9.578 12.016 1 94.81 133 VAL B CA 1
ATOM 3115 C C . VAL B 1 133 ? -2.271 8.938 13.312 1 94.81 133 VAL B C 1
ATOM 3117 O O . VAL B 1 133 ? -1.075 8.984 13.602 1 94.81 133 VAL B O 1
ATOM 3120 N N . ARG B 1 134 ? -3.141 8.375 14.156 1 93.25 134 ARG B N 1
ATOM 3121 C CA . ARG B 1 134 ? -2.67 7.664 15.344 1 93.25 134 ARG B CA 1
ATOM 3122 C C . ARG B 1 134 ? -1.781 6.484 14.953 1 93.25 134 ARG B C 1
ATOM 3124 O O . ARG B 1 134 ? -0.715 6.285 15.539 1 93.25 134 ARG B O 1
ATOM 3131 N N . ASN B 1 135 ? -2.264 5.762 14.008 1 89 135 ASN B N 1
ATOM 3132 C CA . ASN B 1 135 ? -1.479 4.637 13.508 1 89 135 ASN B CA 1
ATOM 3133 C C . ASN B 1 135 ? -0.163 5.098 12.891 1 89 135 ASN B C 1
ATOM 3135 O O . ASN B 1 135 ? 0.862 4.426 13.031 1 89 135 ASN B O 1
ATOM 3139 N N . ASP B 1 136 ? -0.233 6.137 12.188 1 91.75 136 ASP B N 1
ATOM 3140 C CA . ASP B 1 136 ? 0.982 6.707 11.617 1 91.75 136 ASP B CA 1
ATOM 3141 C C . ASP B 1 136 ? 1.983 7.074 12.711 1 91.75 136 ASP B C 1
ATOM 3143 O O . ASP B 1 136 ? 3.174 6.777 12.602 1 91.75 136 ASP B O 1
ATOM 3147 N N . GLY B 1 137 ? 1.442 7.754 13.742 1 94.69 137 GLY B N 1
ATOM 3148 C CA . GLY B 1 137 ? 2.299 8.086 14.867 1 94.69 137 GLY B CA 1
ATOM 3149 C C . GLY B 1 137 ? 2.934 6.867 15.516 1 94.69 137 GLY B C 1
ATOM 3150 O O . GLY B 1 137 ? 4.121 6.883 15.852 1 94.69 137 GLY B O 1
ATOM 3151 N N . TYR B 1 138 ? 2.172 5.836 15.664 1 92.81 138 TYR B N 1
ATOM 3152 C CA . TYR B 1 138 ? 2.689 4.609 16.25 1 92.81 138 TYR B CA 1
ATOM 3153 C C . TYR B 1 138 ? 3.756 3.98 15.367 1 92.81 138 TYR B C 1
ATOM 3155 O O . TYR B 1 138 ? 4.777 3.498 15.859 1 92.81 138 TYR B O 1
ATOM 3163 N N . LYS B 1 139 ? 3.504 3.979 14.07 1 90.06 139 LYS B N 1
ATOM 3164 C CA . LYS B 1 139 ? 4.465 3.451 13.109 1 90.06 139 LYS B CA 1
ATOM 3165 C C . LYS B 1 139 ? 5.781 4.223 13.164 1 90.06 139 LYS B C 1
ATOM 3167 O O . LYS B 1 139 ? 6.855 3.635 13.062 1 90.06 139 LYS B O 1
ATOM 3172 N N . LEU B 1 140 ? 5.707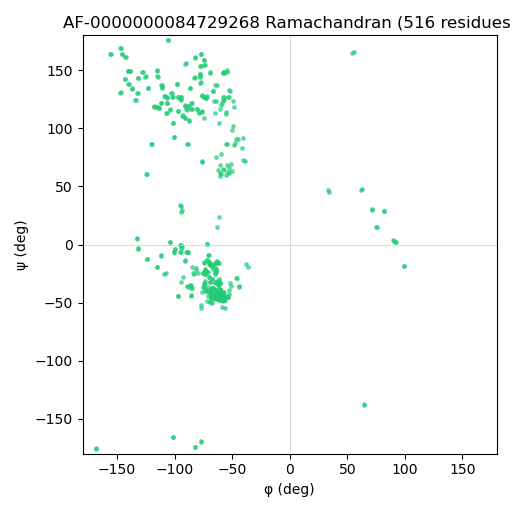 5.512 13.297 1 93.5 140 LEU B N 1
ATOM 3173 C CA . LEU B 1 140 ? 6.891 6.352 13.445 1 93.5 140 LEU B CA 1
ATOM 3174 C C . LEU B 1 140 ? 7.699 5.949 14.672 1 93.5 140 LEU B C 1
ATOM 3176 O O . LEU B 1 140 ? 8.93 5.859 14.609 1 93.5 140 LEU B O 1
ATOM 3180 N N . PHE B 1 141 ? 7.016 5.727 15.742 1 94.69 141 PHE B N 1
ATOM 3181 C CA . PHE B 1 141 ? 7.645 5.312 16.984 1 94.69 141 PHE B CA 1
ATOM 3182 C C . PHE B 1 141 ? 8.312 3.953 16.828 1 94.69 141 PHE B C 1
ATOM 3184 O O . PHE B 1 141 ? 9.492 3.793 17.156 1 94.69 141 PHE B O 1
ATOM 3191 N N . LYS B 1 142 ? 7.641 3.029 16.266 1 89.19 142 LYS B N 1
ATOM 3192 C CA . LYS B 1 142 ? 8.148 1.672 16.094 1 89.19 142 LYS B CA 1
ATOM 3193 C C . LYS B 1 142 ? 9.375 1.652 15.188 1 89.19 142 LYS B C 1
ATOM 3195 O O . LYS B 1 142 ? 10.352 0.962 15.477 1 89.19 142 LYS B O 1
ATOM 3200 N N . ASP B 1 143 ? 9.344 2.408 14.156 1 89.94 143 ASP B N 1
ATOM 3201 C CA . ASP B 1 143 ? 10.367 2.311 13.125 1 89.94 143 ASP B CA 1
ATOM 3202 C C . ASP B 1 143 ? 11.586 3.17 13.477 1 89.94 143 ASP B C 1
ATOM 3204 O O . ASP B 1 143 ? 12.719 2.801 13.18 1 89.94 143 ASP B O 1
ATOM 3208 N N . TYR B 1 144 ? 11.273 4.32 14.125 1 93.5 144 TYR B N 1
ATOM 3209 C CA . TYR B 1 144 ? 12.367 5.281 14.227 1 93.5 144 TYR B CA 1
ATOM 3210 C C . TYR B 1 144 ? 12.508 5.797 15.656 1 93.5 144 TYR B C 1
ATOM 3212 O O . TYR B 1 144 ? 13.375 6.625 15.938 1 93.5 144 TYR B O 1
ATOM 3220 N N . GLY B 1 145 ? 11.641 5.387 16.484 1 93.06 145 GLY B N 1
ATOM 3221 C CA . GLY B 1 145 ? 11.695 5.848 17.875 1 93.06 145 GLY B CA 1
ATOM 3222 C C . GLY B 1 145 ? 11.195 7.273 18.047 1 93.06 145 GLY B C 1
ATOM 3223 O O . GLY B 1 145 ? 11.453 7.902 19.078 1 93.06 145 GLY B O 1
ATOM 3224 N N . ILE B 1 146 ? 10.523 7.789 17.078 1 95.19 146 ILE B N 1
ATOM 3225 C CA . ILE B 1 146 ? 10.008 9.156 17.125 1 95.19 146 ILE B CA 1
ATOM 3226 C C . ILE B 1 146 ? 8.656 9.172 17.844 1 95.19 146 ILE B C 1
ATOM 3228 O O . ILE B 1 146 ? 7.711 8.492 17.422 1 95.19 146 ILE B O 1
ATOM 3232 N N . ILE B 1 147 ? 8.555 9.922 18.906 1 96.94 147 ILE B N 1
ATOM 3233 C CA . ILE B 1 147 ? 7.281 10.102 19.594 1 96.94 147 ILE B CA 1
ATOM 3234 C C . ILE B 1 147 ? 6.66 11.438 19.188 1 96.94 147 ILE B C 1
ATOM 3236 O O . ILE B 1 147 ? 6.957 12.477 19.781 1 96.94 147 ILE B O 1
ATOM 3240 N N . GLY B 1 148 ? 5.852 11.367 18.188 1 97.25 148 GLY B N 1
ATOM 3241 C CA . GLY B 1 148 ? 5.293 12.562 17.594 1 97.25 148 GLY B CA 1
ATOM 3242 C C . GLY B 1 148 ? 4.164 13.172 18.406 1 97.25 148 GLY B C 1
ATOM 3243 O O . GLY B 1 148 ? 3.629 12.523 19.312 1 97.25 148 GLY B O 1
ATOM 3244 N N . SER B 1 149 ? 3.854 14.438 18.078 1 97.44 149 SER B N 1
ATOM 3245 C CA . SER B 1 149 ? 2.75 15.172 18.688 1 97.44 149 SER B CA 1
ATOM 3246 C C . SER B 1 149 ? 2.051 16.062 17.672 1 97.44 149 SER B C 1
ATOM 3248 O O . SER B 1 149 ? 2.564 16.281 16.562 1 97.44 149 SER B O 1
ATOM 3250 N N . GLY B 1 150 ? 0.805 16.469 18.016 1 97.94 150 GLY B N 1
ATOM 3251 C CA . GLY B 1 150 ? 0.085 17.406 17.172 1 97.94 150 GLY B CA 1
ATOM 3252 C C . GLY B 1 150 ? -0.599 16.719 15.992 1 97.94 150 GLY B C 1
ATOM 3253 O O . GLY B 1 150 ? -0.734 17.328 14.922 1 97.94 150 GLY B O 1
ATOM 3254 N N . PHE B 1 151 ? -0.986 15.453 16.125 1 97.88 151 PHE B N 1
ATOM 3255 C CA . PHE B 1 151 ? -1.688 14.758 15.055 1 97.88 151 PHE B CA 1
ATOM 3256 C C . PHE B 1 151 ? -3.191 14.984 15.156 1 97.88 151 PHE B C 1
ATOM 3258 O O . PHE B 1 151 ? -3.814 14.609 16.156 1 97.88 151 PHE B O 1
ATOM 3265 N N . LEU B 1 152 ? -3.773 15.578 14.141 1 98.12 152 LEU B N 1
ATOM 3266 C CA . LEU B 1 152 ? -5.211 15.82 14.125 1 98.12 152 LEU B CA 1
ATOM 3267 C C . LEU B 1 152 ? -5.918 14.828 13.203 1 98.12 152 LEU B C 1
ATOM 3269 O O . LEU B 1 152 ? -5.703 14.844 11.992 1 98.12 152 LEU B O 1
ATOM 3273 N N . GLU B 1 153 ? -6.75 14.023 13.758 1 97.06 153 GLU B N 1
ATOM 3274 C CA . GLU B 1 153 ? -7.543 13.047 13.008 1 97.06 153 GLU B CA 1
ATOM 3275 C C . GLU B 1 153 ? -8.742 13.711 12.336 1 97.06 153 GLU B C 1
ATOM 3277 O O . GLU B 1 153 ? -9.711 14.078 13.008 1 97.06 153 GLU B O 1
ATOM 3282 N N . LEU B 1 154 ? -8.742 13.742 11.039 1 97.69 154 LEU B N 1
ATOM 3283 C CA . LEU B 1 154 ? -9.766 14.461 10.281 1 97.69 154 LEU B CA 1
ATOM 3284 C C . LEU B 1 154 ? -11.117 13.773 10.406 1 97.69 154 LEU B C 1
ATOM 3286 O O . LEU B 1 154 ? -12.164 14.43 10.367 1 97.69 154 LEU B O 1
ATOM 3290 N N . SER B 1 155 ? -11.102 12.43 10.531 1 96.25 155 SER B N 1
ATOM 3291 C CA . SER B 1 155 ? -12.359 11.719 10.742 1 96.25 155 SER B CA 1
ATOM 3292 C C . SER B 1 155 ? -13.109 12.273 11.945 1 96.25 155 SER B C 1
ATOM 3294 O O . SER B 1 155 ? -14.312 12.516 11.883 1 96.25 155 SER B O 1
ATOM 3296 N N . GLN B 1 156 ? -12.367 12.492 13.031 1 94.88 156 GLN B N 1
ATOM 3297 C CA . GLN B 1 156 ? -12.977 13.008 14.258 1 94.88 156 GLN B CA 1
ATOM 3298 C C . GLN B 1 156 ? -13.484 14.43 14.055 1 94.88 156 GLN B C 1
ATOM 3300 O O . GLN B 1 156 ? -14.562 14.781 14.539 1 94.88 156 GLN B O 1
ATOM 3305 N N . LEU B 1 157 ? -12.719 15.227 13.422 1 96.5 157 LEU B N 1
ATOM 3306 C CA . LEU B 1 157 ? -13.133 16.594 13.141 1 96.5 157 LEU B CA 1
ATOM 3307 C C . LEU B 1 157 ? -14.391 16.609 12.281 1 96.5 157 LEU B C 1
ATOM 3309 O O . LEU B 1 157 ? -15.32 17.375 12.547 1 96.5 157 LEU B O 1
ATOM 3313 N N . ALA B 1 158 ? -14.398 15.773 11.211 1 96.62 158 ALA B N 1
ATOM 3314 C CA . ALA B 1 158 ? -15.555 15.695 10.312 1 96.62 158 ALA B CA 1
ATOM 3315 C C . ALA B 1 158 ? -16.812 15.305 11.078 1 96.62 158 ALA B C 1
ATOM 3317 O O . ALA B 1 158 ? -17.875 15.898 10.883 1 96.62 158 ALA B O 1
ATOM 3318 N N . ILE B 1 159 ? -16.734 14.336 11.953 1 94.88 159 ILE B N 1
ATOM 3319 C CA . ILE B 1 159 ? -17.859 13.852 12.734 1 94.88 159 ILE B CA 1
ATOM 3320 C C . ILE B 1 159 ? -18.359 14.961 13.656 1 94.88 159 ILE B C 1
ATOM 3322 O O . ILE B 1 159 ? -19.578 15.156 13.797 1 94.88 159 ILE B O 1
ATOM 3326 N N . ALA B 1 160 ? -17.422 15.688 14.281 1 92.81 160 ALA B N 1
ATOM 3327 C CA . ALA B 1 160 ? -17.797 16.766 15.195 1 92.81 160 ALA B CA 1
ATOM 3328 C C . ALA B 1 160 ? -18.484 17.906 14.453 1 92.81 160 ALA B C 1
ATOM 3330 O O . ALA B 1 160 ? -19.484 18.453 14.93 1 92.81 160 ALA B O 1
ATOM 3331 N N . VAL B 1 161 ? -18.047 18.281 13.297 1 93.69 161 VAL B N 1
ATOM 3332 C CA . VAL B 1 161 ? -18.469 19.469 12.555 1 93.69 161 VAL B CA 1
ATOM 3333 C C . VAL B 1 161 ? -19.734 19.141 11.75 1 93.69 161 VAL B C 1
ATOM 3335 O O . VAL B 1 161 ? -20.609 19.984 11.602 1 93.69 161 VAL B O 1
ATOM 3338 N N . ASP B 1 162 ? -19.781 17.953 11.227 1 92.94 162 ASP B N 1
ATOM 3339 C CA . ASP B 1 162 ? -20.844 17.531 10.32 1 92.94 162 ASP B CA 1
ATOM 3340 C C . ASP B 1 162 ? -21.531 16.266 10.828 1 92.94 162 ASP B C 1
ATOM 3342 O O . ASP B 1 162 ? -21.562 15.25 10.125 1 92.94 162 ASP B O 1
ATOM 3346 N N . SER B 1 163 ? -22.125 16.359 12.039 1 89.25 163 SER B N 1
ATOM 3347 C CA . SER B 1 163 ? -22.688 15.219 12.758 1 89.25 163 SER B CA 1
ATOM 3348 C C . SER B 1 163 ? -23.875 14.617 12.016 1 89.25 163 SER B C 1
ATOM 3350 O O . SER B 1 163 ? -24.203 13.445 12.203 1 89.25 163 SER B O 1
ATOM 3352 N N . ASN B 1 164 ? -24.516 15.344 11.219 1 90.56 164 ASN B N 1
ATOM 3353 C CA . ASN B 1 164 ? -25.656 14.836 10.461 1 90.56 164 ASN B CA 1
ATOM 3354 C C . ASN B 1 164 ? -25.219 13.953 9.297 1 90.56 164 ASN B C 1
ATOM 3356 O O . ASN B 1 164 ? -25.984 13.109 8.836 1 90.56 164 ASN B O 1
ATOM 3360 N N . LYS B 1 165 ? -24.031 14.188 8.883 1 91.94 165 LYS B N 1
ATOM 3361 C CA . LYS B 1 165 ? -23.531 13.477 7.707 1 91.94 165 LYS B CA 1
ATOM 3362 C C . LYS B 1 165 ? -22.859 12.164 8.102 1 91.94 165 LYS B C 1
ATOM 3364 O O . LYS B 1 165 ? -22.922 11.18 7.363 1 91.94 165 LYS B O 1
ATOM 3369 N N . TRP B 1 166 ? -22.219 12.242 9.234 1 93.44 166 TRP B N 1
ATOM 3370 C CA . TRP B 1 166 ? -21.391 11.094 9.602 1 93.44 166 TRP B CA 1
ATOM 3371 C C . TRP B 1 166 ? -21.922 10.422 10.859 1 93.44 166 TRP B C 1
ATOM 3373 O O . TRP B 1 166 ? -22.375 11.094 11.789 1 93.44 166 TRP B O 1
ATOM 3383 N N . ASP B 1 167 ? -21.766 9.078 10.844 1 90.44 167 ASP B N 1
ATOM 3384 C CA . ASP B 1 167 ? -22.141 8.289 12.008 1 90.44 167 ASP B CA 1
ATOM 3385 C C . ASP B 1 167 ? -21.141 8.492 13.148 1 90.44 167 ASP B C 1
ATOM 3387 O O . ASP B 1 167 ? -19.953 8.258 12.984 1 90.44 167 ASP B O 1
ATOM 3391 N N . SER B 1 168 ? -21.703 8.852 14.273 1 86.88 168 SER B N 1
ATOM 3392 C CA . SER B 1 168 ? -20.859 9.133 15.43 1 86.88 168 SER B CA 1
ATOM 3393 C C . SER B 1 168 ? -20.109 7.879 15.883 1 86.88 168 SER B C 1
ATOM 3395 O O . SER B 1 168 ? -19.109 7.973 16.594 1 86.88 168 SER B O 1
ATOM 3397 N N . ASN B 1 169 ? -20.547 6.742 15.414 1 88.19 169 ASN B N 1
ATOM 3398 C CA . ASN B 1 169 ? -19.906 5.488 15.797 1 88.19 169 ASN B CA 1
ATOM 3399 C C . ASN B 1 169 ? -18.766 5.121 14.852 1 88.19 169 ASN B C 1
ATOM 3401 O O . ASN B 1 169 ? -18.031 4.16 15.102 1 88.19 169 ASN B O 1
ATOM 3405 N N . THR B 1 170 ? -18.719 5.953 13.844 1 83.81 170 THR B N 1
ATOM 3406 C CA . THR B 1 170 ? -17.641 5.699 12.891 1 83.81 170 THR B CA 1
ATOM 3407 C C . THR B 1 170 ? -16.297 6.133 13.469 1 83.81 170 THR B C 1
ATOM 3409 O O . THR B 1 170 ? -16.156 7.246 13.984 1 83.81 170 THR B O 1
ATOM 3412 N N . ARG B 1 171 ? -15.305 5.223 13.469 1 79.06 171 ARG B N 1
ATOM 3413 C CA . ARG B 1 171 ? -14 5.566 14.023 1 79.06 171 ARG B CA 1
ATOM 3414 C C . ARG B 1 171 ? -13.117 6.242 12.977 1 79.06 171 ARG B C 1
ATOM 3416 O O . ARG B 1 171 ? -12.461 7.246 13.266 1 79.06 171 ARG B O 1
ATOM 3423 N N . LEU B 1 172 ? -13.094 5.742 11.797 1 88.88 172 LEU B N 1
ATOM 3424 C CA . LEU B 1 172 ? -12.242 6.246 10.727 1 88.88 172 LEU B CA 1
ATOM 3425 C C . LEU B 1 172 ? -13.023 6.383 9.422 1 88.88 172 LEU B C 1
ATOM 3427 O O . LEU B 1 172 ? -13.742 5.461 9.023 1 88.88 172 LEU B O 1
ATOM 3431 N N . ILE B 1 173 ? -12.992 7.621 8.883 1 91.19 173 ILE B N 1
ATOM 3432 C CA . ILE B 1 173 ? -13.531 7.895 7.555 1 91.19 173 ILE B CA 1
ATOM 3433 C C . ILE B 1 173 ? -12.391 7.996 6.547 1 91.19 173 ILE B C 1
ATOM 3435 O O . ILE B 1 173 ? -11.414 8.711 6.773 1 91.19 173 ILE B O 1
ATOM 3439 N N . GLY B 1 174 ? -12.469 7.211 5.441 1 89.88 174 GLY B N 1
ATOM 3440 C CA . GLY B 1 174 ? -11.414 7.223 4.441 1 89.88 174 GLY B CA 1
ATOM 3441 C C . GLY B 1 174 ? -11.148 8.602 3.873 1 89.88 174 GLY B C 1
ATOM 3442 O O . GLY B 1 174 ? -12.07 9.398 3.697 1 89.88 174 GLY B O 1
ATOM 3443 N N . LEU B 1 175 ? -9.914 8.812 3.539 1 93 175 LEU B N 1
ATOM 3444 C CA . LEU B 1 175 ? -9.492 10.102 3.006 1 93 175 LEU B CA 1
ATOM 3445 C C . LEU B 1 175 ? -10.25 10.438 1.725 1 93 175 LEU B C 1
ATOM 3447 O O . LEU B 1 175 ? -10.68 11.57 1.53 1 93 175 LEU B O 1
ATOM 3451 N N . THR B 1 176 ? -10.438 9.422 0.881 1 89.75 176 THR B N 1
ATOM 3452 C CA . THR B 1 176 ? -11.109 9.648 -0.39 1 89.75 176 THR B CA 1
ATOM 3453 C C . THR B 1 176 ? -12.578 10.016 -0.166 1 89.75 176 THR B C 1
ATOM 3455 O O . THR B 1 176 ? -13.133 10.844 -0.885 1 89.75 176 THR B O 1
ATOM 3458 N N . LYS B 1 177 ? -13.203 9.43 0.772 1 91.75 177 LYS B N 1
ATOM 3459 C CA . LYS B 1 177 ? -14.586 9.766 1.101 1 91.75 177 LYS B CA 1
ATOM 3460 C C . LYS B 1 177 ? -14.688 11.195 1.626 1 91.75 177 LYS B C 1
ATOM 3462 O O . LYS B 1 177 ? -15.609 11.93 1.263 1 91.75 177 LYS B O 1
ATOM 3467 N N . LEU B 1 178 ? -13.797 11.555 2.504 1 97 178 LEU B N 1
ATOM 3468 C CA . LEU B 1 178 ? -13.773 12.93 3 1 97 178 LEU B CA 1
ATOM 3469 C C . LEU B 1 178 ? -13.523 13.914 1.863 1 97 178 LEU B C 1
ATOM 3471 O O . LEU B 1 178 ? -14.148 14.969 1.803 1 97 178 LEU B O 1
ATOM 3475 N N . ALA B 1 179 ? -12.555 13.547 0.951 1 96.25 179 ALA B N 1
ATOM 3476 C CA . ALA B 1 179 ? -12.281 14.406 -0.198 1 96.25 179 ALA B CA 1
ATOM 3477 C C . ALA B 1 179 ? -13.523 14.57 -1.065 1 96.25 179 ALA B C 1
ATOM 3479 O O . ALA B 1 179 ? -13.828 15.68 -1.51 1 96.25 179 ALA B O 1
ATOM 3480 N N . GLU B 1 180 ? -14.219 13.516 -1.236 1 95.06 180 GLU B N 1
ATOM 3481 C CA . GLU B 1 180 ? -15.445 13.578 -2.025 1 95.06 180 GLU B CA 1
ATOM 3482 C C . GLU B 1 180 ? -16.469 14.5 -1.377 1 95.06 180 GLU B C 1
ATOM 3484 O O . GLU B 1 180 ? -17.094 15.32 -2.057 1 95.06 180 GLU B O 1
ATOM 3489 N N . GLN B 1 181 ? -16.594 14.438 -0.143 1 96.25 181 GLN B N 1
ATOM 3490 C CA . GLN B 1 181 ? -17.609 15.203 0.576 1 96.25 181 GLN B CA 1
ATOM 3491 C C . GLN B 1 181 ? -17.234 16.672 0.671 1 96.25 181 GLN B C 1
ATOM 3493 O O . GLN B 1 181 ? -18.078 17.562 0.521 1 96.25 181 GLN B O 1
ATOM 3498 N N . TYR B 1 182 ? -15.977 16.969 0.835 1 97.62 182 TYR B N 1
ATOM 3499 C CA . TYR B 1 182 ? -15.625 18.328 1.229 1 97.62 182 TYR B CA 1
ATOM 3500 C C . TYR B 1 182 ? -14.828 19.031 0.135 1 97.62 182 TYR B C 1
ATOM 3502 O O . TYR B 1 182 ? -14.688 20.25 0.148 1 97.62 182 TYR B O 1
ATOM 3510 N N . LEU B 1 183 ? -14.242 18.219 -0.779 1 96.88 183 LEU B N 1
ATOM 3511 C CA . LEU B 1 183 ? -13.5 18.828 -1.883 1 96.88 183 LEU B CA 1
ATOM 3512 C C . LEU B 1 183 ? -14.211 18.594 -3.209 1 96.88 183 LEU B C 1
ATOM 3514 O O . LEU B 1 183 ? -13.773 19.094 -4.25 1 96.88 183 LEU B O 1
ATOM 3518 N N . GLY B 1 184 ? -15.234 17.75 -3.188 1 95.56 184 GLY B N 1
ATOM 3519 C CA . GLY B 1 184 ? -16.125 17.641 -4.332 1 95.56 184 GLY B CA 1
ATOM 3520 C C . GLY B 1 184 ? -15.812 16.453 -5.223 1 95.56 184 GLY B C 1
ATOM 3521 O O . GLY B 1 184 ? -16.625 16.062 -6.062 1 95.56 184 GLY B O 1
ATOM 3522 N N . LYS B 1 185 ? -14.633 15.875 -5.145 1 92.94 185 LYS B N 1
ATOM 3523 C CA . LYS B 1 185 ? -14.219 14.727 -5.945 1 92.94 185 LYS B CA 1
ATOM 3524 C C . LYS B 1 185 ? -13.438 13.719 -5.102 1 92.94 185 LYS B C 1
ATOM 3526 O O . LYS B 1 185 ? -12.742 14.102 -4.16 1 92.94 185 LYS B O 1
ATOM 3531 N N . PRO B 1 186 ? -13.555 12.414 -5.465 1 90.38 186 PRO B N 1
ATOM 3532 C CA . PRO B 1 186 ? -12.719 11.414 -4.789 1 90.38 186 PRO B CA 1
ATOM 3533 C C . PRO B 1 186 ? -11.266 11.461 -5.242 1 90.38 186 PRO B C 1
ATOM 3535 O O . PRO B 1 186 ? -10.945 12.086 -6.262 1 90.38 186 PRO B O 1
ATOM 3538 N N . LEU B 1 187 ? -10.312 10.922 -4.406 1 88.12 187 LEU B N 1
ATOM 3539 C CA . LEU B 1 187 ? -8.914 10.758 -4.797 1 88.12 187 LEU B CA 1
ATOM 3540 C C . LEU B 1 187 ? -8.742 9.547 -5.703 1 88.12 187 LEU B C 1
ATOM 3542 O O . LEU B 1 187 ? -9.43 8.539 -5.535 1 88.12 187 LEU B O 1
ATOM 3546 N N . PHE B 1 188 ? -7.797 9.727 -6.582 1 74.5 188 PHE B N 1
ATOM 3547 C CA . PHE B 1 188 ? -7.523 8.625 -7.496 1 74.5 188 PHE B CA 1
ATOM 3548 C C . PHE B 1 188 ? -6.738 7.523 -6.797 1 74.5 188 PHE B C 1
ATOM 3550 O O . PHE B 1 188 ? -5.68 7.777 -6.219 1 74.5 188 PHE B O 1
ATOM 3557 N N . LYS B 1 189 ? -7.145 6.426 -6.57 1 62 189 LYS B N 1
ATOM 3558 C CA . LYS B 1 189 ? -6.371 5.336 -5.98 1 62 189 LYS B CA 1
ATOM 3559 C C . LYS B 1 189 ? -5.758 4.449 -7.059 1 62 189 LYS B C 1
ATOM 3561 O O . LYS B 1 189 ? -4.996 3.531 -6.754 1 62 189 LYS B O 1
ATOM 3566 N N . GLY B 1 190 ? -5.449 5.055 -8.281 1 58.75 190 GLY B N 1
ATOM 3567 C CA . GLY B 1 190 ? -4.926 4.203 -9.336 1 58.75 190 GLY B CA 1
ATOM 3568 C C . GLY B 1 190 ? -5.809 3.008 -9.633 1 58.75 190 GLY B C 1
ATOM 3569 O O . GLY B 1 190 ? -6.836 2.809 -8.984 1 58.75 190 GLY B O 1
ATOM 3570 N N . ASN B 1 191 ? -5.535 2.412 -10.75 1 61.25 191 ASN B N 1
ATOM 3571 C CA . ASN B 1 191 ? -6.297 1.223 -11.117 1 61.25 191 ASN B CA 1
ATOM 3572 C C . ASN B 1 191 ? -5.844 0.002 -10.32 1 61.25 191 ASN B C 1
ATOM 3574 O O . ASN B 1 191 ? -5.012 -0.776 -10.797 1 61.25 191 ASN B O 1
ATOM 3578 N N . VAL B 1 192 ? -6.172 -0.019 -9.031 1 65.94 192 VAL B N 1
ATOM 3579 C CA . VAL B 1 192 ? -5.797 -1.073 -8.094 1 65.94 192 VAL B CA 1
ATOM 3580 C C . VAL B 1 192 ? -6 -2.439 -8.742 1 65.94 192 VAL B C 1
ATOM 3582 O O . VAL B 1 192 ? -5.148 -3.324 -8.625 1 65.94 192 VAL B O 1
ATOM 3585 N N . ARG B 1 193 ? -7.039 -2.561 -9.562 1 77.94 193 ARG B N 1
ATOM 3586 C CA . ARG B 1 193 ? -7.336 -3.85 -10.18 1 77.94 193 ARG B CA 1
ATOM 3587 C C . ARG B 1 193 ? -6.32 -4.184 -11.266 1 77.94 193 ARG B C 1
ATOM 3589 O O . ARG B 1 193 ? -5.844 -5.316 -11.352 1 77.94 193 ARG B O 1
ATOM 3596 N N . PHE B 1 194 ? -5.953 -3.156 -12.016 1 82.81 194 PHE B N 1
ATOM 3597 C CA . PHE B 1 194 ? -4.988 -3.365 -13.086 1 82.81 194 PHE B CA 1
ATOM 3598 C C . PHE B 1 194 ? -3.613 -3.701 -12.523 1 82.81 194 PHE B C 1
ATOM 3600 O O . PHE B 1 194 ? -2.957 -4.637 -12.984 1 82.81 194 PHE B O 1
ATOM 3607 N N . ASN B 1 195 ? -3.219 -2.967 -11.531 1 82.88 195 ASN B N 1
ATOM 3608 C CA . ASN B 1 195 ? -1.917 -3.207 -10.922 1 82.88 195 ASN B CA 1
ATOM 3609 C C . ASN B 1 195 ? -1.869 -4.562 -10.219 1 82.88 195 ASN B C 1
ATOM 3611 O O . ASN B 1 195 ? -0.875 -5.281 -10.32 1 82.88 195 ASN B O 1
ATOM 3615 N N . ALA B 1 196 ? -2.994 -4.902 -9.539 1 86.69 196 ALA B N 1
ATOM 3616 C CA . ALA B 1 196 ? -3.072 -6.191 -8.859 1 86.69 196 ALA B CA 1
ATOM 3617 C C . ALA B 1 196 ? -2.992 -7.344 -9.859 1 86.69 196 ALA B C 1
ATOM 3619 O O . ALA B 1 196 ? -2.252 -8.305 -9.641 1 86.69 196 ALA B O 1
ATOM 3620 N N . ALA B 1 197 ? -3.732 -7.176 -10.977 1 92.69 197 ALA B N 1
ATOM 3621 C CA . ALA B 1 197 ? -3.703 -8.195 -12.023 1 92.69 197 ALA B CA 1
ATOM 3622 C C . ALA B 1 197 ? -2.303 -8.336 -12.609 1 92.69 197 ALA B C 1
ATOM 3624 O O . ALA B 1 197 ? -1.81 -9.453 -12.797 1 92.69 197 ALA B O 1
ATOM 3625 N N . THR B 1 198 ? -1.683 -7.223 -12.828 1 91.81 198 THR B N 1
ATOM 3626 C CA . THR B 1 198 ? -0.359 -7.203 -13.438 1 91.81 198 THR B CA 1
ATOM 3627 C C . THR B 1 198 ? 0.674 -7.844 -12.516 1 91.81 198 THR B C 1
ATOM 3629 O O . THR B 1 198 ? 1.467 -8.68 -12.953 1 91.81 198 THR B O 1
ATOM 3632 N N . ASP B 1 199 ? 0.654 -7.559 -11.242 1 92.88 199 ASP B N 1
ATOM 3633 C CA . ASP B 1 199 ? 1.632 -8.086 -10.297 1 92.88 199 ASP B CA 1
ATOM 3634 C C . ASP B 1 199 ? 1.497 -9.602 -10.148 1 92.88 199 ASP B C 1
ATOM 3636 O O . ASP B 1 199 ? 2.496 -10.32 -10.164 1 92.88 199 ASP B O 1
ATOM 3640 N N . CYS B 1 200 ? 0.295 -10.031 -10.047 1 95.94 200 CYS B N 1
ATOM 3641 C CA . CYS B 1 200 ? 0.021 -11.461 -9.914 1 95.94 200 CYS B CA 1
ATOM 3642 C C . CYS B 1 200 ? 0.475 -12.211 -11.156 1 95.94 200 CYS B C 1
ATOM 3644 O O . CYS B 1 200 ? 1.196 -13.211 -11.055 1 95.94 200 CYS B O 1
ATOM 3646 N N . PHE B 1 201 ? 0.128 -11.711 -12.32 1 97.75 201 PHE B N 1
ATOM 3647 C CA . PHE B 1 201 ? 0.463 -12.375 -13.57 1 97.75 201 PHE B CA 1
ATOM 3648 C C . PHE B 1 201 ? 1.968 -12.352 -13.812 1 97.75 201 PHE B C 1
ATOM 3650 O O . PHE B 1 201 ? 2.537 -13.312 -14.328 1 97.75 201 PHE B O 1
ATOM 3657 N N . ALA B 1 202 ? 2.59 -11.273 -13.453 1 97.56 202 ALA B N 1
ATOM 3658 C CA . ALA B 1 202 ? 4.043 -11.188 -13.555 1 97.56 202 ALA B CA 1
ATOM 3659 C C . ALA B 1 202 ? 4.719 -12.297 -12.758 1 97.56 202 ALA B C 1
ATOM 3661 O O . ALA B 1 202 ? 5.727 -12.859 -13.203 1 97.56 202 ALA B O 1
ATOM 3662 N N . GLY B 1 203 ? 4.176 -12.578 -11.562 1 98.19 203 GLY B N 1
ATOM 3663 C CA . GLY B 1 203 ? 4.723 -13.672 -10.781 1 98.19 203 GLY B CA 1
ATOM 3664 C C . GLY B 1 203 ? 4.789 -14.984 -11.547 1 98.19 203 GLY B C 1
ATOM 3665 O O . GLY B 1 203 ? 5.82 -15.656 -11.555 1 98.19 203 GLY B O 1
ATOM 3666 N N . LEU B 1 204 ? 3.723 -15.32 -12.242 1 98.62 204 LEU B N 1
ATOM 3667 C CA . LEU B 1 204 ? 3.672 -16.547 -13.008 1 98.62 204 LEU B CA 1
ATOM 3668 C C . LEU B 1 204 ? 4.621 -16.484 -14.203 1 98.62 204 LEU B C 1
ATOM 3670 O O . LEU B 1 204 ? 5.34 -17.453 -14.484 1 98.62 204 LEU B O 1
ATOM 3674 N N . MET B 1 205 ? 4.652 -15.383 -14.898 1 98.25 205 MET B N 1
ATOM 3675 C CA . ME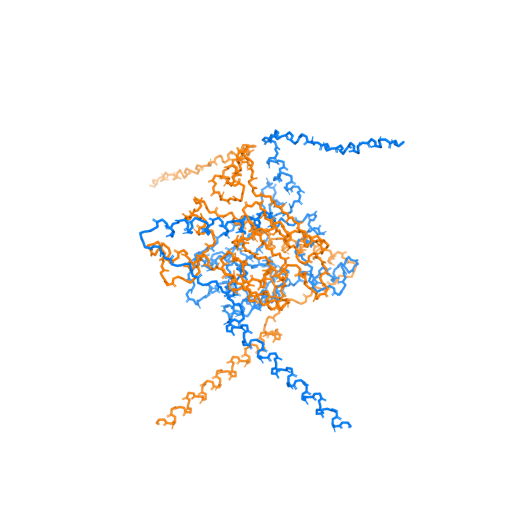T B 1 205 ? 5.492 -15.25 -16.078 1 98.25 205 MET B CA 1
ATOM 3676 C C . MET B 1 205 ? 6.973 -15.305 -15.711 1 98.25 205 MET B C 1
ATOM 3678 O O . MET B 1 205 ? 7.777 -15.883 -16.438 1 98.25 205 MET B O 1
ATOM 3682 N N . ILE B 1 206 ? 7.316 -14.688 -14.633 1 98.44 206 ILE B N 1
ATOM 3683 C CA . ILE B 1 206 ? 8.688 -14.734 -14.148 1 98.44 206 ILE B CA 1
ATOM 3684 C C . ILE B 1 206 ? 9.07 -16.172 -13.812 1 98.44 206 ILE B C 1
ATOM 3686 O O . ILE B 1 206 ? 10.156 -16.641 -14.172 1 98.44 206 ILE B O 1
ATOM 3690 N N . PHE B 1 207 ? 8.172 -16.922 -13.156 1 98.56 207 PHE B N 1
ATOM 3691 C CA . PHE B 1 207 ? 8.422 -18.328 -12.875 1 98.56 207 PHE B CA 1
ATOM 3692 C C . PHE B 1 207 ? 8.695 -19.094 -14.164 1 98.56 207 PHE B C 1
ATOM 3694 O O . PHE B 1 207 ? 9.664 -19.859 -14.242 1 98.56 207 PHE B O 1
ATOM 3701 N N . GLU B 1 208 ? 7.812 -18.844 -15.125 1 97.94 208 GLU B N 1
ATOM 3702 C CA . GLU B 1 208 ? 7.957 -19.562 -16.391 1 97.94 208 GLU B CA 1
ATOM 3703 C C . GLU B 1 208 ? 9.32 -19.297 -17.031 1 97.94 208 GLU B C 1
ATOM 3705 O O . GLU B 1 208 ? 9.961 -20.219 -17.531 1 97.94 208 GLU B O 1
ATOM 3710 N N . LYS B 1 209 ? 9.758 -18.109 -17.016 1 97.44 209 LYS B N 1
ATOM 3711 C CA . LYS B 1 209 ? 11.055 -17.734 -17.578 1 97.44 209 LYS B CA 1
ATOM 3712 C C . LYS B 1 209 ? 12.195 -18.375 -16.797 1 97.44 209 LYS B C 1
ATOM 3714 O O . LYS B 1 209 ? 13.125 -18.938 -17.391 1 97.44 209 LYS B O 1
ATOM 3719 N N . LEU B 1 210 ? 12.117 -18.312 -15.492 1 97.25 210 LEU B N 1
ATOM 3720 C CA . LEU B 1 210 ? 13.164 -18.891 -14.648 1 97.25 210 LEU B CA 1
ATOM 3721 C C . LEU B 1 210 ? 13.211 -20.406 -14.812 1 97.25 210 LEU B C 1
ATOM 3723 O O . LEU B 1 210 ? 14.289 -21 -14.836 1 97.25 210 LEU B O 1
ATOM 3727 N N . ASN B 1 211 ? 12.031 -21.047 -14.82 1 96 211 ASN B N 1
ATOM 3728 C CA . ASN B 1 211 ? 11.977 -22.484 -15.016 1 96 211 ASN B CA 1
ATOM 3729 C C . ASN B 1 211 ? 12.562 -22.891 -16.359 1 96 211 ASN B C 1
ATOM 3731 O O . ASN B 1 211 ? 13.219 -23.938 -16.453 1 96 211 ASN B O 1
ATOM 3735 N N . TYR B 1 212 ? 12.289 -22.109 -17.375 1 95.5 212 TYR B N 1
ATOM 3736 C CA . TYR B 1 212 ? 12.883 -22.359 -18.672 1 95.5 212 TYR B CA 1
ATOM 3737 C C . TYR B 1 212 ? 14.406 -22.297 -18.609 1 95.5 212 TYR B C 1
ATOM 3739 O O . TYR B 1 212 ? 15.094 -23.188 -19.125 1 95.5 212 TYR B O 1
ATOM 3747 N N . LEU B 1 213 ? 14.922 -21.297 -17.969 1 94 213 LEU B N 1
ATOM 3748 C CA . LEU B 1 213 ? 16.359 -21.141 -17.812 1 94 213 LEU B CA 1
ATOM 3749 C C . LEU B 1 213 ? 16.953 -22.297 -17.016 1 94 213 LEU B C 1
ATOM 3751 O O . LEU B 1 213 ? 18.031 -22.797 -17.344 1 94 213 LEU B O 1
ATOM 3755 N N . ARG B 1 214 ? 16.25 -22.688 -16.031 1 93.19 214 ARG B N 1
ATOM 3756 C CA . ARG B 1 214 ? 16.656 -23.812 -15.195 1 93.19 214 ARG B CA 1
ATOM 3757 C C . ARG B 1 214 ? 16.75 -25.094 -16.016 1 93.19 214 ARG B C 1
ATOM 3759 O O . ARG B 1 214 ? 17.75 -25.812 -15.953 1 93.19 214 ARG B O 1
ATOM 3766 N N . GLU B 1 215 ? 15.758 -25.375 -16.797 1 92.56 215 GLU B N 1
ATOM 3767 C CA . GLU B 1 215 ? 15.641 -26.609 -17.562 1 92.56 215 GLU B CA 1
ATOM 3768 C C . GLU B 1 215 ? 16.656 -26.656 -18.688 1 92.56 215 GLU B C 1
ATOM 3770 O O . GLU B 1 215 ? 17.078 -27.734 -19.125 1 92.56 215 GLU B O 1
ATOM 3775 N N . THR B 1 216 ? 17.062 -25.516 -19.203 1 91.06 216 THR B N 1
ATOM 3776 C CA . THR B 1 216 ? 17.953 -25.469 -20.359 1 91.06 216 THR B CA 1
ATOM 3777 C C . THR B 1 216 ? 19.406 -25.359 -19.922 1 91.06 216 THR B C 1
ATOM 3779 O O . THR B 1 216 ? 20.312 -25.359 -20.75 1 91.06 216 THR B O 1
ATOM 3782 N N . SER B 1 217 ? 19.578 -25.266 -18.672 1 87.38 217 SER B N 1
ATOM 3783 C CA . SER B 1 217 ? 20.953 -25.234 -18.156 1 87.38 217 SER B CA 1
ATOM 3784 C C . SER B 1 217 ? 21.594 -26.625 -18.219 1 87.38 217 SER B C 1
ATOM 3786 O O . SER B 1 217 ? 20.891 -27.625 -18.312 1 87.38 217 SER B O 1
ATOM 3788 N N . THR B 1 218 ? 22.906 -26.703 -18.297 1 84.31 218 THR B N 1
ATOM 3789 C CA . THR B 1 218 ? 23.672 -27.938 -18.406 1 84.31 218 THR B CA 1
ATOM 3790 C C . THR B 1 218 ? 23.438 -28.828 -17.203 1 84.31 218 THR B C 1
ATOM 3792 O O . THR B 1 218 ? 23.344 -30.047 -17.328 1 84.31 218 THR B O 1
ATOM 3795 N N . ASN B 1 219 ? 23.344 -28.266 -16.094 1 80.88 219 ASN B N 1
ATOM 3796 C CA . ASN B 1 219 ? 23.016 -28.953 -14.844 1 80.88 219 ASN B CA 1
ATOM 3797 C C . ASN B 1 219 ? 21.734 -28.406 -14.219 1 80.88 219 ASN B C 1
ATOM 3799 O O . ASN B 1 219 ? 21.781 -27.453 -13.438 1 80.88 219 ASN B O 1
ATOM 3803 N N . PRO B 1 220 ? 20.719 -29 -14.703 1 78.44 220 PRO B N 1
ATOM 3804 C CA . PRO B 1 220 ? 19.453 -28.422 -14.234 1 78.44 220 PRO B CA 1
ATOM 3805 C C . PRO B 1 220 ? 19.297 -28.469 -12.719 1 78.44 220 PRO B C 1
ATOM 3807 O O . PRO B 1 220 ? 19.5 -29.516 -12.109 1 78.44 220 PRO B O 1
ATOM 3810 N N . LEU B 1 221 ? 19.156 -27.344 -12.172 1 81.75 221 LEU B N 1
ATOM 3811 C CA . LEU B 1 221 ? 18.969 -27.188 -10.734 1 81.75 221 LEU B CA 1
ATOM 3812 C C . LEU B 1 221 ? 17.547 -27.531 -10.328 1 81.75 221 LEU B C 1
ATOM 3814 O O . LEU B 1 221 ? 16.656 -27.562 -11.172 1 81.75 221 LEU B O 1
ATOM 3818 N N . ARG B 1 222 ? 17.391 -27.938 -9.109 1 85.5 222 ARG B N 1
ATOM 3819 C CA . ARG B 1 222 ? 16.062 -28.219 -8.578 1 85.5 222 ARG B CA 1
ATOM 3820 C C . ARG B 1 222 ? 15.328 -26.938 -8.211 1 85.5 222 ARG B C 1
ATOM 3822 O O . ARG B 1 222 ? 15.961 -25.953 -7.816 1 85.5 222 ARG B O 1
ATOM 3829 N N . ILE B 1 223 ? 14.023 -26.969 -8.43 1 89.94 223 ILE B N 1
ATOM 3830 C CA . ILE B 1 223 ? 13.195 -25.875 -7.938 1 89.94 223 ILE B CA 1
ATOM 3831 C C . ILE B 1 223 ? 13.195 -25.875 -6.41 1 89.94 223 ILE B C 1
ATOM 3833 O O . ILE B 1 223 ? 13.047 -26.938 -5.785 1 89.94 223 ILE B O 1
ATOM 3837 N N . PRO B 1 224 ? 13.414 -24.703 -5.824 1 90.69 224 PRO B N 1
ATOM 3838 C CA . PRO B 1 224 ? 13.336 -24.672 -4.363 1 90.69 224 PRO B CA 1
ATOM 3839 C C . PRO B 1 224 ? 12.016 -25.219 -3.828 1 90.69 224 PRO B C 1
ATOM 3841 O O . PRO B 1 224 ? 10.984 -25.109 -4.496 1 90.69 224 PRO B O 1
ATOM 3844 N N . GLU B 1 225 ? 12.094 -25.781 -2.65 1 92 225 GLU B N 1
ATOM 3845 C CA . GLU B 1 225 ? 10.891 -26.328 -2.031 1 92 225 GLU B CA 1
ATOM 3846 C C . GLU B 1 225 ? 9.891 -25.234 -1.708 1 92 225 GLU B C 1
ATOM 3848 O O . GLU B 1 225 ? 10.234 -24.234 -1.078 1 92 225 GLU B O 1
ATOM 3853 N N . PRO B 1 226 ? 8.672 -25.406 -2.264 1 95 226 PRO B N 1
ATOM 3854 C CA . PRO B 1 226 ? 7.652 -24.406 -1.899 1 95 226 PRO B CA 1
ATOM 3855 C C . PRO B 1 226 ? 7.426 -24.328 -0.392 1 95 226 PRO B C 1
ATOM 3857 O O . PRO B 1 226 ? 7.562 -25.328 0.316 1 95 226 PRO B O 1
ATOM 3860 N N . ILE B 1 227 ? 7.098 -23.188 0.14 1 94.56 227 ILE B N 1
ATOM 3861 C CA . ILE B 1 227 ? 6.883 -22.922 1.558 1 94.56 227 ILE B CA 1
ATOM 3862 C C . ILE B 1 227 ? 5.57 -23.562 2.01 1 94.56 227 ILE B C 1
ATOM 3864 O O . ILE B 1 227 ? 4.551 -23.438 1.323 1 94.56 227 ILE B O 1
ATOM 3868 N N . ASP B 1 228 ? 5.652 -24.312 3.037 1 95.62 228 ASP B N 1
ATOM 3869 C CA . ASP B 1 228 ? 4.508 -24.859 3.764 1 95.62 228 ASP B CA 1
ATOM 3870 C C . ASP B 1 228 ? 4.332 -24.156 5.109 1 95.62 228 ASP B C 1
ATOM 3872 O O . ASP B 1 228 ? 5.148 -24.328 6.016 1 95.62 228 ASP B O 1
ATOM 3876 N N . MET B 1 229 ? 3.223 -23.406 5.246 1 93.75 229 MET B N 1
ATOM 3877 C CA . MET B 1 229 ? 3.059 -22.562 6.426 1 93.75 229 MET B CA 1
ATOM 3878 C C . MET B 1 229 ? 2.816 -23.406 7.672 1 93.75 229 MET B C 1
ATOM 3880 O O . MET B 1 229 ? 2.934 -22.922 8.797 1 93.75 229 MET B O 1
ATOM 3884 N N . HIS B 1 230 ? 2.475 -24.719 7.52 1 93.56 230 HIS B N 1
ATOM 3885 C CA . HIS B 1 230 ? 2.357 -25.609 8.672 1 93.56 230 HIS B CA 1
ATOM 3886 C C . HIS B 1 230 ? 3.699 -25.781 9.375 1 93.56 230 HIS B C 1
ATOM 3888 O O . HIS B 1 230 ? 3.746 -26.094 10.562 1 93.56 230 HIS B O 1
ATOM 3894 N N . LEU B 1 231 ? 4.754 -25.531 8.57 1 91.5 231 LEU B N 1
ATOM 3895 C CA . LEU B 1 231 ? 6.098 -25.734 9.102 1 91.5 231 LEU B CA 1
ATOM 3896 C C . LEU B 1 231 ? 6.758 -24.391 9.438 1 91.5 231 LEU B C 1
ATOM 3898 O O . LEU B 1 231 ? 7.922 -24.359 9.852 1 91.5 231 LEU B O 1
ATOM 3902 N N . ASP B 1 232 ? 6.105 -23.344 9.281 1 90.94 232 ASP B N 1
ATOM 3903 C CA . ASP B 1 232 ? 6.668 -22.016 9.523 1 90.94 232 ASP B CA 1
ATOM 3904 C C . ASP B 1 232 ? 6.762 -21.719 11.016 1 90.94 232 ASP B C 1
ATOM 3906 O O . ASP B 1 232 ? 5.773 -21.828 11.742 1 90.94 232 ASP B O 1
ATOM 3910 N N . PRO B 1 233 ? 7.902 -21.328 11.453 1 88.12 233 PRO B N 1
ATOM 3911 C CA . PRO B 1 233 ? 8.086 -21.125 12.891 1 88.12 233 PRO B CA 1
ATOM 3912 C C . PRO B 1 233 ? 7.148 -20.062 13.469 1 88.12 233 PRO B C 1
ATOM 3914 O O . PRO B 1 233 ? 6.684 -20.203 14.602 1 88.12 233 PRO B O 1
ATOM 3917 N N . SER B 1 234 ? 6.949 -19.031 12.734 1 86.31 234 SER B N 1
ATOM 3918 C CA . SER B 1 234 ? 6.066 -17.984 13.227 1 86.31 234 SER B CA 1
ATOM 3919 C C . SER B 1 234 ? 4.645 -18.5 13.414 1 86.31 234 SER B C 1
ATOM 3921 O O . SER B 1 234 ? 3.982 -18.156 14.398 1 86.31 234 SER B O 1
ATOM 3923 N N . VAL B 1 235 ? 4.207 -19.234 12.453 1 86.12 235 VAL B N 1
ATOM 3924 C CA . VAL B 1 235 ? 2.867 -19.812 12.531 1 86.12 235 VAL B CA 1
ATOM 3925 C C . VAL B 1 235 ? 2.787 -20.781 13.703 1 86.12 235 VAL B C 1
ATOM 3927 O O . VAL B 1 235 ? 1.841 -20.734 14.5 1 86.12 235 VAL B O 1
ATOM 3930 N N . ILE B 1 236 ? 3.762 -21.609 13.844 1 86.25 236 ILE B N 1
ATOM 3931 C CA . ILE B 1 236 ? 3.82 -22.594 14.914 1 86.25 236 ILE B CA 1
ATOM 3932 C C . ILE B 1 236 ? 3.807 -21.891 16.266 1 86.25 236 ILE B C 1
ATOM 3934 O O . ILE B 1 236 ? 3.057 -22.266 17.172 1 86.25 236 ILE B O 1
ATOM 3938 N N . ASP B 1 237 ? 4.605 -20.844 16.406 1 88.25 237 ASP B N 1
ATOM 3939 C CA . ASP B 1 237 ? 4.695 -20.062 17.656 1 88.25 237 ASP B CA 1
ATOM 3940 C C . ASP B 1 237 ? 3.348 -19.453 18.016 1 88.25 237 ASP B C 1
ATOM 3942 O O . ASP B 1 237 ? 2.938 -19.484 19.172 1 88.25 237 ASP B O 1
ATOM 3946 N N . ASP B 1 238 ? 2.73 -18.938 17.078 1 85.31 238 ASP B N 1
ATOM 3947 C CA . ASP B 1 238 ? 1.453 -18.266 17.312 1 85.31 238 ASP B CA 1
ATOM 3948 C C . ASP B 1 238 ? 0.377 -19.281 17.719 1 85.31 238 ASP B C 1
ATOM 3950 O O . ASP B 1 238 ? -0.467 -18.984 18.562 1 85.31 238 ASP B O 1
ATOM 3954 N N . ILE B 1 239 ? 0.36 -20.391 17.109 1 86.25 239 ILE B N 1
ATOM 3955 C CA . ILE B 1 239 ? -0.601 -21.438 17.438 1 86.25 239 ILE B CA 1
ATOM 3956 C C . ILE B 1 239 ? -0.363 -21.922 18.875 1 86.25 239 ILE B C 1
ATOM 3958 O O . ILE B 1 239 ? -1.312 -22.109 19.641 1 86.25 239 ILE B O 1
ATOM 3962 N N . GLN B 1 240 ? 0.843 -22.062 19.266 1 85.69 240 GLN B N 1
ATOM 3963 C CA . GLN B 1 240 ? 1.201 -22.484 20.609 1 85.69 240 GLN B CA 1
ATOM 3964 C C . GLN B 1 240 ? 0.805 -21.438 21.656 1 85.69 240 GLN B C 1
ATOM 3966 O O . GLN B 1 240 ? 0.297 -21.781 22.719 1 85.69 240 GLN B O 1
ATOM 3971 N N . LYS B 1 241 ? 1.043 -20.219 21.328 1 82.81 241 LYS B N 1
ATOM 3972 C CA . LYS B 1 241 ? 0.672 -19.141 22.234 1 82.81 241 LYS B CA 1
ATOM 3973 C C . LYS B 1 241 ? -0.838 -19.094 22.453 1 82.81 241 LYS B C 1
ATOM 3975 O O . LYS B 1 241 ? -1.304 -18.875 23.562 1 82.81 241 LYS B O 1
ATOM 3980 N N . LYS B 1 242 ? -1.566 -19.281 21.406 1 81.06 242 LYS B N 1
ATOM 3981 C CA . LYS B 1 242 ? -3.023 -19.266 21.516 1 81.06 242 LYS B CA 1
ATOM 3982 C C . LYS B 1 242 ? -3.525 -20.453 22.344 1 81.06 242 LYS B C 1
ATOM 3984 O O . LYS B 1 242 ? -4.484 -20.312 23.109 1 81.06 242 LYS B O 1
ATOM 3989 N N . GLU B 1 243 ? -2.885 -21.562 22.172 1 78.56 243 GLU B N 1
ATOM 3990 C CA . GLU B 1 243 ? -3.238 -22.75 22.938 1 78.56 243 GLU B CA 1
ATOM 3991 C C . GLU B 1 243 ? -2.934 -22.578 24.422 1 78.56 243 GLU B C 1
ATOM 3993 O O . GLU B 1 243 ? -3.727 -22.969 25.281 1 78.56 243 GLU B O 1
ATOM 3998 N N . GLU B 1 244 ? -1.835 -21.969 24.625 1 74.44 244 GLU B N 1
ATOM 3999 C CA . GLU B 1 244 ? -1.451 -21.703 26.016 1 74.44 244 GLU B CA 1
ATOM 4000 C C . GLU B 1 244 ? -2.402 -20.703 26.672 1 74.44 244 GLU B C 1
ATOM 4002 O O . GLU B 1 244 ? -2.783 -20.875 27.828 1 74.44 244 GLU B O 1
ATOM 4007 N N . ASN B 1 245 ? -2.732 -19.75 25.859 1 71 245 ASN B N 1
ATOM 4008 C CA . ASN B 1 245 ? -3.666 -18.766 26.391 1 71 245 ASN B CA 1
ATOM 4009 C C . ASN B 1 245 ? -5.062 -19.344 26.562 1 71 245 ASN B C 1
ATOM 4011 O O . ASN B 1 245 ? -5.797 -18.938 27.469 1 71 245 ASN B O 1
ATOM 4015 N N . GLY B 1 246 ? -5.387 -20.156 25.672 1 65.56 246 GLY B N 1
ATOM 4016 C CA . GLY B 1 246 ? -6.652 -20.844 25.828 1 65.56 246 GLY B CA 1
ATOM 4017 C C . GLY B 1 246 ? -6.691 -21.734 27.062 1 65.56 246 GLY B C 1
ATOM 4018 O O . GLY B 1 246 ? -7.703 -21.797 27.766 1 65.56 246 GLY B O 1
ATOM 4019 N N . ILE B 1 247 ? -5.629 -22.344 27.281 1 67 247 ILE B N 1
ATOM 4020 C CA . ILE B 1 247 ? -5.52 -23.188 28.469 1 67 247 ILE B CA 1
ATOM 4021 C C . ILE B 1 247 ? -5.551 -22.328 29.719 1 67 247 ILE B C 1
ATOM 4023 O O . ILE B 1 247 ? -6.227 -22.672 30.703 1 67 247 ILE B O 1
ATOM 4027 N N . LEU B 1 248 ? -4.867 -21.25 29.609 1 61.53 248 LEU B N 1
ATOM 4028 C CA . LEU B 1 248 ? -4.836 -20.344 30.75 1 61.53 248 LEU B CA 1
ATOM 4029 C C . LEU B 1 248 ? -6.215 -19.75 31.016 1 61.53 248 LEU B C 1
ATOM 4031 O O . LEU B 1 248 ? -6.641 -19.625 32.156 1 61.53 248 LEU B O 1
ATOM 4035 N N . GLN B 1 249 ? -6.82 -19.453 29.953 1 63.06 249 GLN B N 1
ATOM 4036 C CA . GLN B 1 249 ? -8.164 -18.906 30.109 1 63.06 249 GLN B CA 1
ATOM 4037 C C . GLN B 1 249 ? -9.125 -19.953 30.656 1 63.06 249 GLN B C 1
ATOM 4039 O O . GLN B 1 249 ? -9.977 -19.656 31.484 1 63.06 249 GLN B O 1
ATOM 4044 N N . SER B 1 250 ? -9.016 -21.125 30.156 1 65.88 250 SER B N 1
ATOM 4045 C CA . SER B 1 250 ? -9.859 -22.203 30.672 1 65.88 250 SER B CA 1
ATOM 4046 C C . SER B 1 250 ? -9.586 -22.453 32.156 1 65.88 250 SER B C 1
ATOM 4048 O O . SER B 1 250 ? -10.508 -22.75 32.906 1 65.88 250 SER B O 1
ATOM 4050 N N . LYS B 1 251 ? -8.453 -22.219 32.562 1 62.78 251 LYS B N 1
ATOM 4051 C CA . LYS B 1 251 ? -8.094 -22.406 33.969 1 62.78 251 LYS B CA 1
ATOM 4052 C C . LYS B 1 251 ? -8.625 -21.281 34.844 1 62.78 251 LYS B C 1
ATOM 4054 O O . LYS B 1 251 ? -9.141 -21.516 35.938 1 62.78 251 LYS B O 1
ATOM 4059 N N . VAL B 1 252 ? -8.516 -20.172 34.344 1 61.66 252 VAL B N 1
ATOM 4060 C CA . VAL B 1 252 ? -9.031 -19.016 35.062 1 61.66 252 VAL B CA 1
ATOM 4061 C C . VAL B 1 252 ? -10.555 -19.125 35.188 1 61.66 252 VAL B C 1
ATOM 4063 O O . VAL B 1 252 ? -11.117 -18.828 36.25 1 61.66 252 VAL B O 1
ATOM 4066 N N . ASP B 1 253 ? -11.133 -19.562 34.188 1 63.09 253 ASP B N 1
ATOM 4067 C CA . ASP B 1 253 ? -12.586 -19.734 34.219 1 63.09 253 ASP B CA 1
ATOM 4068 C C . ASP B 1 253 ? -12.984 -20.844 35.219 1 63.09 253 ASP B C 1
ATOM 4070 O O . ASP B 1 253 ? -13.977 -20.703 35.938 1 63.09 253 ASP B O 1
ATOM 4074 N N . LYS B 1 254 ? -12.297 -21.844 35.312 1 64.44 254 LYS B N 1
ATOM 4075 C CA . LYS B 1 254 ? -12.57 -22.922 36.25 1 64.44 254 LYS B CA 1
ATOM 4076 C C . LYS B 1 254 ? -12.336 -22.453 37.688 1 64.44 254 LYS B C 1
ATOM 4078 O O . LYS B 1 254 ? -13.094 -22.812 38.594 1 64.44 254 LYS B O 1
ATOM 4083 N N . ASP B 1 255 ? -11.297 -21.797 37.812 1 58.19 255 ASP B N 1
ATOM 4084 C CA . ASP B 1 255 ? -11 -21.297 39.156 1 58.19 255 ASP B CA 1
ATOM 4085 C C . ASP B 1 255 ? -12.094 -20.344 39.625 1 58.19 255 ASP B C 1
ATOM 4087 O O . ASP B 1 255 ? -12.461 -20.344 40.812 1 58.19 255 ASP B O 1
ATOM 4091 N N . TYR B 1 256 ? -12.648 -19.703 38.812 1 60.84 256 TYR B N 1
ATOM 4092 C CA . TYR B 1 256 ? -13.758 -18.828 39.156 1 60.84 256 TYR B CA 1
ATOM 4093 C C . TYR B 1 256 ? -15.008 -19.625 39.469 1 60.84 256 TYR B C 1
ATOM 4095 O O . TYR B 1 256 ? -15.797 -19.25 40.344 1 60.84 256 TYR B O 1
ATOM 4103 N N . GLU B 1 257 ? -15.203 -20.578 38.75 1 62.84 257 GLU B N 1
ATOM 4104 C CA . GLU B 1 257 ? -16.359 -21.438 39.062 1 62.84 257 GLU B CA 1
ATOM 4105 C C . GLU B 1 257 ? -16.219 -22.094 40.406 1 62.84 257 GLU B C 1
ATOM 4107 O O . GLU B 1 257 ? -17.203 -22.312 41.125 1 62.84 257 GLU B O 1
ATOM 4112 N N . ASN B 1 258 ? -15.07 -22.344 40.75 1 59.97 258 ASN B N 1
ATOM 4113 C CA . ASN B 1 258 ? -14.859 -23.031 42 1 59.97 258 ASN B CA 1
ATOM 4114 C C . ASN B 1 258 ? -14.922 -22.062 43.188 1 59.97 258 ASN B C 1
ATOM 4116 O O . ASN B 1 258 ? -15.016 -22.484 44.344 1 59.97 258 ASN B O 1
ATOM 4120 N N . PHE B 1 259 ? -14.703 -20.875 42.812 1 53.44 259 PHE B N 1
ATOM 4121 C CA . PHE B 1 259 ? -14.789 -19.906 43.906 1 53.44 259 PHE B CA 1
ATOM 4122 C C . PHE B 1 259 ? -16.234 -19.469 44.125 1 53.44 259 PHE B C 1
ATOM 4124 O O . PHE B 1 259 ? -16.562 -18.906 45.188 1 53.44 259 PHE B O 1
ATOM 4131 N N . GLY B 1 260 ? -17.062 -19.625 43.25 1 40.69 260 GLY B N 1
ATOM 4132 C CA . GLY B 1 260 ? -18.453 -19.391 43.625 1 40.69 260 GLY B CA 1
ATOM 4133 C C . GLY B 1 260 ? -19.141 -20.609 44.219 1 40.69 260 GLY B C 1
ATOM 4134 O O . GLY B 1 260 ? -18.688 -21.734 44 1 40.69 260 GLY B O 1
#

Foldseek 3Di:
DDPPDDDPPPPVPPPPVPPVPPVVVCCVVVVVVVAADDQQVPADPVSGRQADEAEAQELVCVLVLLVVADDQEKEWDWDWDPDDPTATQWIWIDDRRYIYIYGDVRHPQVLHDRPNVLCQQADLSHAYEDWPVVVVQVSCCVRRVRRGHRYDHVQCVCCVVPVVVDPPPDDTDDPQRVCCVPVVHGHDPPPCVVVVVVVVVVVVVVVVVVQVVQVPDPHRDDDDDDDDVVPPPVSVVVVVVVVVVVVVVVVVVVVVVVVD/DDPPDDPPPPPVPPPPVPPVDPVVVCCVCVVVVVAADDQQVPADPVSGRQADEAEAQELVCVLVLLVVADDQEKEWDWDWDPDDPTATQWIWIDDRHYIYIYGDVRHPQVLHDRPNVLCQQADLSHAYEDWPVVVVQVSCCVRRVRRGHRYDHVQCVCCVVPVVVDPPPDDTDDPQRVCCVPVVHGHDPPPCVVVVVVVVVVVVVVVVVVQVVQVPDPHRDDDDDDDDVVPPPVSVVVVVVVVVVVVVVVVVVVVVVVVD